Protein AF-A0AA44ZPE9-F1 (afdb_monomer_lite)

Foldseek 3Di:
DDDDDPPPPPPPDDDDDPDDDDPVVVVVVVVVVVVVVVVVVVVVVVVVVVVVVVVVVVVVVVVVVVVVVVVVCLQVPDPDDPVNVVVVVVVVVVVVVVVVVVVVVVVVVVVVVVVVVVVVVVVVVVVVVVVVVVVVVVVVVVVVVVVVVVVVVVVVVVVVVVVVVVVVVVVVVVVVVVVVVVVVVVVVVVVVVVVVVVVVVVVVVVVVVVVVVVVVVVVVVVVVVVVVVVVVVVVVVVVVVVVVVVVVVVVVVVVVVVVVVVVVVVVVVVVVVVVVVVVVVVVVVVVVVVVVVVVVVVVVVVVVVVVVVVVVVVVVVVVVVVVVVVVVVVVVPVDDDDDDDDDDDDDDDDDDDDDDDDDDDDDDDDDDDDDDDDDDDDDDDDDDDDDDDDDDDDDDDDDDDDDDDDDDDDDDDDDDDDDDDDDDDDDDDDDDDDDDDDDDDDDDDDDDD

Sequence (449 aa):
MAGDHDVPVPRTGFSIARRGYDQAQVDSHLRRLDAEVRMLAADRDAAVAQNTRLSRELDDARTRAEAMQQQVNRLAGPPQSVQGMSERLRSMLRLAEDEVAEMHAAADREIAEKRRRAEEHARTVVEDARVRAEQTLAQAEATAAEAAHRSAERERAVEEKQSRVERELAALRERTEAELAERRRVTEAELAEQRTTTERDLAEQRSSTERELTEAERTVTARITRADTEARENREQVEHDFRIAMDQRRTEALTSLFAERDALEADISRREREAAERIRRDLDQARTDGEKIRSDARRDAEETTSAAQRRVEQLIGLRARVAEQLRGARSLIESGVDDLDAGPALADLPADEPPAGQAPVEQPPAGISEPRTTVAPAAPGAADTPASTPRTVEEAVAAKERRPAAAAETQPEPPAGPAGSGSSGSGRPRPSPRARSSYGGSKRTARTR

Structure (mmCIF, N/CA/C/O backbone):
data_AF-A0AA44ZPE9-F1
#
_entry.id   AF-A0AA44ZPE9-F1
#
loop_
_atom_site.group_PDB
_atom_site.id
_atom_site.type_symbol
_atom_site.label_atom_id
_atom_site.label_alt_id
_atom_site.label_comp_id
_atom_site.label_asym_id
_atom_site.label_entity_id
_atom_site.label_seq_id
_atom_site.pdbx_PDB_ins_code
_atom_site.Cartn_x
_atom_site.Cartn_y
_atom_site.Cartn_z
_atom_site.occupancy
_atom_site.B_iso_or_equiv
_atom_site.auth_seq_id
_atom_site.auth_comp_id
_atom_site.auth_asym_id
_atom_site.auth_atom_id
_atom_site.pdbx_PDB_model_num
ATOM 1 N N . MET A 1 1 ? -122.659 6.587 109.645 1.00 34.44 1 MET A N 1
ATOM 2 C CA . MET A 1 1 ? -123.233 7.251 110.832 1.00 34.44 1 MET A CA 1
ATOM 3 C C . MET A 1 1 ? -122.409 8.492 111.108 1.00 34.44 1 MET A C 1
ATOM 5 O O . MET A 1 1 ? -121.233 8.303 111.370 1.00 34.44 1 MET A O 1
ATOM 9 N N . ALA A 1 2 ? -123.048 9.671 111.028 1.00 40.50 2 ALA A N 1
ATOM 10 C CA . ALA A 1 2 ? -122.589 11.007 111.454 1.00 40.50 2 ALA A CA 1
ATOM 11 C C . ALA A 1 2 ? -121.262 11.526 110.843 1.00 40.50 2 ALA A C 1
ATOM 13 O O . ALA A 1 2 ? -120.304 10.791 110.695 1.00 40.50 2 ALA A O 1
ATOM 14 N N . GLY A 1 3 ? -121.100 12.787 110.469 1.00 39.88 3 GLY A N 1
ATOM 15 C CA . GLY A 1 3 ? -121.970 13.943 110.549 1.00 39.88 3 GLY A CA 1
ATOM 16 C C . GLY A 1 3 ? -121.477 14.972 109.538 1.00 39.88 3 GLY A C 1
ATOM 17 O O . GLY A 1 3 ? -120.287 15.063 109.239 1.00 39.88 3 GLY A O 1
ATOM 18 N N . ASP A 1 4 ? -122.448 15.690 109.004 1.00 46.62 4 ASP A N 1
ATOM 19 C CA . ASP A 1 4 ? -122.289 16.895 108.218 1.00 46.62 4 ASP A CA 1
ATOM 20 C C . ASP A 1 4 ? -121.580 17.950 109.080 1.00 46.62 4 ASP A C 1
ATOM 22 O O . ASP A 1 4 ? -122.143 18.474 110.045 1.00 46.62 4 ASP A O 1
ATOM 26 N N . HIS A 1 5 ? -120.310 18.202 108.784 1.00 47.78 5 HIS A N 1
ATOM 27 C CA . HIS A 1 5 ? -119.607 19.400 109.218 1.00 47.78 5 HIS A CA 1
ATOM 28 C C . HIS A 1 5 ? -119.097 20.085 107.960 1.00 47.78 5 HIS A C 1
ATOM 30 O O . HIS A 1 5 ? -117.945 19.935 107.557 1.00 47.78 5 HIS A O 1
ATOM 36 N N . ASP A 1 6 ? -120.021 20.821 107.347 1.00 44.69 6 ASP A N 1
ATOM 37 C CA . ASP A 1 6 ? -119.766 21.987 106.516 1.00 44.69 6 ASP A CA 1
ATOM 38 C C . ASP A 1 6 ? -118.897 22.957 107.340 1.00 44.69 6 ASP A C 1
ATOM 40 O O . ASP A 1 6 ? -119.384 23.810 108.084 1.00 44.69 6 ASP A O 1
ATOM 44 N N . VAL A 1 7 ? -117.580 22.719 107.335 1.00 47.06 7 VAL A N 1
ATOM 45 C CA . VAL A 1 7 ? -116.605 23.631 107.928 1.00 47.06 7 VAL A CA 1
ATOM 46 C C . VAL A 1 7 ? -116.569 24.833 106.992 1.00 47.06 7 VAL A C 1
ATOM 48 O O . VAL A 1 7 ? -116.102 24.694 105.857 1.00 47.06 7 VAL A O 1
ATOM 51 N N . PRO A 1 8 ? -117.056 26.009 107.421 1.00 50.16 8 PRO A N 1
ATOM 52 C CA . PRO A 1 8 ? -117.051 27.178 106.570 1.00 50.16 8 PRO A CA 1
ATOM 53 C C . PRO A 1 8 ? -115.593 27.497 106.270 1.00 50.16 8 PRO A C 1
ATOM 55 O O . PRO A 1 8 ? -114.815 27.757 107.188 1.00 50.16 8 PRO A O 1
ATOM 58 N N . VAL A 1 9 ? -115.222 27.461 104.988 1.00 42.91 9 VAL A N 1
ATOM 59 C CA . VAL A 1 9 ? -113.948 28.008 104.518 1.00 42.91 9 VAL A CA 1
ATOM 60 C C . VAL A 1 9 ? -113.889 29.434 105.069 1.00 42.91 9 VAL A C 1
ATOM 62 O O . VAL A 1 9 ? -114.718 30.262 104.666 1.00 42.91 9 VAL A O 1
ATOM 65 N N . PRO A 1 10 ? -112.999 29.744 106.034 1.00 54.38 10 PRO A N 1
ATOM 66 C CA . PRO A 1 10 ? -112.894 31.097 106.543 1.00 54.38 10 PRO A CA 1
ATOM 67 C C . PRO A 1 10 ? -112.590 31.957 105.330 1.00 54.38 10 PRO A C 1
ATOM 69 O O . PRO A 1 10 ? -111.703 31.612 104.553 1.00 54.38 10 PRO A O 1
ATOM 72 N N . ARG A 1 11 ? -113.341 33.040 105.118 1.00 45.88 11 ARG A N 1
ATOM 73 C CA . ARG A 1 11 ? -112.966 34.045 104.122 1.00 45.88 11 ARG A CA 1
ATOM 74 C C . ARG A 1 11 ? -111.544 34.467 104.493 1.00 45.88 11 ARG A C 1
ATOM 76 O O . ARG A 1 11 ? -111.373 35.185 105.471 1.00 45.88 11 ARG A O 1
ATOM 83 N N . THR A 1 12 ? -110.534 33.956 103.789 1.00 56.31 12 THR A N 1
ATOM 84 C CA . THR A 1 12 ? -109.105 34.062 104.143 1.00 56.31 12 THR A CA 1
ATOM 85 C C . THR A 1 12 ? -108.551 35.458 103.857 1.00 56.31 12 THR A C 1
ATOM 87 O O . THR A 1 12 ? -107.400 35.618 103.466 1.00 56.31 12 THR A O 1
ATOM 90 N N . GLY A 1 13 ? -109.391 36.479 104.001 1.00 64.00 13 GLY A N 1
ATOM 91 C CA . GLY A 1 13 ? -109.027 37.874 103.871 1.00 64.00 13 GLY A CA 1
ATOM 92 C C . GLY A 1 13 ? -109.093 38.534 105.236 1.00 64.00 13 GLY A C 1
ATOM 93 O O . GLY A 1 13 ? -110.073 38.388 105.967 1.00 64.00 13 GLY A O 1
ATOM 94 N N . PHE A 1 14 ? -108.054 39.282 105.579 1.00 74.44 14 PHE A N 1
ATOM 95 C CA . PHE A 1 14 ? -108.085 40.153 106.747 1.00 74.44 14 PHE A CA 1
ATOM 96 C C . PHE A 1 14 ? -109.158 41.247 106.570 1.00 74.44 14 PHE A C 1
ATOM 98 O O . PHE A 1 14 ? -109.383 41.740 105.464 1.00 74.44 14 PHE A O 1
ATOM 105 N N . SER A 1 15 ? -109.826 41.659 107.651 1.00 75.25 15 SER A N 1
ATOM 106 C CA . SER A 1 15 ? -110.789 42.773 107.622 1.00 75.25 15 SER A CA 1
ATOM 107 C C . SER A 1 15 ? -110.087 44.119 107.375 1.00 75.25 15 SER A C 1
ATOM 109 O O . SER A 1 15 ? -109.122 44.437 108.071 1.00 75.25 15 SER A O 1
ATOM 111 N N . ILE A 1 16 ? -110.587 44.938 106.439 1.00 74.19 16 ILE A N 1
ATOM 112 C CA . ILE A 1 16 ? -109.981 46.230 106.062 1.00 74.19 16 ILE A CA 1
ATOM 113 C C . ILE A 1 16 ? -110.399 47.332 107.053 1.00 74.19 16 ILE A C 1
ATOM 115 O O . ILE A 1 16 ? -111.586 47.607 107.218 1.00 74.19 16 ILE A O 1
ATOM 119 N N . ALA A 1 17 ? -109.429 48.000 107.686 1.00 78.25 17 ALA A N 1
ATOM 120 C CA . ALA A 1 17 ? -109.646 49.139 108.587 1.00 78.25 17 ALA A CA 1
ATOM 121 C C . ALA A 1 17 ? -109.008 50.428 108.027 1.00 78.25 17 ALA A C 1
ATOM 123 O O . ALA A 1 17 ? -108.011 50.369 107.312 1.00 78.25 17 ALA A O 1
ATOM 124 N N . ARG A 1 18 ? -109.547 51.612 108.377 1.00 70.94 18 ARG A N 1
ATOM 125 C CA . ARG A 1 18 ? -109.194 52.933 107.782 1.00 70.94 18 ARG A CA 1
ATOM 126 C C . ARG A 1 18 ? -107.713 53.352 107.923 1.00 70.94 18 ARG A C 1
ATOM 128 O O . ARG A 1 18 ? -107.293 54.324 107.304 1.00 70.94 18 ARG A O 1
ATOM 135 N N . ARG A 1 19 ? -106.932 52.640 108.739 1.00 68.75 19 ARG A N 1
ATOM 136 C CA . ARG A 1 19 ? -105.463 52.697 108.847 1.00 68.75 19 ARG A CA 1
ATOM 137 C C . ARG A 1 19 ? -104.949 51.261 109.011 1.00 68.75 19 ARG A C 1
ATOM 139 O O . ARG A 1 19 ? -104.739 50.807 110.130 1.00 68.75 19 ARG A O 1
ATOM 146 N N . GLY A 1 20 ? -104.852 50.533 107.903 1.00 79.00 20 GLY A N 1
ATOM 147 C CA . GLY A 1 20 ? -104.387 49.143 107.858 1.00 79.00 20 GLY A CA 1
ATOM 148 C C . GLY A 1 20 ? -102.997 48.999 107.239 1.00 79.00 20 GLY A C 1
ATOM 149 O O . GLY A 1 20 ? -102.456 49.956 106.685 1.00 79.00 20 GLY A O 1
ATOM 150 N N . TYR A 1 21 ? -102.433 47.794 107.341 1.00 79.31 21 TYR A N 1
ATOM 151 C CA . TYR A 1 21 ? -101.233 47.409 106.596 1.00 79.31 21 TYR A CA 1
ATOM 152 C C . TYR A 1 21 ? -101.516 47.407 105.089 1.00 79.31 21 TYR A C 1
ATOM 154 O O . TYR A 1 21 ? -102.646 47.152 104.671 1.00 79.31 21 TYR A O 1
ATOM 162 N N . ASP A 1 22 ? -100.493 47.684 104.281 1.00 82.88 22 ASP A N 1
ATOM 163 C CA . ASP A 1 22 ? -100.605 47.617 102.825 1.00 82.88 22 ASP A CA 1
ATOM 164 C C . ASP A 1 22 ? -100.943 46.183 102.396 1.00 82.88 22 ASP A C 1
ATOM 166 O O . ASP A 1 22 ? -100.167 45.247 102.613 1.00 82.88 22 ASP A O 1
ATOM 170 N N . GLN A 1 23 ? -102.118 46.017 101.788 1.00 82.75 23 GLN A N 1
ATOM 171 C CA . GLN A 1 23 ? -102.633 44.724 101.357 1.00 82.75 23 GLN A CA 1
ATOM 172 C C . GLN A 1 23 ? -101.667 44.023 100.394 1.00 82.75 23 GLN A C 1
ATOM 174 O O . GLN A 1 23 ? -101.437 42.825 100.535 1.00 82.75 23 GLN A O 1
ATOM 179 N N . ALA A 1 24 ? -101.031 44.758 99.473 1.00 83.69 24 ALA A N 1
ATOM 180 C CA . ALA A 1 24 ? -100.103 44.162 98.515 1.00 83.69 24 ALA A CA 1
ATOM 181 C C . ALA A 1 24 ? -98.852 43.597 99.210 1.00 83.69 24 ALA A C 1
ATOM 183 O O . ALA A 1 24 ? -98.343 42.537 98.829 1.00 83.69 24 ALA A O 1
ATOM 184 N N . GLN A 1 25 ? -98.378 44.275 100.260 1.00 87.25 25 GLN A N 1
ATOM 185 C CA . GLN A 1 25 ? -97.243 43.823 101.061 1.00 87.25 25 GLN A CA 1
ATOM 186 C C . GLN A 1 25 ? -97.604 42.596 101.912 1.00 87.25 25 GLN A C 1
ATOM 188 O O . GLN A 1 25 ? -96.817 41.649 101.974 1.00 87.25 25 GLN A O 1
ATOM 193 N N . VAL A 1 26 ? -98.794 42.579 102.522 1.00 88.31 26 VAL A N 1
ATOM 194 C CA . VAL A 1 26 ? -99.290 41.441 103.315 1.00 88.31 26 VAL A CA 1
ATOM 195 C C . VAL A 1 26 ? -99.523 40.216 102.433 1.00 88.31 26 VAL A C 1
ATOM 197 O O . VAL A 1 26 ? -99.046 39.138 102.772 1.00 88.31 26 VAL A O 1
ATOM 200 N N . ASP A 1 27 ? -100.152 40.373 101.269 1.00 85.19 27 ASP A N 1
ATOM 201 C CA . ASP A 1 27 ? -100.389 39.272 100.327 1.00 85.19 27 ASP A CA 1
ATOM 202 C C . ASP A 1 27 ? -99.078 38.718 99.749 1.00 85.19 27 ASP A C 1
ATOM 204 O O . ASP A 1 27 ? -98.965 37.528 99.458 1.00 85.19 27 ASP A O 1
ATOM 208 N N . SER A 1 28 ? -98.062 39.567 99.562 1.00 85.56 28 SER A N 1
ATOM 209 C CA . SER A 1 28 ? -96.716 39.121 99.182 1.00 85.56 28 SER A CA 1
ATOM 210 C C . SER A 1 28 ? -96.051 38.325 100.311 1.00 85.56 28 SER A C 1
ATOM 212 O O . SER A 1 28 ? -95.492 37.252 100.076 1.00 85.56 28 SER A O 1
ATOM 214 N N . HIS A 1 29 ? -96.161 38.801 101.555 1.00 88.75 29 HIS A N 1
ATOM 215 C CA . HIS A 1 29 ? -95.593 38.122 102.716 1.00 88.75 29 HIS A CA 1
ATOM 216 C C . HIS A 1 29 ? -96.297 36.795 103.032 1.00 88.75 29 HIS A C 1
ATOM 218 O O . HIS A 1 29 ? -95.617 35.808 103.294 1.00 88.75 29 HIS A O 1
ATOM 224 N N . LEU A 1 30 ? -97.628 36.735 102.932 1.00 90.06 30 LEU A N 1
ATOM 225 C CA . LEU A 1 30 ? -98.393 35.496 103.072 1.00 90.06 30 LEU A CA 1
ATOM 226 C C . LEU A 1 30 ? -98.066 34.499 101.967 1.00 90.06 30 LEU A C 1
ATOM 228 O O . LEU A 1 30 ? -97.840 33.336 102.265 1.00 90.06 30 LEU A O 1
ATOM 232 N N . ARG A 1 31 ? -97.946 34.945 100.708 1.00 89.44 31 ARG A N 1
ATOM 233 C CA . ARG A 1 31 ? -97.479 34.067 99.623 1.00 89.44 31 ARG A CA 1
ATOM 234 C C . ARG A 1 31 ? -96.086 33.509 99.902 1.00 89.44 31 ARG A C 1
ATOM 236 O O . ARG A 1 31 ? -95.825 32.356 99.568 1.00 89.44 31 ARG A O 1
ATOM 243 N N . ARG A 1 32 ? -95.206 34.302 100.524 1.00 92.19 32 ARG A N 1
ATOM 244 C CA . ARG A 1 32 ? -93.889 33.834 100.967 1.00 92.19 32 ARG A CA 1
ATOM 245 C C . ARG A 1 32 ? -94.005 32.801 102.091 1.00 92.19 32 ARG A C 1
ATOM 247 O O . ARG A 1 32 ? -93.406 31.744 101.965 1.00 92.19 32 ARG A O 1
ATOM 254 N N . LEU A 1 33 ? -94.804 33.059 103.127 1.00 94.38 33 LEU A N 1
ATOM 255 C CA . LEU A 1 33 ? -95.036 32.116 104.230 1.00 94.38 33 LEU A CA 1
ATOM 256 C C . LEU A 1 33 ? -95.692 30.814 103.754 1.00 94.38 33 LEU A C 1
ATOM 258 O O . LEU A 1 33 ? -95.264 29.741 104.155 1.00 94.38 33 LEU A O 1
ATOM 262 N N . ASP A 1 34 ? -96.672 30.880 102.854 1.00 91.38 34 ASP A N 1
ATOM 263 C CA . ASP A 1 34 ? -97.290 29.695 102.252 1.00 91.38 34 ASP A CA 1
ATOM 264 C C . ASP A 1 34 ? -96.273 28.891 101.435 1.00 91.38 34 ASP A C 1
ATOM 266 O O . ASP A 1 34 ? -96.279 27.658 101.468 1.00 91.38 34 ASP A O 1
ATOM 270 N N . ALA A 1 35 ? -95.379 29.570 100.709 1.00 93.00 35 ALA A N 1
ATOM 271 C CA . ALA A 1 35 ? -94.279 28.914 100.011 1.00 93.00 35 ALA A CA 1
ATOM 272 C C . ALA A 1 35 ? -93.284 28.268 100.994 1.00 93.00 35 ALA A C 1
ATOM 274 O O . ALA A 1 35 ? -92.881 27.129 100.771 1.00 93.00 35 ALA A O 1
ATOM 275 N N . GLU A 1 36 ? -92.940 28.944 102.094 1.00 93.50 36 GLU A N 1
ATOM 276 C CA . GLU A 1 36 ? -92.077 28.421 103.164 1.00 93.50 36 GLU A CA 1
ATOM 277 C C . GLU A 1 36 ? -92.714 27.204 103.865 1.00 93.50 36 GLU A C 1
ATOM 279 O O . GLU A 1 36 ? -92.052 26.186 104.051 1.00 93.50 36 GLU A O 1
ATOM 284 N N . VAL A 1 37 ? -94.015 27.240 104.181 1.00 94.25 37 VAL A N 1
ATOM 285 C CA . VAL A 1 37 ? -94.748 26.110 104.782 1.00 94.25 37 VAL A CA 1
ATOM 286 C C . VAL A 1 37 ? -94.820 24.925 103.822 1.00 94.25 37 VAL A C 1
ATOM 288 O O . VAL A 1 37 ? -94.632 23.785 104.245 1.00 94.25 37 VAL A O 1
ATOM 291 N N . ARG A 1 38 ? -95.053 25.165 102.525 1.00 94.25 38 ARG A N 1
ATOM 292 C CA . ARG A 1 38 ? -95.022 24.096 101.512 1.00 94.25 38 ARG A CA 1
ATOM 293 C C . ARG A 1 38 ? -93.631 23.490 101.365 1.00 94.25 38 ARG A C 1
ATOM 295 O O . ARG A 1 38 ? -93.531 22.276 101.229 1.00 94.25 38 ARG A O 1
ATOM 302 N N . MET A 1 39 ? -92.583 24.310 101.417 1.00 94.38 39 MET A N 1
ATOM 303 C CA . MET A 1 39 ? -91.197 23.842 101.389 1.00 94.38 39 MET A CA 1
ATOM 304 C C . MET A 1 39 ? -90.888 22.980 102.617 1.00 94.38 39 MET A C 1
ATOM 306 O O . MET A 1 39 ? -90.454 21.849 102.456 1.00 94.38 39 MET A O 1
ATOM 310 N N . LEU A 1 40 ? -91.228 23.439 103.825 1.00 94.56 40 LEU A N 1
ATOM 311 C CA . LEU A 1 40 ? -91.038 22.663 105.056 1.00 94.56 40 LEU A CA 1
ATOM 312 C C . LEU A 1 40 ? -91.857 21.367 105.079 1.00 94.56 40 LEU A C 1
ATOM 314 O O . LEU A 1 40 ? -91.391 20.354 105.596 1.00 94.56 40 LEU A O 1
ATOM 318 N N . ALA A 1 41 ? -93.074 21.376 104.530 1.00 93.88 41 ALA A N 1
ATOM 319 C CA . ALA A 1 41 ? -93.876 20.165 104.389 1.00 93.88 41 ALA A CA 1
ATOM 320 C C . ALA A 1 41 ? -93.214 19.172 103.421 1.00 93.88 41 ALA A C 1
ATOM 322 O O . ALA A 1 41 ? -93.110 17.992 103.751 1.00 93.88 41 ALA A O 1
ATOM 323 N N . ALA A 1 42 ? -92.708 19.652 102.281 1.00 94.81 42 ALA A N 1
ATOM 324 C CA . ALA A 1 42 ? -91.958 18.833 101.334 1.00 94.81 42 ALA A CA 1
ATOM 325 C C . ALA A 1 42 ? -90.661 18.280 101.952 1.00 94.81 42 ALA A C 1
ATOM 327 O O . ALA A 1 42 ? -90.375 17.094 101.799 1.00 94.81 42 ALA A O 1
ATOM 328 N N . ASP A 1 43 ? -89.926 19.095 102.711 1.00 93.81 43 ASP A N 1
ATOM 329 C CA . ASP A 1 43 ? -88.704 18.686 103.410 1.00 93.81 43 ASP A CA 1
ATOM 330 C C . ASP A 1 43 ? -88.994 17.643 104.494 1.00 93.81 43 ASP A C 1
ATOM 332 O O . ASP A 1 43 ? -88.286 16.641 104.608 1.00 93.81 43 ASP A O 1
ATOM 336 N N . ARG A 1 44 ? -90.071 17.825 105.269 1.00 95.81 44 ARG A N 1
ATOM 337 C CA . ARG A 1 44 ? -90.534 16.831 106.247 1.00 95.81 44 ARG A CA 1
ATOM 338 C C . ARG A 1 44 ? -90.877 15.517 105.556 1.00 95.81 44 ARG A C 1
ATOM 340 O O . ARG A 1 44 ? -90.458 14.462 106.024 1.00 95.81 44 ARG A O 1
ATOM 347 N N . ASP A 1 45 ? -91.636 15.564 104.468 1.00 95.50 45 ASP A N 1
ATOM 348 C CA . ASP A 1 45 ? -92.065 14.360 103.758 1.00 95.50 45 ASP A CA 1
ATOM 349 C C . ASP A 1 45 ? -90.863 13.636 103.126 1.00 95.50 45 ASP A C 1
ATOM 351 O O . ASP A 1 45 ? -90.772 12.408 103.203 1.00 95.50 45 ASP A O 1
ATOM 355 N N . ALA A 1 46 ? -89.880 14.382 102.612 1.00 94.62 46 ALA A N 1
ATOM 356 C CA . ALA A 1 46 ? -88.602 13.841 102.156 1.00 94.62 46 ALA A CA 1
ATOM 357 C C . ALA A 1 46 ? -87.803 13.194 103.302 1.00 94.62 46 ALA A C 1
ATOM 359 O O . ALA A 1 46 ? -87.281 12.089 103.140 1.00 94.62 46 ALA A O 1
ATOM 360 N N . ALA A 1 47 ? -87.754 13.825 104.477 1.00 93.88 47 ALA A N 1
ATOM 361 C CA . ALA A 1 47 ? -87.085 13.277 105.654 1.00 93.88 47 ALA A CA 1
ATOM 362 C C . ALA A 1 47 ? -87.771 12.000 106.170 1.00 93.88 47 ALA A C 1
ATOM 364 O O . ALA A 1 47 ? -87.094 11.035 106.524 1.00 93.88 47 ALA A O 1
ATOM 365 N N . VAL A 1 48 ? -89.107 11.947 106.167 1.00 96.56 48 VAL A N 1
ATOM 366 C CA . VAL A 1 48 ? -89.872 10.739 106.520 1.00 96.56 48 VAL A CA 1
ATOM 367 C C . VAL A 1 48 ? -89.611 9.624 105.504 1.00 96.56 48 VAL A C 1
ATOM 369 O O . VAL A 1 48 ? -89.335 8.487 105.894 1.00 96.56 48 VAL A O 1
ATOM 372 N N . ALA A 1 49 ? -89.611 9.935 104.205 1.00 94.56 49 ALA A N 1
ATOM 373 C CA . ALA A 1 49 ? -89.260 8.973 103.163 1.00 94.56 49 ALA A CA 1
ATOM 374 C C . ALA A 1 49 ? -87.822 8.443 103.332 1.00 94.56 49 ALA A C 1
ATOM 376 O O . ALA A 1 49 ? -87.589 7.237 103.239 1.00 94.56 49 ALA A O 1
ATOM 377 N N . GLN A 1 50 ? -86.863 9.310 103.663 1.00 94.56 50 GLN A N 1
ATOM 378 C CA . GLN A 1 50 ? -85.488 8.904 103.950 1.00 94.56 50 GLN A CA 1
ATOM 379 C C . GLN A 1 50 ? -85.397 8.026 105.205 1.00 94.56 50 GLN A C 1
ATOM 381 O O . GLN A 1 50 ? -84.702 7.012 105.185 1.00 94.56 50 GLN A O 1
ATOM 386 N N . ASN A 1 51 ? -86.116 8.366 106.277 1.00 96.25 51 ASN A N 1
ATOM 387 C CA . ASN A 1 51 ? -86.118 7.584 107.512 1.00 96.25 51 ASN A CA 1
ATOM 388 C C . ASN A 1 51 ? -86.665 6.169 107.268 1.00 96.25 51 ASN A C 1
ATOM 390 O O . ASN A 1 51 ? -86.008 5.191 107.611 1.00 96.25 51 ASN A O 1
ATOM 394 N N . THR A 1 52 ? -87.797 6.053 106.562 1.00 96.00 52 THR A N 1
ATOM 395 C CA . THR A 1 52 ? -88.370 4.742 106.206 1.00 96.00 52 THR A CA 1
ATOM 396 C C . THR A 1 52 ? -87.436 3.907 105.329 1.00 96.00 52 THR A C 1
ATOM 398 O O . THR A 1 52 ? -87.365 2.689 105.499 1.00 96.00 52 THR A O 1
ATOM 401 N N . ARG A 1 53 ? -86.682 4.536 104.419 1.00 95.00 53 ARG A N 1
ATOM 402 C CA . ARG A 1 53 ? -85.653 3.855 103.625 1.00 95.00 53 ARG A CA 1
ATOM 403 C C . ARG A 1 53 ? -84.506 3.347 104.498 1.00 95.00 53 ARG A C 1
ATOM 405 O O . ARG A 1 53 ? -84.141 2.182 104.381 1.00 95.00 53 ARG A O 1
ATOM 412 N N . LEU A 1 54 ? -83.972 4.193 105.377 1.00 94.94 54 LEU A N 1
ATOM 413 C CA . LEU A 1 54 ? -82.880 3.820 106.277 1.00 94.94 54 LEU A CA 1
ATOM 414 C C . LEU A 1 54 ? -83.286 2.693 107.231 1.00 94.94 54 LEU A C 1
ATOM 416 O O . LEU A 1 54 ? -82.489 1.792 107.463 1.00 94.94 54 LEU A O 1
ATOM 420 N N . SER A 1 55 ? -84.523 2.691 107.739 1.00 95.62 55 SER A N 1
ATOM 421 C CA . SER A 1 55 ? -85.027 1.584 108.559 1.00 95.62 55 SER A CA 1
ATOM 422 C C . SER A 1 55 ? -85.013 0.255 107.800 1.00 95.62 55 SER A C 1
ATOM 424 O O . SER A 1 55 ? -84.528 -0.733 108.341 1.00 95.62 55 SER A O 1
ATOM 426 N N . ARG A 1 56 ? -85.449 0.239 106.530 1.00 96.19 56 ARG A N 1
ATOM 427 C CA . ARG A 1 56 ? -85.392 -0.971 105.688 1.00 96.19 56 ARG A CA 1
ATOM 428 C C . ARG A 1 56 ? -83.959 -1.441 105.453 1.00 96.19 56 ARG A C 1
ATOM 430 O O . ARG A 1 56 ? -83.669 -2.614 105.639 1.00 96.19 56 ARG A O 1
ATOM 437 N N . GLU A 1 57 ? -83.052 -0.529 105.102 1.00 95.69 57 GLU A N 1
ATOM 438 C CA . GLU A 1 57 ? -81.636 -0.865 104.894 1.00 95.69 57 GLU A CA 1
ATOM 439 C C . GLU A 1 57 ? -80.986 -1.426 106.174 1.00 95.69 57 GLU A C 1
ATOM 441 O O . GLU A 1 57 ? -80.150 -2.331 106.105 1.00 95.69 57 GLU A O 1
ATOM 446 N N . LEU A 1 58 ? -81.389 -0.922 107.345 1.00 96.31 58 LEU A N 1
ATOM 447 C CA . LEU A 1 58 ? -80.913 -1.389 108.645 1.00 96.31 58 LEU A CA 1
ATOM 448 C C . LEU A 1 58 ? -81.449 -2.792 108.964 1.00 96.31 58 LEU A C 1
ATOM 450 O O . LEU A 1 58 ? -80.674 -3.651 109.388 1.00 96.31 58 LEU A O 1
ATOM 454 N N . ASP A 1 59 ? -82.728 -3.058 108.708 1.00 95.19 59 ASP A N 1
ATOM 455 C CA . ASP A 1 59 ? -83.320 -4.388 108.896 1.00 95.19 59 ASP A CA 1
ATOM 456 C C . ASP A 1 59 ? -82.720 -5.425 107.925 1.00 95.19 59 ASP A C 1
ATOM 458 O O . ASP A 1 59 ? -82.379 -6.543 108.330 1.00 95.19 59 ASP A O 1
ATOM 462 N N . ASP A 1 60 ? -82.453 -5.035 106.676 1.00 95.06 60 ASP A N 1
ATOM 463 C CA . ASP A 1 60 ? -81.743 -5.867 105.697 1.00 95.06 60 ASP A CA 1
ATOM 464 C C . ASP A 1 60 ? -80.294 -6.147 106.126 1.00 95.06 60 ASP A C 1
ATOM 466 O O . ASP A 1 60 ? -79.768 -7.251 105.949 1.00 95.06 60 ASP A O 1
ATOM 470 N N . ALA A 1 61 ? -79.602 -5.146 106.676 1.00 93.62 61 ALA A N 1
ATOM 471 C CA . ALA A 1 61 ? -78.252 -5.312 107.204 1.00 93.62 61 ALA A CA 1
ATOM 472 C C . ALA A 1 61 ? -78.229 -6.220 108.444 1.00 93.62 61 ALA A C 1
ATOM 474 O O . ALA A 1 61 ? -77.355 -7.084 108.531 1.00 93.62 61 ALA A O 1
ATOM 475 N N . ARG A 1 62 ? -79.199 -6.086 109.361 1.00 94.12 62 ARG A N 1
ATOM 476 C CA . ARG A 1 62 ? -79.360 -6.971 110.530 1.00 94.12 62 ARG A CA 1
ATOM 477 C C . ARG A 1 62 ? -79.582 -8.416 110.105 1.00 94.12 62 ARG A C 1
ATOM 479 O O . ARG A 1 62 ? -78.849 -9.291 110.553 1.00 94.12 62 ARG A O 1
ATOM 486 N N . THR A 1 63 ? -80.493 -8.647 109.163 1.00 95.19 63 THR A N 1
ATOM 487 C CA . THR A 1 63 ? -80.774 -9.989 108.631 1.00 95.19 63 THR A CA 1
ATOM 488 C C . THR A 1 63 ? -79.526 -10.612 107.992 1.00 95.19 63 THR A C 1
ATOM 490 O O . THR A 1 63 ? -79.206 -11.778 108.231 1.00 95.19 63 THR A O 1
ATOM 493 N N . ARG A 1 64 ? -78.752 -9.833 107.219 1.00 90.50 64 ARG A N 1
ATOM 494 C CA . ARG A 1 64 ? -77.476 -10.295 106.638 1.00 90.50 64 ARG A CA 1
ATOM 495 C C . ARG A 1 64 ? -76.413 -10.588 107.698 1.00 90.50 64 ARG A C 1
ATOM 497 O O . ARG A 1 64 ? -75.688 -11.573 107.562 1.00 90.50 64 ARG A O 1
ATOM 504 N N . ALA A 1 65 ? -76.313 -9.758 108.733 1.00 90.06 65 ALA A N 1
ATOM 505 C CA . ALA A 1 65 ? -75.373 -9.965 109.830 1.00 90.06 65 ALA A CA 1
ATOM 506 C C . ALA A 1 65 ? -75.715 -11.231 110.629 1.00 90.06 65 ALA A C 1
ATOM 508 O O . ALA A 1 65 ? -74.826 -12.031 110.908 1.00 90.06 65 ALA A O 1
ATOM 509 N N . GLU A 1 66 ? -76.995 -11.467 110.923 1.00 90.94 66 GLU A N 1
ATOM 510 C CA . GLU A 1 66 ? -77.465 -12.692 111.577 1.00 90.94 66 GLU A CA 1
ATOM 511 C C . GLU A 1 66 ? -77.169 -13.936 110.730 1.00 90.94 66 GLU A C 1
ATOM 513 O O . GLU A 1 66 ? -76.657 -14.930 111.250 1.00 90.94 66 GLU A O 1
ATOM 518 N N . ALA A 1 67 ? -77.399 -13.875 109.414 1.00 88.44 67 ALA A N 1
ATOM 519 C CA . ALA A 1 67 ? -77.076 -14.968 108.498 1.00 88.44 67 ALA A CA 1
ATOM 520 C C . ALA A 1 67 ? -75.565 -15.273 108.446 1.00 88.44 67 ALA A C 1
ATOM 522 O O . ALA A 1 67 ? -75.168 -16.438 108.551 1.00 88.44 67 ALA A O 1
ATOM 523 N N . MET A 1 68 ? -74.712 -14.244 108.341 1.00 86.31 68 MET A N 1
ATOM 524 C CA . MET A 1 68 ? -73.252 -14.405 108.395 1.00 86.31 68 MET A CA 1
ATOM 525 C C . MET A 1 68 ? -72.792 -14.935 109.754 1.00 86.31 68 MET A C 1
ATOM 527 O O . MET A 1 68 ? -71.959 -15.836 109.797 1.00 86.31 68 MET A O 1
ATOM 531 N N . GLN A 1 69 ? -73.370 -14.467 110.863 1.00 85.75 69 GLN A N 1
ATOM 532 C CA . GLN A 1 69 ? -73.043 -14.967 112.198 1.00 85.75 69 GLN A CA 1
ATOM 533 C C . GLN A 1 69 ? -73.423 -16.445 112.354 1.00 85.75 69 GLN A C 1
ATOM 535 O O . GLN A 1 69 ? -72.653 -17.226 112.909 1.00 85.75 69 GLN A O 1
ATOM 540 N N . GLN A 1 70 ? -74.570 -16.871 111.816 1.00 84.25 70 GLN A N 1
ATOM 541 C CA . GLN A 1 70 ? -74.959 -18.284 111.780 1.00 84.25 70 GLN A CA 1
ATOM 542 C C . GLN A 1 70 ? -74.030 -19.123 110.892 1.00 84.25 70 GLN A C 1
ATOM 544 O O . GLN A 1 70 ? -73.785 -20.292 111.191 1.00 84.25 70 GLN A O 1
ATOM 549 N N . GLN A 1 71 ? -73.528 -18.567 109.790 1.00 79.69 71 GLN A N 1
ATOM 550 C CA . GLN A 1 71 ? -72.549 -19.230 108.927 1.00 79.69 71 GLN A CA 1
ATOM 551 C C . GLN A 1 71 ? -71.188 -19.357 109.626 1.00 79.69 71 GLN A C 1
ATOM 553 O O . GLN A 1 71 ? -70.607 -20.438 109.630 1.00 79.69 71 GLN A O 1
ATOM 558 N N . VAL A 1 72 ? -70.713 -18.300 110.286 1.00 83.00 72 VAL A N 1
ATOM 559 C CA . VAL A 1 72 ? -69.476 -18.318 111.077 1.00 83.00 72 VAL A CA 1
ATOM 560 C C . VAL A 1 72 ? -69.598 -19.288 112.247 1.00 83.00 72 VAL A C 1
ATOM 562 O O . VAL A 1 72 ? -68.715 -20.114 112.417 1.00 83.00 72 VAL A O 1
ATOM 565 N N . ASN A 1 73 ? -70.700 -19.283 113.000 1.00 76.88 73 ASN A N 1
ATOM 566 C CA . ASN A 1 73 ? -70.920 -20.236 114.095 1.00 76.88 73 ASN A CA 1
ATOM 567 C C . ASN A 1 73 ? -70.954 -21.696 113.604 1.00 76.88 73 ASN A C 1
ATOM 569 O O . ASN A 1 73 ? -70.499 -22.590 114.313 1.00 76.88 73 ASN A O 1
ATOM 573 N N . ARG A 1 74 ? -71.440 -21.946 112.379 1.00 72.88 74 ARG A N 1
ATOM 574 C CA . ARG A 1 74 ? -71.350 -23.265 111.729 1.00 72.88 74 ARG A CA 1
ATOM 575 C C . ARG A 1 74 ? -69.911 -23.642 111.359 1.00 72.88 74 ARG A C 1
ATOM 577 O O . ARG A 1 74 ? -69.537 -24.795 111.533 1.00 72.88 74 ARG A O 1
ATOM 584 N N . LEU A 1 75 ? -69.105 -22.688 110.891 1.00 70.12 75 LEU A N 1
ATOM 585 C CA . LEU A 1 75 ? -67.701 -22.900 110.502 1.00 70.12 75 LEU A CA 1
ATOM 586 C C . LEU A 1 75 ? -66.721 -22.937 111.695 1.00 70.12 75 LEU A C 1
ATOM 588 O O . LEU A 1 75 ? -65.669 -23.568 111.596 1.00 70.12 75 LEU A O 1
ATOM 592 N N . ALA A 1 76 ? -67.052 -22.257 112.796 1.00 67.56 76 ALA A N 1
ATOM 593 C CA . ALA A 1 76 ? -66.230 -22.085 113.997 1.00 67.56 76 ALA A CA 1
ATOM 594 C C . ALA A 1 76 ? -66.627 -23.016 115.161 1.00 67.56 76 ALA A C 1
ATOM 596 O O . ALA A 1 76 ? -65.972 -23.007 116.203 1.00 67.56 76 ALA A O 1
ATOM 597 N N . GLY A 1 77 ? -67.691 -23.813 115.007 1.00 66.12 77 GLY A N 1
ATOM 598 C CA . GLY A 1 77 ? -68.099 -24.815 115.991 1.00 66.12 77 GLY A CA 1
ATOM 599 C C . GLY A 1 77 ? -67.074 -25.959 116.155 1.00 66.12 77 GLY A C 1
ATOM 600 O O . GLY A 1 77 ? -66.283 -26.216 115.244 1.00 66.12 77 GLY A O 1
ATOM 601 N N . PRO A 1 78 ? -67.070 -26.677 117.298 1.00 56.03 78 PRO A N 1
ATOM 602 C CA . PRO A 1 78 ? -66.125 -27.766 117.568 1.00 56.03 78 PRO A CA 1
ATOM 603 C C . PRO A 1 78 ? -66.225 -28.918 116.541 1.00 56.03 78 PRO A C 1
ATOM 605 O O . PRO A 1 78 ? -67.331 -29.290 116.141 1.00 56.03 78 PRO A O 1
ATOM 608 N N . PRO A 1 79 ? -65.099 -29.536 116.129 1.00 54.47 79 PRO A N 1
ATOM 609 C CA . PRO A 1 79 ? -65.011 -30.419 114.962 1.00 54.47 79 PRO A CA 1
ATOM 610 C C . PRO A 1 79 ? -65.497 -31.850 115.252 1.00 54.47 79 PRO A C 1
ATOM 612 O O . PRO A 1 79 ? -64.712 -32.793 115.234 1.00 54.47 79 PRO A O 1
ATOM 615 N N . GLN A 1 80 ? -66.788 -32.036 115.536 1.00 53.50 80 GLN A N 1
ATOM 616 C CA . GLN A 1 80 ? -67.348 -33.365 115.843 1.00 53.50 80 GLN A CA 1
ATOM 617 C C . GLN A 1 80 ? -68.461 -33.825 114.889 1.00 53.50 80 GLN A C 1
ATOM 619 O O . GLN A 1 80 ? -69.116 -34.829 115.155 1.00 53.50 80 GLN A O 1
ATOM 624 N N . SER A 1 81 ? -68.658 -33.159 113.743 1.00 58.97 81 SER A N 1
ATOM 625 C CA . SER A 1 81 ? -69.552 -33.659 112.690 1.00 58.97 81 SER A CA 1
ATOM 626 C C . SER A 1 81 ? -68.784 -34.006 111.408 1.00 58.97 81 SER A C 1
ATOM 628 O O . SER A 1 81 ? -67.993 -33.220 110.884 1.00 58.97 81 SER A O 1
ATOM 630 N N . VAL A 1 82 ? -69.040 -35.203 110.873 1.00 63.19 82 VAL A N 1
ATOM 631 C CA . VAL A 1 82 ? -68.521 -35.694 109.577 1.00 63.19 82 VAL A CA 1
ATOM 632 C C . VAL A 1 82 ? -68.896 -34.744 108.424 1.00 63.19 82 VAL A C 1
ATOM 634 O O . VAL A 1 82 ? -68.163 -34.605 107.441 1.00 63.19 82 VAL A O 1
ATOM 637 N N . GLN A 1 83 ? -70.001 -34.015 108.586 1.00 69.69 83 GLN A N 1
ATOM 638 C CA . GLN A 1 83 ? -70.487 -33.012 107.645 1.00 69.69 83 GLN A CA 1
ATOM 639 C C . GLN A 1 83 ? -69.552 -31.790 107.554 1.00 69.69 83 GLN A C 1
ATOM 641 O O . GLN A 1 83 ? -69.208 -31.380 106.448 1.00 69.69 83 GLN A O 1
ATOM 646 N N . GLY A 1 84 ? -69.061 -31.265 108.688 1.00 68.56 84 GLY A N 1
ATOM 647 C CA . GLY A 1 84 ? -68.155 -30.105 108.721 1.00 68.56 84 GLY A CA 1
ATOM 648 C C . GLY A 1 84 ? -66.751 -30.398 108.174 1.00 68.56 84 GLY A C 1
ATOM 649 O O . GLY A 1 84 ? -66.151 -29.554 107.507 1.00 68.56 84 GLY A O 1
ATOM 650 N N . MET A 1 85 ? -66.245 -31.624 108.367 1.00 67.94 85 MET A N 1
ATOM 651 C CA . MET A 1 85 ? -65.008 -32.087 107.714 1.00 67.94 85 MET A CA 1
ATOM 652 C C . MET A 1 85 ? -65.172 -32.196 106.192 1.00 67.94 85 MET A C 1
ATOM 654 O O . MET A 1 85 ? -64.289 -31.774 105.447 1.00 67.94 85 MET A O 1
ATOM 658 N N . SER A 1 86 ? -66.319 -32.697 105.726 1.00 77.12 86 SER A N 1
ATOM 659 C CA . SER A 1 86 ? -66.626 -32.808 104.295 1.00 77.12 86 SER A CA 1
ATOM 660 C C . SER A 1 86 ? -66.794 -31.436 103.629 1.00 77.12 86 SER A C 1
ATOM 662 O O . SER A 1 86 ? -66.355 -31.245 102.499 1.00 77.12 86 SER A O 1
ATOM 664 N N . GLU A 1 87 ? -67.383 -30.455 104.317 1.00 79.00 87 GLU A N 1
ATOM 665 C CA . GLU A 1 87 ? -67.505 -29.075 103.825 1.00 79.00 87 GLU A CA 1
ATOM 666 C C . GLU A 1 87 ? -66.151 -28.353 103.754 1.00 79.00 87 GLU A C 1
ATOM 668 O O . GLU A 1 87 ? -65.864 -27.704 102.747 1.00 79.00 87 GLU A O 1
ATOM 673 N N . ARG A 1 88 ? -65.273 -28.526 104.753 1.00 79.25 88 ARG A N 1
ATOM 674 C CA . ARG A 1 88 ? -63.907 -27.976 104.714 1.00 79.25 88 ARG A CA 1
ATOM 675 C C . ARG A 1 88 ? -63.050 -28.628 103.624 1.00 79.25 88 ARG A C 1
ATOM 677 O O . ARG A 1 88 ? -62.346 -27.908 102.924 1.00 79.25 88 ARG A O 1
ATOM 684 N N . LEU A 1 89 ? -63.124 -29.951 103.441 1.00 84.56 89 LEU A N 1
ATOM 685 C CA . LEU A 1 89 ? -62.427 -30.645 102.347 1.00 84.56 89 LEU A CA 1
ATOM 686 C C . LEU A 1 89 ? -62.911 -30.168 100.975 1.00 84.56 89 LEU A C 1
ATOM 688 O O . LEU A 1 89 ? -62.085 -29.908 100.109 1.00 84.56 89 LEU A O 1
ATOM 692 N N . ARG A 1 90 ? -64.224 -29.969 100.789 1.00 87.06 90 ARG A N 1
ATOM 693 C CA . ARG A 1 90 ? -64.767 -29.361 99.562 1.00 87.06 90 ARG A CA 1
ATOM 694 C C . ARG A 1 90 ? -64.276 -27.926 99.364 1.00 87.06 90 ARG A C 1
ATOM 696 O O . ARG A 1 90 ? -63.957 -27.563 98.242 1.00 87.06 90 ARG A O 1
ATOM 703 N N . SER A 1 91 ? -64.177 -27.123 100.427 1.00 87.06 91 SER A N 1
ATOM 704 C CA . SER A 1 91 ? -63.629 -25.762 100.340 1.00 87.06 91 SER A CA 1
ATOM 705 C C . SER A 1 91 ? -62.136 -25.748 100.004 1.00 87.06 91 SER A C 1
ATOM 707 O O . SER A 1 91 ? -61.708 -24.889 99.245 1.00 87.06 91 SER A O 1
ATOM 709 N N . MET A 1 92 ? -61.344 -26.673 100.555 1.00 88.44 92 MET A N 1
ATOM 710 C CA . MET A 1 92 ? -59.910 -26.785 100.270 1.00 88.44 92 MET A CA 1
ATOM 711 C C . MET A 1 92 ? -59.651 -27.340 98.866 1.00 88.44 92 MET A C 1
ATOM 713 O O . MET A 1 92 ? -58.764 -26.844 98.186 1.00 88.44 92 MET A O 1
ATOM 717 N N . LEU A 1 93 ? -60.443 -28.321 98.414 1.00 91.38 93 LEU A N 1
ATOM 718 C CA . LEU A 1 93 ? -60.409 -28.810 97.033 1.00 91.38 93 LEU A CA 1
ATOM 719 C C . LEU A 1 93 ? -60.807 -27.713 96.053 1.00 91.38 93 LEU A C 1
ATOM 721 O O . LEU A 1 93 ? -60.102 -27.518 95.079 1.00 91.38 93 LEU A O 1
ATOM 725 N N . ARG A 1 94 ? -61.861 -26.946 96.347 1.00 92.25 94 ARG A N 1
ATOM 726 C CA . ARG A 1 94 ? -62.259 -25.807 95.517 1.00 92.25 94 ARG A CA 1
ATOM 727 C C . ARG A 1 94 ? -61.173 -24.732 95.459 1.00 92.25 94 ARG A C 1
ATOM 729 O O . ARG A 1 94 ? -60.878 -24.249 94.382 1.00 92.25 94 ARG A O 1
ATOM 736 N N . LEU A 1 95 ? -60.533 -24.414 96.587 1.00 95.19 95 LEU A N 1
ATOM 737 C CA . LEU A 1 95 ? -59.388 -23.498 96.609 1.00 95.19 95 LEU A CA 1
ATOM 738 C C . LEU A 1 95 ? -58.210 -24.045 95.787 1.00 95.19 95 LEU A C 1
ATOM 740 O O . LEU A 1 95 ? -57.562 -23.292 95.079 1.00 95.19 95 LEU A O 1
ATOM 744 N N . ALA A 1 96 ? -57.928 -25.347 95.872 1.00 94.56 96 ALA A N 1
ATOM 745 C CA . ALA A 1 96 ? -56.874 -25.979 95.083 1.00 94.56 96 ALA A CA 1
ATOM 746 C C . ALA A 1 96 ? -57.217 -26.026 93.584 1.00 94.56 96 ALA A C 1
ATOM 748 O O . ALA A 1 96 ? -56.333 -25.840 92.757 1.00 94.56 96 ALA A O 1
ATOM 749 N N . GLU A 1 97 ? -58.482 -26.257 93.226 1.00 94.25 97 GLU A N 1
ATOM 750 C CA . GLU A 1 97 ? -58.990 -26.167 91.853 1.00 94.25 97 GLU A CA 1
ATOM 751 C C . GLU A 1 97 ? -58.871 -24.734 91.318 1.00 94.25 97 GLU A C 1
ATOM 753 O O . GLU A 1 97 ? -58.385 -24.551 90.204 1.00 94.25 97 GLU A O 1
ATOM 758 N N . ASP A 1 98 ? -59.242 -23.733 92.123 1.00 94.50 98 ASP A N 1
ATOM 759 C CA . ASP A 1 98 ? -59.093 -22.313 91.795 1.00 94.50 98 ASP A CA 1
ATOM 760 C C . ASP A 1 98 ? -57.602 -21.949 91.621 1.00 94.50 98 ASP A C 1
ATOM 762 O O . ASP A 1 98 ? -57.232 -21.341 90.621 1.00 94.50 98 ASP A O 1
ATOM 766 N N . GLU A 1 99 ? -56.720 -22.409 92.514 1.00 95.56 99 GLU A N 1
ATOM 767 C CA . GLU A 1 99 ? -55.265 -22.209 92.422 1.00 95.56 99 GLU A CA 1
ATOM 768 C C . GLU A 1 99 ? -54.678 -22.866 91.159 1.00 95.56 99 GLU A C 1
ATOM 770 O O . GLU A 1 99 ? -53.889 -22.257 90.440 1.00 95.56 99 GLU A O 1
ATOM 775 N N . VAL A 1 100 ? -55.076 -24.101 90.836 1.00 96.56 100 VAL A N 1
ATOM 776 C CA . VAL A 1 100 ? -54.640 -24.787 89.608 1.00 96.56 100 VAL A CA 1
ATOM 777 C C . VAL A 1 100 ? -55.152 -24.051 88.368 1.00 96.56 100 VAL A C 1
ATOM 779 O O . VAL A 1 100 ? -54.402 -23.892 87.401 1.00 96.56 100 VAL A O 1
ATOM 782 N N . ALA A 1 101 ? -56.393 -23.558 88.387 1.00 95.88 101 ALA A N 1
ATOM 783 C CA . ALA A 1 101 ? -56.938 -22.737 87.312 1.00 95.88 101 ALA A CA 1
ATOM 784 C C . ALA A 1 101 ? -56.156 -21.421 87.152 1.00 95.88 101 ALA A C 1
ATOM 786 O O . ALA A 1 101 ? -55.854 -21.025 86.023 1.00 95.88 101 ALA A O 1
ATOM 787 N N . GLU A 1 102 ? -55.754 -20.780 88.251 1.00 95.88 102 GLU A N 1
ATOM 788 C CA . GLU A 1 102 ? -54.889 -19.598 88.231 1.00 95.88 102 GLU A CA 1
ATOM 789 C C . GLU A 1 102 ? -53.486 -19.908 87.694 1.00 95.88 102 GLU A C 1
ATOM 791 O O . GLU A 1 102 ? -52.981 -19.150 86.860 1.00 95.88 102 GLU A O 1
ATOM 796 N N . MET A 1 103 ? -52.873 -21.032 88.088 1.00 95.94 103 MET A N 1
ATOM 797 C CA . MET A 1 103 ? -51.577 -21.475 87.560 1.00 95.94 103 MET A CA 1
ATOM 798 C C . MET A 1 103 ? -51.642 -21.745 86.056 1.00 95.94 103 MET A C 1
ATOM 800 O O . MET A 1 103 ? -50.753 -21.309 85.323 1.00 95.94 103 MET A O 1
ATOM 804 N N . HIS A 1 104 ? -52.697 -22.407 85.570 1.00 97.00 104 HIS A N 1
ATOM 805 C CA . HIS A 1 104 ? -52.912 -22.604 84.135 1.00 97.00 104 HIS A CA 1
ATOM 806 C C . HIS A 1 104 ? -53.110 -21.271 83.412 1.00 97.00 104 HIS A C 1
ATOM 808 O O . HIS A 1 104 ? -52.434 -21.013 82.419 1.00 97.00 104 HIS A O 1
ATOM 814 N N . ALA A 1 105 ? -53.942 -20.375 83.946 1.00 96.56 105 ALA A N 1
ATOM 815 C CA . ALA A 1 105 ? -54.142 -19.049 83.368 1.00 96.56 105 ALA A CA 1
ATOM 816 C C . ALA A 1 105 ? -52.861 -18.192 83.386 1.00 96.56 105 ALA A C 1
ATOM 818 O O . ALA A 1 105 ? -52.657 -17.345 82.513 1.00 96.56 105 ALA A O 1
ATOM 819 N N . ALA A 1 106 ? -51.987 -18.361 84.381 1.00 96.25 106 ALA A N 1
ATOM 820 C CA . ALA A 1 106 ? -50.674 -17.725 84.427 1.00 96.25 106 ALA A CA 1
ATOM 821 C C . ALA A 1 106 ? -49.716 -18.331 83.389 1.00 96.25 106 ALA A C 1
ATOM 823 O O . ALA A 1 106 ? -49.090 -17.583 82.636 1.00 96.25 106 ALA A O 1
ATOM 824 N N . ALA A 1 107 ? -49.657 -19.661 83.292 1.00 97.62 107 ALA A N 1
ATOM 825 C CA . ALA A 1 107 ? -48.839 -20.370 82.313 1.00 97.62 107 ALA A CA 1
ATOM 826 C C . ALA A 1 107 ? -49.255 -20.030 80.874 1.00 97.62 107 ALA A C 1
ATOM 828 O O . ALA A 1 107 ? -48.400 -19.714 80.049 1.00 97.62 107 ALA A O 1
ATOM 829 N N . ASP A 1 108 ? -50.555 -20.002 80.577 1.00 96.81 108 ASP A N 1
ATOM 830 C CA . ASP A 1 108 ? -51.077 -19.632 79.259 1.00 96.81 108 ASP A CA 1
ATOM 831 C C . ASP A 1 108 ? -50.711 -18.189 78.892 1.00 96.81 108 ASP A C 1
ATOM 833 O O . ASP A 1 108 ? -50.299 -17.924 77.758 1.00 96.81 108 ASP A O 1
ATOM 837 N N . ARG A 1 109 ? -50.780 -17.257 79.855 1.00 97.62 109 ARG A N 1
ATOM 838 C CA . ARG A 1 109 ? -50.317 -15.871 79.667 1.00 97.62 109 ARG A CA 1
ATOM 839 C C . ARG A 1 109 ? -48.817 -15.805 79.381 1.00 97.62 109 ARG A C 1
ATOM 841 O O . ARG A 1 109 ? -48.415 -15.092 78.463 1.00 97.62 109 ARG A O 1
ATOM 848 N N . GLU A 1 110 ? -47.997 -16.558 80.110 1.00 97.38 110 GLU A N 1
ATOM 849 C CA . GLU A 1 110 ? -46.546 -16.595 79.896 1.00 97.38 110 GLU A CA 1
ATOM 850 C C . GLU A 1 110 ? -46.183 -17.213 78.534 1.00 97.38 110 GLU A C 1
ATOM 852 O O . GLU A 1 110 ? -45.326 -16.692 77.817 1.00 97.38 110 GLU A O 1
ATOM 857 N N . ILE A 1 111 ? -46.856 -18.298 78.134 1.00 98.00 111 ILE A N 1
ATOM 858 C CA . ILE A 1 111 ? -46.680 -18.929 76.819 1.00 98.00 111 ILE A CA 1
ATOM 859 C C . ILE A 1 111 ? -47.087 -17.956 75.710 1.00 98.00 111 ILE A C 1
ATOM 861 O O . ILE A 1 111 ? -46.345 -17.803 74.737 1.00 98.00 111 ILE A O 1
ATOM 865 N N . ALA A 1 112 ? -48.232 -17.282 75.850 1.00 97.06 112 ALA A N 1
ATOM 866 C CA . ALA A 1 112 ? -48.695 -16.284 74.891 1.00 97.06 112 ALA A CA 1
ATOM 867 C C . ALA A 1 112 ? -47.704 -15.118 74.769 1.00 97.06 112 ALA A C 1
ATOM 869 O O . ALA A 1 112 ? -47.387 -14.693 73.658 1.00 97.06 112 ALA A O 1
ATOM 870 N N . GLU A 1 113 ? -47.147 -14.642 75.884 1.00 97.62 113 GLU A N 1
ATOM 871 C CA . GLU A 1 113 ? -46.135 -13.590 75.870 1.00 97.62 113 GLU A CA 1
ATOM 872 C C . GLU A 1 113 ? -44.829 -14.047 75.205 1.00 97.62 113 GLU A C 1
ATOM 874 O O . GLU A 1 113 ? -44.291 -13.330 74.359 1.00 97.62 113 GLU A 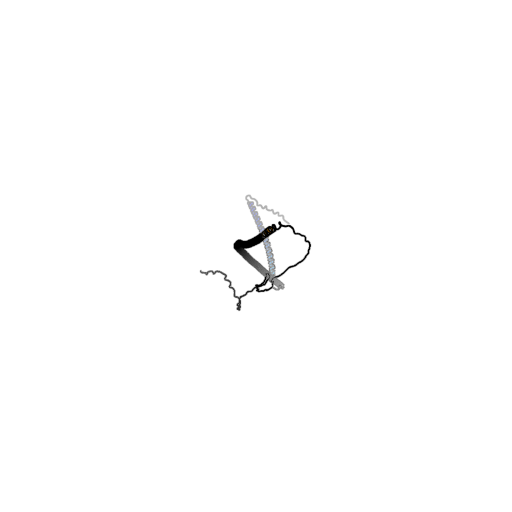O 1
ATOM 879 N N . LYS A 1 114 ? -44.328 -15.246 75.527 1.00 97.44 114 LYS A N 1
ATOM 880 C CA . LYS A 1 114 ? -43.133 -15.814 74.880 1.00 97.44 114 LYS A CA 1
ATOM 881 C C . LYS A 1 114 ? -43.337 -15.988 73.378 1.00 97.44 114 LYS A C 1
ATOM 883 O O . LYS A 1 114 ? -42.439 -15.646 72.612 1.00 97.44 114 LYS A O 1
ATOM 888 N N . ARG A 1 115 ? -44.512 -16.468 72.952 1.00 97.75 115 ARG A N 1
ATOM 889 C CA . ARG A 1 115 ? -44.876 -16.576 71.530 1.00 97.75 115 ARG A CA 1
ATOM 890 C C . ARG A 1 115 ? -44.900 -15.210 70.862 1.00 97.75 115 ARG A C 1
ATOM 892 O O . ARG A 1 115 ? -44.234 -15.047 69.849 1.00 97.75 115 ARG A O 1
ATOM 899 N N . ARG A 1 116 ? -45.559 -14.215 71.465 1.00 97.88 116 ARG A N 1
ATOM 900 C CA . ARG A 1 116 ? -45.590 -12.844 70.937 1.00 97.88 116 ARG A CA 1
ATOM 901 C C . ARG A 1 116 ? -44.180 -12.274 70.768 1.00 97.88 116 ARG A C 1
ATOM 903 O O . ARG A 1 116 ? -43.853 -11.788 69.693 1.00 97.88 116 ARG A O 1
ATOM 910 N N . ARG A 1 117 ? -43.319 -12.399 71.785 1.00 97.94 117 ARG A N 1
ATOM 911 C CA . ARG A 1 117 ? -41.917 -11.944 71.718 1.00 97.94 117 ARG A CA 1
ATOM 912 C C . ARG A 1 117 ? -41.120 -12.684 70.637 1.00 97.94 117 ARG A C 1
ATOM 914 O O . ARG A 1 117 ? -40.327 -12.066 69.934 1.00 97.94 117 ARG A O 1
ATOM 921 N N . ALA A 1 118 ? -41.322 -13.995 70.493 1.00 97.69 118 ALA A N 1
ATOM 922 C CA . ALA A 1 118 ? -40.669 -14.789 69.454 1.00 97.69 118 ALA A CA 1
ATOM 923 C C . ALA A 1 118 ? -41.146 -14.398 68.045 1.00 97.69 118 ALA A C 1
ATOM 925 O O . ALA A 1 118 ? -40.325 -14.284 67.141 1.00 97.69 118 ALA A O 1
ATOM 926 N N . GLU A 1 119 ? -42.444 -14.147 67.860 1.00 97.25 119 GLU A N 1
ATOM 927 C CA . GLU A 1 119 ? -43.021 -13.668 66.600 1.00 97.25 119 GLU A CA 1
ATOM 928 C C . GLU A 1 119 ? -42.533 -12.259 66.247 1.00 97.25 119 GLU A C 1
ATOM 930 O O . GLU A 1 119 ? -42.175 -12.007 65.099 1.00 97.25 119 GLU A O 1
ATOM 935 N N . GLU A 1 120 ? -42.471 -11.349 67.220 1.00 97.88 120 GLU A N 1
ATOM 936 C CA . GLU A 1 120 ? -41.894 -10.012 67.050 1.00 97.88 120 GLU A CA 1
ATOM 937 C C . GLU A 1 120 ? -40.422 -10.106 66.641 1.00 97.88 120 GLU A C 1
ATOM 939 O O . GLU A 1 120 ? -40.022 -9.509 65.642 1.00 97.88 120 GLU A O 1
ATOM 944 N N . HIS A 1 121 ? -39.627 -10.921 67.340 1.00 97.62 121 HIS A N 1
ATOM 945 C CA . HIS A 1 121 ? -38.227 -11.129 66.985 1.00 97.62 121 HIS A CA 1
ATOM 946 C C . HIS A 1 121 ? -38.077 -11.744 65.586 1.00 97.62 121 HIS A C 1
ATOM 948 O O . HIS A 1 121 ? -37.302 -11.238 64.776 1.00 97.62 121 HIS A O 1
ATOM 954 N N . ALA A 1 122 ? -38.864 -12.768 65.249 1.00 97.75 122 ALA A N 1
ATOM 955 C CA . ALA A 1 122 ? -38.860 -13.367 63.918 1.00 97.75 122 ALA A CA 1
ATOM 956 C C . ALA A 1 122 ? -39.203 -12.340 62.827 1.00 97.75 122 ALA A C 1
ATOM 958 O O . ALA A 1 122 ? -38.519 -12.291 61.806 1.00 97.75 122 ALA A O 1
ATOM 959 N N . ARG A 1 123 ? -40.201 -11.472 63.057 1.00 97.94 123 ARG A N 1
ATOM 960 C CA . ARG A 1 123 ? -40.527 -10.364 62.145 1.00 97.94 123 ARG A CA 1
ATOM 961 C C . ARG A 1 123 ? -39.340 -9.423 61.975 1.00 97.94 123 ARG A C 1
ATOM 963 O O . ARG A 1 123 ? -38.977 -9.144 60.840 1.00 97.94 123 ARG A O 1
ATOM 970 N N . THR A 1 124 ? -38.691 -8.999 63.063 1.00 98.12 124 THR A N 1
ATOM 971 C CA . THR A 1 124 ? -37.508 -8.123 62.962 1.00 98.12 124 THR A CA 1
ATOM 972 C C . THR A 1 124 ? -36.369 -8.762 62.171 1.00 98.12 124 THR A C 1
ATOM 974 O O . THR A 1 124 ? -35.793 -8.112 61.309 1.00 98.12 124 THR A O 1
ATOM 977 N N . VAL A 1 125 ? -36.088 -10.052 62.382 1.00 98.06 125 VAL A N 1
ATOM 978 C CA . VAL A 1 125 ? -35.029 -10.766 61.653 1.00 98.06 125 VAL A CA 1
ATOM 979 C C . VAL A 1 125 ? -35.358 -10.891 60.164 1.00 98.06 125 VAL A C 1
ATOM 981 O O . VAL A 1 125 ? -34.465 -10.735 59.333 1.00 98.06 125 VAL A O 1
ATOM 984 N N . VAL A 1 126 ? -36.621 -11.157 59.814 1.00 98.06 126 VAL A N 1
ATOM 985 C CA . VAL A 1 126 ? -37.062 -11.238 58.413 1.00 98.06 126 VAL A CA 1
ATOM 986 C C . VAL A 1 126 ? -36.984 -9.875 57.729 1.00 98.06 126 VAL A C 1
ATOM 988 O O . VAL A 1 126 ? -36.473 -9.806 56.614 1.00 98.06 126 VAL A O 1
ATOM 991 N N . GLU A 1 127 ? -37.435 -8.802 58.378 1.00 98.00 127 GLU A N 1
ATOM 992 C CA . GLU A 1 127 ? -37.340 -7.446 57.821 1.00 98.00 127 GLU A CA 1
ATOM 993 C C . GLU A 1 127 ? -35.880 -7.001 57.662 1.00 98.00 127 GLU A C 1
ATOM 995 O O . GLU A 1 127 ? -35.490 -6.550 56.588 1.00 98.00 127 GLU A O 1
ATOM 1000 N N . ASP A 1 128 ? -35.027 -7.239 58.660 1.00 97.81 128 ASP A N 1
ATOM 1001 C CA . ASP A 1 128 ? -33.588 -6.981 58.556 1.00 97.81 128 ASP A CA 1
ATOM 1002 C C . ASP A 1 128 ? -32.942 -7.769 57.408 1.00 97.81 128 ASP A C 1
ATOM 1004 O O . ASP A 1 128 ? -32.099 -7.245 56.676 1.00 97.81 128 ASP A O 1
ATOM 1008 N N . ALA A 1 129 ? -33.308 -9.044 57.246 1.00 97.69 129 ALA A N 1
ATOM 1009 C CA . ALA A 1 129 ? -32.799 -9.882 56.166 1.00 97.69 129 ALA A CA 1
ATOM 1010 C C . ALA A 1 129 ? -33.264 -9.382 54.791 1.00 97.69 129 ALA A C 1
ATOM 1012 O O . ALA A 1 129 ? -32.462 -9.374 53.857 1.00 97.69 129 ALA A O 1
ATOM 1013 N N . ARG A 1 130 ? -34.518 -8.923 54.673 1.00 98.06 130 ARG A N 1
ATOM 1014 C CA . ARG A 1 130 ? -35.059 -8.307 53.452 1.00 98.06 130 ARG A CA 1
ATOM 1015 C C . ARG A 1 130 ? -34.309 -7.031 53.098 1.00 98.06 130 ARG A C 1
ATOM 1017 O O . ARG A 1 130 ? -33.786 -6.940 51.994 1.00 98.06 130 ARG A O 1
ATOM 1024 N N . VAL A 1 131 ? -34.153 -6.114 54.053 1.00 98.38 131 VAL A N 1
ATOM 1025 C CA . VAL A 1 131 ? -33.419 -4.857 53.846 1.00 98.38 131 VAL A CA 1
ATOM 1026 C C . VAL A 1 131 ? -31.971 -5.129 53.433 1.00 98.38 131 VAL A C 1
ATOM 1028 O O . VAL A 1 131 ? -31.471 -4.511 52.496 1.00 98.38 131 VAL A O 1
ATOM 1031 N N . ARG A 1 132 ? -31.283 -6.086 54.073 1.00 98.06 132 ARG A N 1
ATOM 1032 C CA . ARG A 1 132 ? -29.918 -6.468 53.670 1.00 98.06 132 ARG A CA 1
ATOM 1033 C C . ARG A 1 132 ? -29.882 -7.068 52.264 1.00 98.06 132 ARG A C 1
ATOM 1035 O O . ARG A 1 132 ? -28.981 -6.735 51.502 1.00 98.06 132 ARG A O 1
ATOM 1042 N N . ALA A 1 133 ? -30.841 -7.923 51.908 1.00 97.62 133 ALA A N 1
ATOM 1043 C CA . ALA A 1 133 ? -30.916 -8.506 50.572 1.00 97.62 133 ALA A CA 1
ATOM 1044 C C . ALA A 1 133 ? -31.134 -7.423 49.502 1.00 97.62 133 ALA A C 1
ATOM 1046 O O . ALA A 1 133 ? -30.396 -7.379 48.518 1.00 97.62 133 ALA A O 1
ATOM 1047 N N . GLU A 1 134 ? -32.062 -6.495 49.733 1.00 97.88 134 GLU A N 1
ATOM 1048 C CA . GLU A 1 134 ? -32.298 -5.342 48.858 1.00 97.88 134 GLU A CA 1
ATOM 1049 C C . GLU A 1 134 ? -31.043 -4.473 48.714 1.00 97.88 134 GLU A C 1
ATOM 1051 O O . GLU A 1 134 ? -30.665 -4.117 47.601 1.00 97.88 134 GLU A O 1
ATOM 1056 N N . GLN A 1 135 ? -30.329 -4.205 49.812 1.00 97.81 135 GLN A N 1
ATOM 1057 C CA . GLN A 1 135 ? -29.064 -3.465 49.776 1.00 97.81 135 GLN A CA 1
ATOM 1058 C C . GLN A 1 135 ? -27.991 -4.186 48.954 1.00 97.81 135 GLN A C 1
ATOM 1060 O O . GLN A 1 135 ? -27.292 -3.549 48.166 1.00 97.81 135 GLN A O 1
ATOM 1065 N N . THR A 1 136 ? -27.861 -5.507 49.101 1.00 97.56 136 THR A N 1
ATOM 1066 C CA . THR A 1 136 ? -26.894 -6.287 48.314 1.00 97.56 136 THR A CA 1
ATOM 1067 C C . THR A 1 136 ? -27.239 -6.320 46.832 1.00 97.56 136 THR A C 1
ATOM 1069 O O . THR A 1 136 ? -26.331 -6.239 46.007 1.00 97.56 136 THR A O 1
ATOM 1072 N N . LEU A 1 137 ? -28.529 -6.388 46.487 1.00 97.88 137 LEU A N 1
ATOM 1073 C CA . LEU A 1 137 ? -28.987 -6.336 45.101 1.00 97.88 137 LEU A CA 1
ATOM 1074 C C . LEU A 1 137 ? -28.720 -4.954 44.505 1.00 97.88 137 LEU A C 1
ATOM 1076 O O . LEU A 1 137 ? -28.087 -4.869 43.459 1.00 97.88 137 LEU A O 1
ATOM 1080 N N . ALA A 1 138 ? -29.071 -3.881 45.215 1.00 97.94 138 ALA A N 1
ATOM 1081 C CA . ALA A 1 138 ? -28.794 -2.514 44.781 1.00 97.94 138 ALA A CA 1
ATOM 1082 C C . ALA A 1 138 ? -27.286 -2.255 44.602 1.00 97.94 138 ALA A C 1
ATOM 1084 O O . ALA A 1 138 ? -26.865 -1.623 43.633 1.00 97.94 138 ALA A O 1
ATOM 1085 N N . GLN A 1 139 ? -26.443 -2.778 45.499 1.00 97.75 139 GLN A N 1
ATOM 1086 C CA . GLN A 1 139 ? -24.990 -2.675 45.367 1.00 97.75 139 GLN A CA 1
ATOM 1087 C C . GLN A 1 139 ? -24.462 -3.493 44.176 1.00 97.75 139 GLN A C 1
ATOM 1089 O O . GLN A 1 139 ? -23.591 -3.024 43.439 1.00 97.75 139 GLN A O 1
ATOM 1094 N N . ALA A 1 140 ? -24.984 -4.702 43.956 1.00 97.62 140 ALA A N 1
ATOM 1095 C CA . ALA A 1 140 ? -24.627 -5.523 42.803 1.00 97.62 140 ALA A CA 1
ATOM 1096 C C . ALA A 1 140 ? -25.034 -4.845 41.484 1.00 97.62 140 ALA A C 1
ATOM 1098 O O . ALA A 1 140 ? -24.224 -4.772 40.563 1.00 97.62 140 ALA A O 1
ATOM 1099 N N . GLU A 1 141 ? -26.234 -4.271 41.413 1.00 97.44 141 GLU A N 1
ATOM 1100 C CA . GLU A 1 141 ? -26.717 -3.516 40.254 1.00 97.44 141 GLU A CA 1
ATOM 1101 C C . GLU A 1 141 ? -25.862 -2.273 39.986 1.00 97.44 141 GLU A C 1
ATOM 1103 O O . GLU A 1 141 ? -25.448 -2.053 38.848 1.00 97.44 141 GLU A O 1
ATOM 1108 N N . ALA A 1 142 ? -25.513 -1.503 41.022 1.00 97.62 142 ALA A N 1
ATOM 1109 C CA . ALA A 1 142 ? -24.640 -0.337 40.885 1.00 97.62 142 ALA A CA 1
ATOM 1110 C C . ALA A 1 142 ? -23.251 -0.722 40.350 1.00 97.62 142 ALA A C 1
ATOM 1112 O O . ALA A 1 142 ? -22.763 -0.134 39.385 1.00 97.62 142 ALA A O 1
ATOM 1113 N N . THR A 1 143 ? -22.629 -1.761 40.916 1.00 97.50 143 THR A N 1
ATOM 1114 C CA . THR A 1 143 ? -21.314 -2.235 40.449 1.00 97.50 143 THR A CA 1
ATOM 1115 C C . THR A 1 143 ? -21.361 -2.814 39.032 1.00 97.50 143 THR A C 1
ATOM 1117 O O . THR A 1 143 ? -20.419 -2.611 38.260 1.00 97.50 143 THR A O 1
ATOM 1120 N N . ALA A 1 144 ? -22.453 -3.487 38.654 1.00 97.44 144 ALA A N 1
ATOM 1121 C CA . ALA A 1 144 ? -22.676 -3.967 37.294 1.00 97.44 144 ALA A CA 1
ATOM 1122 C C . ALA A 1 144 ? -22.842 -2.803 36.305 1.00 97.44 144 ALA A C 1
ATOM 1124 O O . ALA A 1 144 ? -22.216 -2.812 35.244 1.00 97.44 144 ALA A O 1
ATOM 1125 N N . ALA A 1 145 ? -23.608 -1.770 36.668 1.00 97.62 145 ALA A N 1
ATOM 1126 C CA . ALA A 1 145 ? -23.781 -0.567 35.860 1.00 97.62 145 ALA A CA 1
ATOM 1127 C C . ALA A 1 145 ? -22.456 0.193 35.672 1.00 97.62 145 ALA A C 1
ATOM 1129 O O . ALA A 1 145 ? -22.105 0.565 34.552 1.00 97.62 145 ALA A O 1
ATOM 1130 N N . GLU A 1 146 ? -21.661 0.355 36.732 1.00 97.25 146 GLU A N 1
ATOM 1131 C CA . GLU A 1 146 ? -20.322 0.952 36.655 1.00 97.25 146 GLU A CA 1
ATOM 1132 C C . GLU A 1 146 ? -19.353 0.125 35.799 1.00 97.25 146 GLU A C 1
ATOM 1134 O O . GLU A 1 146 ? -18.491 0.673 35.108 1.00 97.25 146 GLU A O 1
ATOM 1139 N N . ALA A 1 147 ? -19.440 -1.207 35.855 1.00 97.12 147 ALA A N 1
ATOM 1140 C CA . ALA A 1 147 ? -18.637 -2.084 35.011 1.00 97.12 147 ALA A CA 1
ATOM 1141 C C . ALA A 1 147 ? -19.031 -1.957 33.532 1.00 97.12 147 ALA A C 1
ATOM 1143 O O . ALA A 1 147 ? -18.139 -1.821 32.694 1.00 97.12 147 ALA A O 1
ATOM 1144 N N . ALA A 1 148 ? -20.334 -1.927 33.232 1.00 97.50 148 ALA A N 1
ATOM 1145 C CA . ALA A 1 148 ? -20.865 -1.738 31.884 1.00 97.50 148 ALA A CA 1
ATOM 1146 C C . ALA A 1 148 ? -20.510 -0.357 31.308 1.00 97.50 148 ALA A C 1
ATOM 1148 O O . ALA A 1 148 ? -20.114 -0.243 30.149 1.00 97.50 148 ALA A O 1
ATOM 1149 N N . HIS A 1 149 ? -20.572 0.699 32.124 1.00 97.69 149 HIS A N 1
ATOM 1150 C CA . HIS A 1 149 ? -20.138 2.032 31.707 1.00 97.69 149 HIS A CA 1
ATOM 1151 C C . HIS A 1 149 ? -18.644 2.044 31.368 1.00 97.6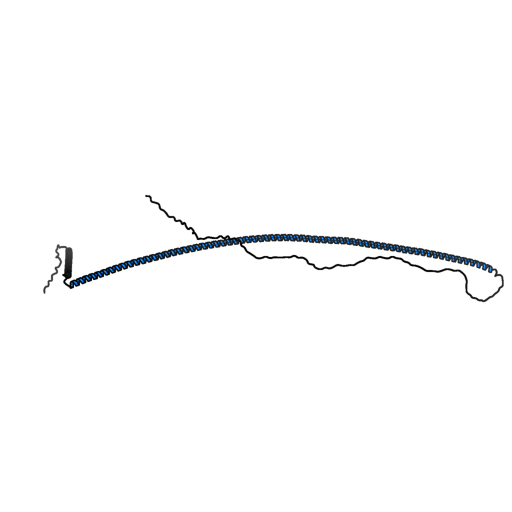9 149 HIS A C 1
ATOM 1153 O O . HIS A 1 149 ? -18.247 2.497 30.296 1.00 97.69 149 HIS A O 1
ATOM 1159 N N . ARG A 1 150 ? -17.804 1.475 32.243 1.00 97.62 150 ARG A N 1
ATOM 1160 C CA . ARG A 1 150 ? -16.356 1.389 32.004 1.00 97.62 150 ARG A CA 1
ATOM 1161 C C . ARG A 1 150 ? -16.004 0.525 30.794 1.00 97.62 150 ARG A C 1
ATOM 1163 O O . ARG A 1 150 ? -14.999 0.809 30.147 1.00 97.62 150 ARG A O 1
ATOM 1170 N N . SER A 1 151 ? -16.756 -0.536 30.493 1.00 96.69 151 SER A N 1
ATOM 1171 C CA . SER A 1 151 ? -16.528 -1.323 29.274 1.00 96.69 151 SER A CA 1
ATOM 1172 C C . SER A 1 151 ? -16.925 -0.538 28.029 1.00 96.69 151 SER A C 1
ATOM 1174 O O . SER A 1 151 ? -16.117 -0.463 27.111 1.00 96.69 151 SER A O 1
ATOM 1176 N N . ALA A 1 152 ? -18.077 0.138 28.040 1.00 97.81 152 ALA A N 1
ATOM 1177 C CA . ALA A 1 152 ? -18.517 0.981 26.929 1.00 97.81 152 ALA A CA 1
ATOM 1178 C C . ALA A 1 152 ? -17.539 2.137 26.649 1.00 97.81 152 ALA A C 1
ATOM 1180 O O . ALA A 1 152 ? -17.229 2.428 25.497 1.00 97.81 152 ALA A O 1
ATOM 1181 N N . GLU A 1 153 ? -16.990 2.778 27.685 1.00 97.69 153 GLU A N 1
ATOM 1182 C CA . GLU A 1 153 ? -15.942 3.796 27.520 1.00 97.69 153 GLU A CA 1
ATOM 1183 C C . GLU A 1 153 ? -14.655 3.220 26.924 1.00 97.69 153 GLU A C 1
ATOM 1185 O O . GLU A 1 153 ? -14.020 3.858 26.085 1.00 97.69 153 GLU A O 1
ATOM 1190 N N . ARG A 1 154 ? -14.258 2.008 27.335 1.00 97.62 154 ARG A N 1
ATOM 1191 C CA . ARG A 1 154 ? -13.085 1.328 26.767 1.00 97.62 154 ARG A CA 1
ATOM 1192 C C . ARG A 1 154 ? -13.304 0.956 25.308 1.00 97.62 154 ARG A C 1
ATOM 1194 O O . ARG A 1 154 ? -12.383 1.142 24.523 1.00 97.62 154 ARG A O 1
ATOM 1201 N N . GLU A 1 155 ? -14.484 0.455 24.958 1.00 97.25 155 GLU A N 1
ATOM 1202 C CA . GLU A 1 155 ? -14.865 0.135 23.580 1.00 97.25 155 GLU A CA 1
ATOM 1203 C C . GLU A 1 155 ? -14.823 1.390 22.708 1.00 97.25 155 GLU A C 1
ATOM 1205 O O . GLU A 1 155 ? -14.078 1.412 21.732 1.00 97.25 155 GLU A O 1
ATOM 1210 N N . ARG A 1 156 ? -15.463 2.486 23.139 1.00 97.94 156 ARG A N 1
ATOM 1211 C CA . ARG A 1 156 ? -15.389 3.784 22.445 1.00 97.94 156 ARG A CA 1
ATOM 1212 C C . ARG A 1 156 ? -13.952 4.278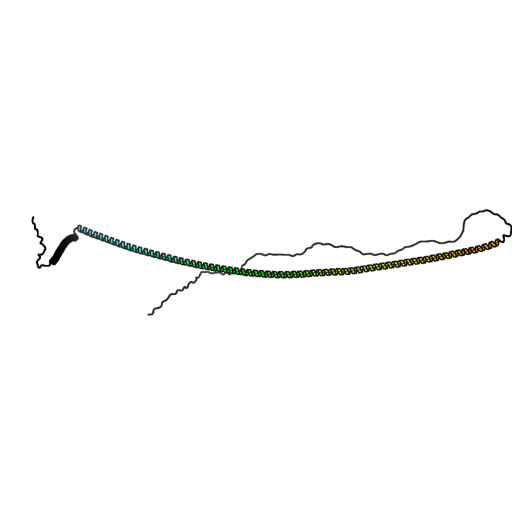 22.290 1.00 97.94 156 ARG A C 1
ATOM 1214 O O . ARG A 1 156 ? -13.554 4.686 21.207 1.00 97.94 156 ARG A O 1
ATOM 1221 N N . ALA A 1 157 ? -13.136 4.193 23.341 1.00 97.94 157 ALA A N 1
ATOM 1222 C CA . ALA A 1 157 ? -11.734 4.602 23.271 1.00 97.94 157 ALA A CA 1
ATOM 1223 C C . ALA A 1 157 ? -10.899 3.717 22.324 1.00 97.94 157 ALA A C 1
ATOM 1225 O O . ALA A 1 157 ? -9.906 4.182 21.758 1.00 97.94 157 ALA A O 1
ATOM 1226 N N . VAL A 1 158 ? -11.253 2.438 22.169 1.00 98.06 158 VAL A N 1
ATOM 1227 C CA . VAL A 1 158 ? -10.625 1.533 21.198 1.00 98.06 158 VAL A CA 1
ATOM 1228 C C . VAL A 1 158 ? -11.079 1.878 19.782 1.00 98.06 158 VAL A C 1
ATOM 1230 O O . VAL A 1 158 ? -10.214 2.033 18.925 1.00 98.06 158 VAL A O 1
ATOM 1233 N N . GLU A 1 159 ? -12.374 2.082 19.547 1.00 98.00 159 GLU A N 1
ATOM 1234 C CA . GLU A 1 159 ? -12.932 2.499 18.251 1.00 98.00 159 GLU A CA 1
ATOM 1235 C C . GLU A 1 159 ? -12.362 3.848 17.792 1.00 98.00 159 GLU A C 1
ATOM 1237 O O . GLU A 1 159 ? -11.943 4.006 16.645 1.00 98.00 159 GLU A O 1
ATOM 1242 N N . GLU A 1 160 ? -12.245 4.824 18.693 1.00 98.25 160 GLU A N 1
ATOM 1243 C CA . GLU A 1 160 ? -11.619 6.115 18.401 1.00 98.25 160 GLU A CA 1
ATOM 1244 C C . GLU A 1 160 ? -10.155 5.949 17.979 1.00 98.25 160 GLU A C 1
ATOM 1246 O O . GLU A 1 160 ? -9.725 6.533 16.980 1.00 98.25 160 GLU A O 1
ATOM 1251 N N . LYS A 1 161 ? -9.384 5.116 18.692 1.00 96.94 161 LYS A N 1
ATOM 1252 C CA . LYS A 1 161 ? -7.993 4.809 18.326 1.00 96.94 161 LYS A CA 1
ATOM 1253 C C . LYS A 1 161 ? -7.905 4.063 17.000 1.00 96.94 161 LYS A C 1
ATOM 1255 O O . LYS A 1 161 ? -7.041 4.400 16.198 1.00 96.94 161 LYS A O 1
ATOM 1260 N N . GLN A 1 162 ? -8.784 3.094 16.759 1.00 97.75 162 GLN A N 1
ATOM 1261 C CA . GLN A 1 162 ? -8.852 2.352 15.499 1.00 97.75 162 GLN A CA 1
ATOM 1262 C C . GLN A 1 162 ? -9.164 3.295 14.339 1.00 97.75 162 GLN A C 1
ATOM 1264 O O . GLN A 1 162 ? -8.379 3.365 13.400 1.00 97.75 162 GLN A O 1
ATOM 1269 N N . SER A 1 163 ? -10.203 4.123 14.455 1.00 98.06 163 SER A N 1
ATOM 1270 C CA . SER A 1 163 ? -10.558 5.106 13.425 1.00 98.06 163 SER A CA 1
ATOM 1271 C C . SER A 1 163 ? -9.441 6.124 13.176 1.00 98.06 163 SER A C 1
ATOM 1273 O O . SER A 1 163 ? -9.274 6.612 12.058 1.00 98.06 163 SER A O 1
ATOM 1275 N N . ARG A 1 164 ? -8.669 6.484 14.211 1.00 98.25 164 ARG A N 1
ATOM 1276 C CA . ARG A 1 164 ? -7.505 7.361 14.075 1.00 98.25 164 ARG A CA 1
ATOM 1277 C C . ARG A 1 164 ? -6.383 6.662 13.313 1.00 98.25 164 ARG A C 1
ATOM 1279 O O . ARG A 1 164 ? -5.850 7.253 12.382 1.00 98.25 164 ARG A O 1
ATOM 1286 N N . VAL A 1 165 ? -6.057 5.422 13.674 1.00 98.31 165 VAL A N 1
ATOM 1287 C CA . VAL A 1 165 ? -5.041 4.616 12.980 1.00 98.31 165 VAL A CA 1
ATOM 1288 C C . VAL A 1 165 ? -5.446 4.371 11.527 1.00 98.31 165 VAL A C 1
ATOM 1290 O O . VAL A 1 165 ? -4.618 4.519 10.637 1.00 98.31 165 VAL A O 1
ATOM 1293 N N . GLU A 1 166 ? -6.711 4.064 11.252 1.00 97.88 166 GLU A N 1
ATOM 1294 C CA . GLU A 1 166 ? -7.226 3.889 9.891 1.00 97.88 166 GLU A CA 1
ATOM 1295 C C . GLU A 1 166 ? -7.093 5.165 9.059 1.00 97.88 166 GLU A C 1
ATOM 1297 O O . GLU A 1 166 ? -6.615 5.105 7.926 1.00 97.88 166 GLU A O 1
ATOM 1302 N N . ARG A 1 167 ? -7.433 6.329 9.630 1.00 98.38 167 ARG A N 1
ATOM 1303 C CA . ARG A 1 167 ? -7.236 7.635 8.981 1.00 98.38 167 ARG A CA 1
ATOM 1304 C C . ARG A 1 167 ? -5.761 7.940 8.730 1.00 98.38 167 ARG A C 1
ATOM 1306 O O . ARG A 1 167 ? -5.418 8.401 7.646 1.00 98.38 167 ARG A O 1
ATOM 1313 N N . GLU A 1 168 ? -4.888 7.669 9.697 1.00 98.12 168 GLU A N 1
ATOM 1314 C CA . GLU A 1 168 ? -3.440 7.855 9.552 1.00 98.12 168 GLU A CA 1
ATOM 1315 C C . GLU A 1 168 ? -2.858 6.920 8.477 1.00 98.12 168 GLU A C 1
ATOM 1317 O O . GLU A 1 168 ? -2.058 7.359 7.652 1.00 98.12 168 GLU A O 1
ATOM 1322 N N . LEU A 1 169 ? -3.305 5.661 8.417 1.00 98.31 169 LEU A N 1
ATOM 1323 C CA . LEU A 1 169 ? -2.910 4.706 7.380 1.00 98.31 169 LEU A CA 1
ATOM 1324 C C . LEU A 1 169 ? -3.439 5.098 5.997 1.00 98.31 169 LEU A C 1
ATOM 1326 O O . LEU A 1 169 ? -2.709 4.962 5.019 1.00 98.31 169 LEU A O 1
ATOM 1330 N N . ALA A 1 170 ? -4.682 5.572 5.893 1.00 98.19 170 ALA A N 1
ATOM 1331 C CA . ALA A 1 170 ? -5.244 6.065 4.637 1.00 98.19 170 ALA A CA 1
ATOM 1332 C C . ALA A 1 170 ? -4.463 7.284 4.125 1.00 98.19 170 ALA A C 1
ATOM 1334 O O . ALA A 1 170 ? -4.023 7.285 2.979 1.00 98.19 170 ALA A O 1
ATOM 1335 N N . ALA A 1 171 ? -4.190 8.258 4.999 1.00 98.31 171 ALA A N 1
ATOM 1336 C CA . ALA A 1 171 ? -3.392 9.433 4.658 1.00 98.31 171 ALA A CA 1
ATOM 1337 C C . ALA A 1 171 ? -1.948 9.069 4.272 1.00 98.31 171 ALA A C 1
ATOM 1339 O O . ALA A 1 171 ? -1.376 9.673 3.367 1.00 98.31 171 ALA A O 1
ATOM 1340 N N . LEU A 1 172 ? -1.339 8.081 4.939 1.00 98.12 172 LEU A N 1
ATOM 1341 C CA . LEU A 1 172 ? -0.008 7.599 4.573 1.00 98.12 172 LEU A CA 1
ATOM 1342 C C . LEU A 1 172 ? -0.018 6.927 3.195 1.00 98.12 172 LEU A C 1
ATOM 1344 O O . LEU A 1 172 ? 0.861 7.217 2.389 1.00 98.12 172 LEU A O 1
ATOM 1348 N N . ARG A 1 173 ? -1.015 6.079 2.906 1.00 97.94 173 ARG A N 1
ATOM 1349 C CA . ARG A 1 173 ? -1.168 5.434 1.591 1.00 97.94 173 ARG A CA 1
ATOM 1350 C C . ARG A 1 173 ? -1.320 6.465 0.481 1.00 97.94 173 ARG A C 1
ATOM 1352 O O . ARG A 1 173 ? -0.547 6.422 -0.469 1.00 97.94 173 ARG A O 1
ATOM 1359 N N . GLU A 1 174 ? -2.217 7.433 0.652 1.00 98.38 174 GLU A N 1
ATOM 1360 C CA . GLU A 1 174 ? -2.429 8.514 -0.315 1.00 98.38 174 GLU A CA 1
ATOM 1361 C C . GLU A 1 174 ? -1.136 9.299 -0.582 1.00 98.38 174 GLU A C 1
ATOM 1363 O O . GLU A 1 174 ? -0.775 9.528 -1.735 1.00 98.38 174 GLU A O 1
ATOM 1368 N N . ARG A 1 175 ? -0.370 9.635 0.468 1.00 98.38 175 ARG A N 1
ATOM 1369 C CA . ARG A 1 175 ? 0.944 10.284 0.313 1.00 98.38 175 ARG A CA 1
ATOM 1370 C C . ARG A 1 175 ? 1.922 9.420 -0.473 1.00 98.38 175 ARG A C 1
ATOM 1372 O O . ARG A 1 175 ? 2.557 9.919 -1.393 1.00 98.38 175 ARG A O 1
ATOM 1379 N N . THR A 1 176 ? 2.035 8.132 -0.146 1.00 97.50 176 THR A N 1
ATOM 1380 C CA . THR A 1 176 ? 2.948 7.233 -0.866 1.00 97.50 176 THR A CA 1
ATOM 1381 C C . THR A 1 176 ? 2.536 7.020 -2.321 1.00 97.50 176 THR A C 1
ATOM 1383 O O . THR A 1 176 ? 3.397 6.950 -3.194 1.00 97.50 176 THR A O 1
ATOM 1386 N N . GLU A 1 177 ? 1.236 6.956 -2.610 1.00 98.31 177 GLU A N 1
ATOM 1387 C CA . GLU A 1 177 ? 0.716 6.855 -3.974 1.00 98.31 177 GLU A CA 1
ATOM 1388 C C . GLU A 1 177 ? 0.991 8.134 -4.766 1.00 98.31 177 GLU A C 1
ATOM 1390 O O . GLU A 1 177 ? 1.445 8.050 -5.908 1.00 98.31 177 GLU A O 1
ATOM 1395 N N . ALA A 1 178 ? 0.805 9.306 -4.152 1.00 98.25 178 ALA A N 1
ATOM 1396 C CA . ALA A 1 178 ? 1.146 10.591 -4.754 1.00 98.25 178 ALA A CA 1
ATOM 1397 C C . ALA A 1 178 ? 2.655 10.711 -5.034 1.00 98.25 178 ALA A C 1
ATOM 1399 O O . ALA A 1 178 ? 3.042 11.084 -6.139 1.00 98.25 178 ALA A O 1
ATOM 1400 N N . GLU A 1 179 ? 3.514 10.330 -4.084 1.00 98.31 179 GLU A N 1
ATOM 1401 C CA . GLU A 1 179 ? 4.972 10.314 -4.271 1.00 98.31 179 GLU A CA 1
ATOM 1402 C C . GLU A 1 179 ? 5.407 9.348 -5.382 1.00 98.31 179 GLU A C 1
ATOM 1404 O O . GLU A 1 179 ? 6.296 9.667 -6.174 1.00 98.31 179 GLU A O 1
ATOM 1409 N N . LEU A 1 180 ? 4.790 8.165 -5.470 1.00 98.38 180 LEU A N 1
ATOM 1410 C CA . LEU A 1 180 ? 5.062 7.205 -6.541 1.00 98.38 180 LEU A CA 1
ATOM 1411 C C . LEU A 1 180 ? 4.577 7.715 -7.900 1.00 98.38 180 LEU A C 1
ATOM 1413 O O . LEU A 1 180 ? 5.282 7.537 -8.892 1.00 98.38 180 LEU A O 1
ATOM 1417 N N . ALA A 1 181 ? 3.400 8.339 -7.960 1.00 98.12 181 ALA A N 1
ATOM 1418 C CA . ALA A 1 181 ? 2.879 8.940 -9.182 1.00 98.12 181 ALA A CA 1
ATOM 1419 C C . ALA A 1 181 ? 3.782 10.080 -9.668 1.00 98.12 181 ALA A C 1
ATOM 1421 O O . ALA A 1 181 ? 4.084 10.151 -10.857 1.00 98.12 181 ALA A O 1
ATOM 1422 N N . GLU A 1 182 ? 4.268 10.921 -8.756 1.00 98.12 182 GLU A N 1
ATOM 1423 C CA . GLU A 1 182 ? 5.176 12.014 -9.094 1.00 98.12 182 GLU A CA 1
ATOM 1424 C C . GLU A 1 182 ? 6.534 11.496 -9.570 1.00 98.12 182 GLU A C 1
ATOM 1426 O O . GLU A 1 182 ? 7.009 11.898 -10.630 1.00 98.12 182 GLU A O 1
ATOM 1431 N N . ARG A 1 183 ? 7.125 10.520 -8.865 1.00 98.06 183 ARG A N 1
ATOM 1432 C CA . ARG A 1 183 ? 8.362 9.865 -9.320 1.00 98.06 183 ARG A CA 1
ATOM 1433 C C . ARG A 1 183 ? 8.199 9.243 -10.703 1.00 98.06 183 ARG A C 1
ATOM 1435 O O . ARG A 1 183 ? 9.082 9.415 -11.532 1.00 98.06 183 ARG A O 1
ATOM 1442 N N . ARG A 1 184 ? 7.074 8.569 -10.972 1.00 97.75 184 ARG A N 1
ATOM 1443 C CA . ARG A 1 184 ? 6.776 8.007 -12.300 1.00 97.75 184 ARG A CA 1
ATOM 1444 C C . ARG A 1 184 ? 6.727 9.093 -13.367 1.00 97.75 184 ARG A C 1
ATOM 1446 O O . ARG A 1 184 ? 7.423 8.960 -14.365 1.00 97.75 184 ARG A O 1
ATOM 1453 N N . ARG A 1 185 ? 5.995 10.187 -13.128 1.00 98.38 185 ARG A N 1
ATOM 1454 C CA . ARG A 1 185 ? 5.929 11.325 -14.060 1.00 98.38 185 ARG A CA 1
ATOM 1455 C C . ARG A 1 185 ? 7.303 11.912 -14.356 1.00 98.38 185 ARG A C 1
ATOM 1457 O O . ARG A 1 185 ? 7.609 12.142 -15.519 1.00 98.38 185 ARG A O 1
ATOM 1464 N N . VAL A 1 186 ? 8.131 12.117 -13.329 1.00 98.50 186 VAL A N 1
ATOM 1465 C CA . VAL A 1 186 ? 9.503 12.619 -13.501 1.00 98.50 186 VAL A CA 1
ATOM 1466 C C . VAL A 1 186 ? 10.327 11.643 -14.340 1.00 98.50 186 VAL A C 1
ATOM 1468 O O . VAL A 1 186 ? 10.892 12.049 -15.348 1.00 98.50 186 VAL A O 1
ATOM 1471 N N . THR A 1 187 ? 10.322 10.349 -14.008 1.00 97.44 187 THR A N 1
ATOM 1472 C CA . THR A 1 187 ? 11.084 9.345 -14.773 1.00 97.44 187 THR A CA 1
ATOM 1473 C C . THR A 1 187 ? 10.594 9.188 -16.214 1.00 97.44 187 THR A C 1
ATOM 1475 O O . THR A 1 187 ? 11.392 8.973 -17.121 1.00 97.44 187 THR A O 1
ATOM 1478 N N . GLU A 1 188 ? 9.285 9.301 -16.452 1.00 98.06 188 GLU A N 1
ATOM 1479 C CA . GLU A 1 188 ? 8.702 9.257 -17.795 1.00 98.06 188 GLU A CA 1
ATOM 1480 C C . GLU A 1 188 ? 9.088 10.498 -18.605 1.00 98.06 188 GLU A C 1
ATOM 1482 O O . GLU A 1 188 ? 9.412 10.369 -19.786 1.00 98.06 188 GLU A O 1
ATOM 1487 N N . ALA A 1 189 ? 9.106 11.676 -17.976 1.00 98.00 189 ALA A N 1
ATOM 1488 C CA . ALA A 1 189 ? 9.555 12.915 -18.599 1.00 98.00 189 ALA A CA 1
ATOM 1489 C C . ALA A 1 189 ? 11.053 12.870 -18.943 1.00 98.00 189 ALA A C 1
ATOM 1491 O O . ALA A 1 189 ? 11.414 13.182 -20.074 1.00 98.00 189 ALA A O 1
ATOM 1492 N N . GLU A 1 190 ? 11.905 12.406 -18.025 1.00 98.12 190 GLU A N 1
ATOM 1493 C CA . GLU A 1 190 ? 13.343 12.214 -18.264 1.00 98.12 190 GLU A CA 1
ATOM 1494 C C . GLU A 1 190 ? 13.595 11.219 -19.405 1.00 98.12 190 GLU A C 1
ATOM 1496 O O . GLU A 1 190 ? 14.411 11.470 -20.292 1.00 98.12 190 GLU A O 1
ATOM 1501 N N . LEU A 1 191 ? 12.864 10.100 -19.434 1.00 98.12 191 LEU A N 1
ATOM 1502 C CA . LEU A 1 191 ? 12.984 9.110 -20.502 1.00 98.12 191 LEU A CA 1
ATOM 1503 C C . LEU A 1 191 ? 12.499 9.660 -21.849 1.00 98.12 191 LEU A C 1
ATOM 1505 O O . LEU A 1 191 ? 13.087 9.357 -22.886 1.00 98.12 191 LEU A O 1
ATOM 1509 N N . ALA A 1 192 ? 11.427 10.456 -21.855 1.00 97.88 192 ALA A N 1
ATOM 1510 C CA . ALA A 1 192 ? 10.956 11.136 -23.055 1.00 97.88 192 ALA A CA 1
ATOM 1511 C C . ALA A 1 192 ? 11.993 12.153 -23.552 1.00 97.88 192 ALA A C 1
ATOM 1513 O O . ALA A 1 192 ? 12.303 12.163 -24.740 1.00 97.88 192 ALA A O 1
ATOM 1514 N N . GLU A 1 193 ? 12.586 12.945 -22.659 1.00 98.12 193 GLU A N 1
ATOM 1515 C CA . GLU A 1 193 ? 13.654 13.881 -23.003 1.00 98.12 193 GLU A CA 1
ATOM 1516 C C . GLU A 1 193 ? 14.847 13.144 -23.621 1.00 98.12 193 GLU A C 1
ATOM 1518 O O . GLU A 1 193 ? 15.212 13.451 -24.756 1.00 98.12 193 GLU A O 1
ATOM 1523 N N . GLN A 1 194 ? 15.362 12.105 -22.954 1.00 97.38 194 GLN A N 1
ATOM 1524 C CA . GLN A 1 194 ? 16.461 11.268 -23.453 1.00 97.38 194 GLN A CA 1
ATOM 1525 C C . GLN A 1 194 ? 16.155 10.628 -24.813 1.00 97.38 194 GLN A C 1
ATOM 1527 O O . GLN A 1 194 ? 17.022 10.555 -25.684 1.00 97.38 194 GLN A O 1
ATOM 1532 N N . ARG A 1 195 ? 14.920 10.169 -25.038 1.00 97.81 195 ARG A N 1
ATOM 1533 C CA . ARG A 1 195 ? 14.501 9.662 -26.354 1.00 97.81 195 ARG A CA 1
ATOM 1534 C C . ARG A 1 195 ? 14.551 10.760 -27.403 1.00 97.81 195 ARG A C 1
ATOM 1536 O O . ARG A 1 195 ? 15.128 10.558 -28.461 1.00 97.81 195 ARG A O 1
ATOM 1543 N N . THR A 1 196 ? 14.019 11.941 -27.104 1.00 98.06 196 THR A N 1
ATOM 1544 C CA . THR A 1 196 ? 14.029 13.035 -28.079 1.00 98.06 196 THR A CA 1
ATOM 1545 C C . THR A 1 196 ? 15.433 13.574 -28.355 1.00 98.06 196 THR A C 1
ATOM 1547 O O . THR A 1 196 ? 15.685 14.036 -29.463 1.00 98.06 196 THR A O 1
ATOM 1550 N N . THR A 1 197 ? 16.353 13.562 -27.386 1.00 97.75 197 THR A N 1
ATOM 1551 C CA . THR A 1 197 ? 17.750 13.964 -27.618 1.00 97.75 197 THR A CA 1
ATOM 1552 C C . THR A 1 197 ? 18.471 12.919 -28.458 1.00 97.75 197 THR A C 1
ATOM 1554 O O . THR A 1 197 ? 18.998 13.260 -29.508 1.00 97.75 197 THR A O 1
ATOM 1557 N N . THR A 1 198 ? 18.381 11.638 -28.092 1.00 97.44 198 THR A N 1
ATOM 1558 C CA . THR A 1 198 ? 18.996 10.549 -28.871 1.00 97.44 198 THR A CA 1
ATOM 1559 C C . THR A 1 198 ? 18.437 10.444 -30.292 1.00 97.44 198 THR A C 1
ATOM 1561 O O . THR A 1 198 ? 19.196 10.218 -31.230 1.00 97.44 198 THR A O 1
ATOM 1564 N N . GLU A 1 199 ? 17.134 10.655 -30.496 1.00 98.00 199 GLU A N 1
ATOM 1565 C CA . GLU A 1 199 ? 16.531 10.721 -31.832 1.00 98.00 199 GLU A CA 1
ATOM 1566 C C . GLU A 1 199 ? 17.055 11.908 -32.647 1.00 98.00 199 GLU A C 1
ATOM 1568 O O . GLU A 1 199 ? 17.324 11.747 -33.840 1.00 98.00 199 GLU A O 1
ATOM 1573 N N . ARG A 1 200 ? 17.233 13.083 -32.024 1.00 97.94 200 ARG A N 1
ATOM 1574 C CA . ARG A 1 200 ? 17.832 14.255 -32.682 1.00 97.94 200 ARG A CA 1
ATOM 1575 C C . ARG A 1 200 ? 19.288 14.000 -33.057 1.00 97.94 200 ARG A C 1
ATOM 1577 O O . ARG A 1 200 ? 19.638 14.233 -34.209 1.00 97.94 200 ARG A O 1
ATOM 1584 N N . ASP A 1 201 ? 20.088 13.458 -32.144 1.00 97.62 201 ASP A N 1
ATOM 1585 C CA . ASP A 1 201 ? 21.500 13.146 -32.387 1.00 97.62 201 ASP A CA 1
ATOM 1586 C C . ASP A 1 201 ? 21.647 12.116 -33.518 1.00 97.62 201 ASP A C 1
ATOM 1588 O O . ASP A 1 201 ? 22.462 12.280 -34.425 1.00 97.62 201 ASP A O 1
ATOM 1592 N N . LEU A 1 202 ? 20.807 11.073 -33.524 1.00 97.75 202 LEU A N 1
ATOM 1593 C CA . LEU A 1 202 ? 20.781 10.084 -34.604 1.00 97.75 202 LEU A CA 1
ATOM 1594 C C . LEU A 1 202 ? 20.326 10.690 -35.934 1.00 97.75 202 LEU A C 1
ATOM 1596 O O . LEU A 1 202 ? 20.854 10.317 -36.981 1.00 97.75 202 LEU A O 1
ATOM 1600 N N . ALA A 1 203 ? 19.347 11.596 -35.927 1.00 97.50 203 ALA A N 1
ATOM 1601 C CA . ALA A 1 203 ? 18.912 12.291 -37.136 1.00 97.50 203 ALA A CA 1
ATOM 1602 C C . ALA A 1 203 ? 20.014 13.211 -37.685 1.00 97.50 203 ALA A C 1
ATOM 1604 O O . ALA A 1 203 ? 20.236 13.238 -38.896 1.00 97.50 203 ALA A O 1
ATOM 1605 N N . GLU A 1 204 ? 20.739 13.910 -36.811 1.00 97.69 204 GLU A N 1
ATOM 1606 C CA . GLU A 1 204 ? 21.877 14.747 -37.186 1.00 97.69 204 GLU A CA 1
ATOM 1607 C C . GLU A 1 204 ? 23.016 13.906 -37.773 1.00 97.69 204 GLU A C 1
ATOM 1609 O O . GLU A 1 204 ? 23.474 14.202 -38.875 1.00 97.69 204 GLU A O 1
ATOM 1614 N N . GLN A 1 205 ? 23.395 12.804 -37.117 1.00 97.06 205 GLN A N 1
ATOM 1615 C CA . GLN A 1 205 ? 24.407 11.868 -37.623 1.00 97.06 205 GLN A CA 1
ATOM 1616 C C . GLN A 1 205 ? 24.003 11.231 -38.958 1.00 97.06 205 GLN A C 1
ATOM 1618 O O . GLN A 1 205 ? 24.823 11.074 -39.863 1.00 97.06 205 GLN A O 1
ATOM 1623 N N . ARG A 1 206 ? 22.728 10.865 -39.127 1.00 97.12 206 ARG A N 1
ATOM 1624 C CA . ARG A 1 206 ? 22.220 10.357 -40.410 1.00 97.12 206 ARG A CA 1
ATOM 1625 C C . ARG A 1 206 ? 22.298 11.424 -41.492 1.00 97.12 206 ARG A C 1
ATOM 1627 O O . ARG A 1 206 ? 22.763 11.135 -42.585 1.00 97.12 206 ARG A O 1
ATOM 1634 N N . SER A 1 207 ? 21.909 12.660 -41.187 1.00 97.62 207 SER A N 1
ATOM 1635 C CA . SER A 1 207 ? 22.002 13.747 -42.160 1.00 97.62 207 SER A CA 1
ATOM 1636 C C . SER A 1 207 ? 23.453 14.092 -42.503 1.00 97.62 207 SER A C 1
ATOM 1638 O O . SER A 1 207 ? 23.724 14.416 -43.657 1.00 97.62 207 SER A O 1
ATOM 1640 N N . SER A 1 208 ? 24.385 14.041 -41.546 1.00 97.06 208 SER A N 1
ATOM 1641 C CA . SER A 1 208 ? 25.803 14.299 -41.815 1.00 97.06 208 SER A CA 1
ATOM 1642 C C . SER A 1 208 ? 26.410 13.199 -42.683 1.00 97.06 208 SER A C 1
ATOM 1644 O O . SER A 1 208 ? 27.018 13.506 -43.703 1.00 97.06 208 SER A O 1
ATOM 1646 N N . THR A 1 209 ? 26.165 11.931 -42.345 1.00 96.25 209 THR A N 1
ATOM 1647 C CA . THR A 1 209 ? 26.644 10.779 -43.128 1.00 96.25 209 THR A CA 1
ATOM 1648 C C . THR A 1 209 ? 26.027 10.734 -44.525 1.00 96.25 209 THR A C 1
ATOM 1650 O O . THR A 1 209 ? 26.726 10.440 -45.490 1.00 96.25 209 THR A O 1
ATOM 1653 N N . GLU A 1 210 ? 24.749 11.092 -44.676 1.00 97.31 210 GLU A N 1
ATOM 1654 C CA . GLU A 1 210 ? 24.106 11.231 -45.986 1.00 97.31 210 GLU A CA 1
ATOM 1655 C C . GLU A 1 210 ? 24.751 12.355 -46.810 1.00 97.31 210 GLU A C 1
ATOM 1657 O O . GLU A 1 210 ? 25.051 12.165 -47.987 1.00 97.31 210 GLU A O 1
ATOM 1662 N N . ARG A 1 211 ? 25.045 13.514 -46.203 1.00 97.00 211 ARG A N 1
ATOM 1663 C CA . ARG A 1 211 ? 25.765 14.600 -46.891 1.00 97.00 211 ARG A CA 1
ATOM 1664 C C . ARG A 1 211 ? 27.157 14.158 -47.333 1.00 97.00 211 ARG A C 1
ATOM 1666 O O . ARG A 1 211 ? 27.492 14.359 -48.496 1.00 97.00 211 ARG A O 1
ATOM 1673 N N . GLU A 1 212 ? 27.922 13.518 -46.455 1.00 96.31 212 GLU A N 1
ATOM 1674 C CA . GLU A 1 212 ? 29.252 12.985 -46.773 1.00 96.31 212 GLU A CA 1
ATOM 1675 C C . GLU A 1 212 ? 29.195 11.950 -47.901 1.00 96.31 212 GLU A C 1
ATOM 1677 O O . GLU A 1 212 ? 30.015 11.998 -48.818 1.00 96.31 212 GLU A O 1
ATOM 1682 N N . LEU A 1 213 ? 28.200 11.056 -47.887 1.00 96.56 213 LEU A N 1
ATOM 1683 C CA . LEU A 1 213 ? 28.001 10.073 -48.948 1.00 96.56 213 LEU A CA 1
ATOM 1684 C C . LEU A 1 213 ? 27.662 10.754 -50.275 1.00 96.56 213 LEU A C 1
ATOM 1686 O O . LEU A 1 213 ? 28.302 10.461 -51.279 1.00 96.56 213 LEU A O 1
ATOM 1690 N N . THR A 1 214 ? 26.719 11.701 -50.288 1.00 97.12 214 THR A N 1
ATOM 1691 C CA . THR A 1 214 ? 26.367 12.428 -51.520 1.00 97.12 214 THR A CA 1
ATOM 1692 C C . THR A 1 214 ? 27.538 13.249 -52.061 1.00 97.12 214 THR A C 1
ATOM 1694 O O . THR A 1 214 ? 27.707 13.365 -53.275 1.00 97.12 214 THR A O 1
ATOM 1697 N N . GLU A 1 215 ? 28.375 13.820 -51.193 1.00 96.50 215 GLU A N 1
ATOM 1698 C CA . GLU A 1 215 ? 29.596 14.508 -51.605 1.00 96.50 215 GLU A CA 1
ATOM 1699 C C . GLU A 1 215 ? 30.613 13.517 -52.180 1.00 96.50 215 GLU A C 1
ATOM 1701 O O . GLU A 1 215 ? 31.111 13.730 -53.286 1.00 96.50 215 GLU A O 1
ATOM 1706 N N . ALA A 1 216 ? 30.855 12.391 -51.506 1.00 95.94 216 ALA A N 1
ATOM 1707 C CA . ALA A 1 216 ? 31.727 11.332 -51.999 1.00 95.94 216 ALA A CA 1
ATOM 1708 C C . ALA A 1 216 ? 31.255 10.798 -53.364 1.00 95.94 216 ALA A C 1
ATOM 1710 O O . ALA A 1 216 ? 32.053 10.735 -54.300 1.00 95.94 216 ALA A O 1
ATOM 1711 N N . GLU A 1 217 ? 29.963 10.513 -53.527 1.00 96.50 217 GLU A N 1
ATOM 1712 C CA . GLU A 1 217 ? 29.349 10.105 -54.795 1.00 96.50 217 GLU A CA 1
ATOM 1713 C C . GLU A 1 217 ? 29.556 11.150 -55.893 1.00 96.50 217 GLU A C 1
ATOM 1715 O O . GLU A 1 217 ? 29.946 10.799 -57.011 1.00 96.50 217 GLU A O 1
ATOM 1720 N N . ARG A 1 218 ? 29.374 12.443 -55.589 1.00 96.56 218 ARG A N 1
ATOM 1721 C CA . ARG A 1 218 ? 29.666 13.533 -56.535 1.00 96.56 218 ARG A CA 1
ATOM 1722 C C . ARG A 1 218 ? 31.138 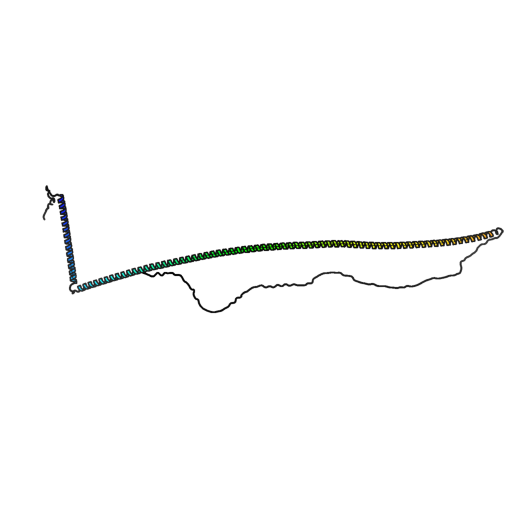13.559 -56.925 1.00 96.56 218 ARG A C 1
ATOM 1724 O O . ARG A 1 218 ? 31.432 13.703 -58.109 1.00 96.56 218 ARG A O 1
ATOM 1731 N N . THR A 1 219 ? 32.063 13.396 -55.976 1.00 96.75 219 THR A N 1
ATOM 1732 C CA . THR A 1 219 ? 33.502 13.380 -56.293 1.00 96.75 219 THR A CA 1
ATOM 1733 C C . THR A 1 219 ? 33.893 12.179 -57.150 1.00 96.75 219 THR A C 1
ATOM 1735 O O . THR A 1 219 ? 34.660 12.337 -58.100 1.00 96.75 219 THR A O 1
ATOM 1738 N N . VAL A 1 220 ? 33.354 10.989 -56.866 1.00 97.00 220 VAL A N 1
ATOM 1739 C CA . VAL A 1 220 ? 33.589 9.778 -57.663 1.00 97.00 220 VAL A CA 1
ATOM 1740 C C . VAL A 1 220 ? 33.005 9.949 -59.058 1.00 97.00 220 VAL A C 1
ATOM 1742 O O . VAL A 1 220 ? 33.706 9.707 -60.036 1.00 97.00 220 VAL A O 1
ATOM 1745 N N . THR A 1 221 ? 31.772 10.446 -59.161 1.00 95.88 221 THR A N 1
ATOM 1746 C CA . THR A 1 221 ? 31.125 10.721 -60.449 1.00 95.88 221 THR A CA 1
ATOM 1747 C C . THR A 1 221 ? 31.943 11.722 -61.260 1.00 95.88 221 THR A C 1
ATOM 1749 O O . THR A 1 221 ? 32.256 11.445 -62.410 1.00 95.88 221 THR A O 1
ATOM 1752 N N . ALA A 1 222 ? 32.386 12.828 -60.652 1.00 96.50 222 ALA A N 1
ATOM 1753 C CA . ALA A 1 222 ? 33.231 13.821 -61.313 1.00 96.50 222 ALA A CA 1
ATOM 1754 C C . ALA A 1 222 ? 34.579 13.239 -61.779 1.00 96.50 222 ALA A C 1
ATOM 1756 O O . ALA A 1 222 ? 35.068 13.589 -62.855 1.00 96.50 222 ALA A O 1
ATOM 1757 N N . ARG A 1 223 ? 35.184 12.334 -60.995 1.00 96.25 223 ARG A N 1
ATOM 1758 C CA . ARG A 1 223 ? 36.407 11.612 -61.386 1.00 96.25 223 ARG A CA 1
ATOM 1759 C C . ARG A 1 223 ? 36.163 10.671 -62.562 1.00 96.25 223 ARG A C 1
ATOM 1761 O O . ARG A 1 223 ? 36.975 10.676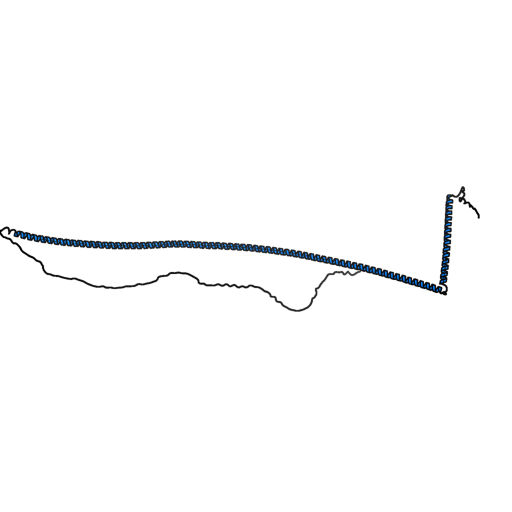 -63.478 1.00 96.25 223 ARG A O 1
ATOM 1768 N N . ILE A 1 224 ? 35.068 9.907 -62.555 1.00 96.00 224 ILE A N 1
ATOM 1769 C CA . ILE A 1 224 ? 34.697 9.013 -63.663 1.00 96.00 224 ILE A CA 1
ATOM 1770 C C . ILE A 1 224 ? 34.455 9.834 -64.926 1.00 96.00 224 ILE A C 1
ATOM 1772 O O . ILE A 1 224 ? 35.090 9.571 -65.939 1.00 96.00 224 ILE A O 1
ATOM 1776 N N . THR A 1 225 ? 33.632 10.886 -64.856 1.00 96.31 225 THR A N 1
ATOM 1777 C CA . THR A 1 225 ? 33.356 11.734 -66.022 1.00 96.31 225 THR A CA 1
ATOM 1778 C C . THR A 1 225 ? 34.625 12.371 -66.567 1.00 96.31 225 THR A C 1
ATOM 1780 O O . THR A 1 225 ? 34.796 12.437 -67.777 1.00 96.31 225 THR A O 1
ATOM 1783 N N . ARG A 1 226 ? 35.538 12.805 -65.687 1.00 96.25 226 ARG A N 1
ATOM 1784 C CA . ARG A 1 226 ? 36.829 13.363 -66.095 1.00 96.25 226 ARG A CA 1
ATOM 1785 C C . ARG A 1 226 ? 37.713 12.316 -66.774 1.00 96.25 226 ARG A C 1
ATOM 1787 O O . ARG A 1 226 ? 38.292 12.599 -67.817 1.00 96.25 226 ARG A O 1
ATOM 1794 N N . ALA A 1 227 ? 37.810 11.118 -66.204 1.00 95.75 227 ALA A N 1
ATOM 1795 C CA . ALA A 1 227 ? 38.569 10.026 -66.800 1.00 95.75 227 ALA A CA 1
ATOM 1796 C C . ALA A 1 227 ? 37.985 9.613 -68.161 1.00 95.75 227 ALA A C 1
ATOM 1798 O O . ALA A 1 227 ? 38.741 9.379 -69.098 1.00 95.75 227 ALA A O 1
ATOM 1799 N N . ASP A 1 228 ? 36.657 9.593 -68.302 1.00 95.44 228 ASP A N 1
ATOM 1800 C CA . ASP A 1 228 ? 35.978 9.311 -69.569 1.00 95.44 228 ASP A CA 1
ATOM 1801 C C . ASP A 1 228 ? 36.243 10.399 -70.616 1.00 95.44 228 ASP A C 1
ATOM 1803 O O . ASP A 1 228 ? 36.491 10.074 -71.781 1.00 95.44 228 ASP A O 1
ATOM 1807 N N . THR A 1 229 ? 36.227 11.681 -70.222 1.00 96.25 229 THR A N 1
ATOM 1808 C CA . THR A 1 229 ? 36.578 12.788 -71.124 1.00 96.25 229 THR A CA 1
ATOM 1809 C C . THR A 1 229 ? 38.041 12.722 -71.544 1.00 96.25 229 THR A C 1
ATOM 1811 O O . THR A 1 229 ? 38.314 12.762 -72.738 1.00 96.25 229 THR A O 1
ATOM 1814 N N . GLU A 1 230 ? 38.972 12.512 -70.607 1.00 95.69 230 GLU A N 1
ATOM 1815 C CA . GLU A 1 230 ? 40.406 12.376 -70.904 1.00 95.69 230 GLU A CA 1
ATOM 1816 C C . GLU A 1 230 ? 40.663 11.151 -71.803 1.00 95.69 230 GLU A C 1
ATOM 1818 O O . GLU A 1 230 ? 41.390 11.229 -72.791 1.00 95.69 230 GLU A O 1
ATOM 1823 N N . ALA A 1 231 ? 40.011 10.015 -71.537 1.00 94.75 231 ALA A N 1
ATOM 1824 C CA . ALA A 1 231 ? 40.108 8.822 -72.375 1.00 94.75 231 ALA A CA 1
ATOM 1825 C C . ALA A 1 231 ? 39.495 9.023 -73.770 1.00 94.75 231 ALA A C 1
ATOM 1827 O O . ALA A 1 231 ? 39.943 8.410 -74.742 1.00 94.75 231 ALA A O 1
ATOM 1828 N N . ARG A 1 232 ? 38.447 9.844 -73.901 1.00 95.31 232 ARG A N 1
ATOM 1829 C CA . ARG A 1 232 ? 37.879 10.221 -75.200 1.00 95.31 232 ARG A CA 1
ATOM 1830 C C . ARG A 1 232 ? 38.839 11.124 -75.975 1.00 95.31 232 ARG A C 1
ATOM 1832 O O . ARG A 1 232 ? 39.121 10.813 -77.126 1.00 95.31 232 ARG A O 1
ATOM 1839 N N . GLU A 1 233 ? 39.366 12.169 -75.347 1.00 95.81 233 GLU A N 1
ATOM 1840 C CA . GLU A 1 233 ? 40.338 13.084 -75.957 1.00 95.81 233 GLU A CA 1
ATOM 1841 C C . GLU A 1 233 ? 41.598 12.340 -76.407 1.00 95.81 233 GLU A C 1
ATOM 1843 O O . GLU A 1 233 ? 42.036 12.500 -77.543 1.00 95.81 233 GLU A O 1
ATOM 1848 N N . ASN A 1 234 ? 42.127 11.442 -75.571 1.00 95.19 234 ASN A N 1
ATOM 1849 C CA . ASN A 1 234 ? 43.271 10.603 -75.927 1.00 95.19 234 ASN A CA 1
ATOM 1850 C C . ASN A 1 234 ? 42.967 9.697 -77.129 1.00 95.19 234 ASN A C 1
ATOM 1852 O O . ASN A 1 234 ? 43.810 9.547 -78.009 1.00 95.19 234 ASN A O 1
ATOM 1856 N N . ARG A 1 235 ? 41.768 9.098 -77.201 1.00 94.81 235 ARG A N 1
ATOM 1857 C CA . ARG A 1 235 ? 41.353 8.306 -78.374 1.00 94.81 235 ARG A CA 1
ATOM 1858 C C . ARG A 1 235 ? 41.280 9.165 -79.635 1.00 94.81 235 ARG A C 1
ATOM 1860 O O . ARG A 1 235 ? 41.814 8.756 -80.658 1.00 94.81 235 ARG A O 1
ATOM 1867 N N . GLU A 1 236 ? 40.680 10.351 -79.555 1.00 95.69 236 GLU A N 1
ATOM 1868 C CA . GLU A 1 236 ? 40.586 11.287 -80.684 1.00 95.69 236 GLU A CA 1
ATOM 1869 C C . GLU A 1 236 ? 41.976 11.761 -81.154 1.00 95.69 236 GLU A C 1
ATOM 1871 O O . GLU A 1 236 ? 42.221 11.830 -82.361 1.00 95.69 236 GLU A O 1
ATOM 1876 N N . GLN A 1 237 ? 42.905 12.022 -80.225 1.00 95.38 237 GLN A N 1
ATOM 1877 C CA . GLN A 1 237 ? 44.305 12.344 -80.528 1.00 95.38 237 GLN A CA 1
ATOM 1878 C C . GLN A 1 237 ? 45.016 11.176 -81.214 1.00 95.38 237 GLN A C 1
ATOM 1880 O O . GLN A 1 237 ? 45.577 11.356 -82.290 1.00 95.38 237 GLN A O 1
ATOM 1885 N N . VAL A 1 238 ? 44.922 9.963 -80.661 1.00 95.69 238 VAL A N 1
ATOM 1886 C CA . VAL A 1 238 ? 45.516 8.762 -81.269 1.00 95.69 238 VAL A CA 1
ATOM 1887 C C . VAL A 1 238 ? 44.948 8.510 -82.671 1.00 95.69 238 VAL A C 1
ATOM 1889 O O . VAL A 1 238 ? 45.700 8.191 -83.587 1.00 95.69 238 VAL A O 1
ATOM 1892 N N . GLU A 1 239 ? 43.641 8.687 -82.882 1.00 94.38 239 GLU A N 1
ATOM 1893 C CA . GLU A 1 239 ? 43.014 8.578 -84.207 1.00 94.38 239 GLU A CA 1
ATOM 1894 C C . GLU A 1 239 ? 43.466 9.680 -85.176 1.00 94.38 239 GLU A C 1
ATOM 1896 O O . GLU A 1 239 ? 43.552 9.453 -86.386 1.00 94.38 239 GLU A O 1
ATOM 1901 N N . HIS A 1 240 ? 43.713 10.895 -84.686 1.00 95.12 240 HIS A N 1
ATOM 1902 C CA . HIS A 1 240 ? 44.256 11.990 -85.486 1.00 95.12 240 HIS A CA 1
ATOM 1903 C C . HIS A 1 240 ? 45.703 11.716 -85.904 1.00 95.12 240 HIS A C 1
ATOM 1905 O O . HIS A 1 240 ? 46.009 11.768 -87.096 1.00 95.12 240 HIS A O 1
ATOM 1911 N N . ASP A 1 241 ? 46.553 11.333 -84.954 1.00 94.56 241 ASP A N 1
ATOM 1912 C CA . ASP A 1 241 ? 47.954 10.996 -85.192 1.00 94.56 241 ASP A CA 1
ATOM 1913 C C . ASP A 1 241 ? 48.079 9.789 -86.122 1.00 94.56 241 ASP A C 1
ATOM 1915 O O . ASP A 1 241 ? 48.881 9.794 -87.056 1.00 94.56 241 ASP A O 1
ATOM 1919 N N . PHE A 1 242 ? 47.230 8.774 -85.937 1.00 94.44 242 PHE A N 1
ATOM 1920 C CA . PHE A 1 242 ? 47.168 7.624 -86.832 1.00 94.44 242 PHE A CA 1
ATOM 1921 C C . PHE A 1 242 ? 46.765 8.028 -88.252 1.00 94.44 242 PHE A C 1
ATOM 1923 O O . PHE A 1 242 ? 47.364 7.539 -89.208 1.00 94.44 242 PHE A O 1
ATOM 1930 N N . ARG A 1 243 ? 45.788 8.932 -88.420 1.00 95.38 243 ARG A N 1
ATOM 1931 C CA . ARG A 1 243 ? 45.420 9.462 -89.744 1.00 95.38 243 ARG A CA 1
ATOM 1932 C C . ARG A 1 243 ? 46.583 10.198 -90.394 1.00 95.38 243 ARG A C 1
ATOM 1934 O O . ARG A 1 243 ? 46.893 9.895 -91.539 1.00 95.38 243 ARG A O 1
ATOM 1941 N N . ILE A 1 244 ? 47.262 11.084 -89.664 1.00 94.19 244 ILE A N 1
ATOM 1942 C CA . ILE A 1 244 ? 48.443 11.793 -90.174 1.00 94.19 244 ILE A CA 1
ATOM 1943 C C . ILE A 1 244 ? 49.528 10.796 -90.586 1.00 94.19 244 ILE A C 1
ATOM 1945 O O . ILE A 1 244 ? 50.037 10.878 -91.701 1.00 94.19 244 ILE A O 1
ATOM 1949 N N . ALA A 1 245 ? 49.855 9.830 -89.726 1.00 94.00 245 ALA A N 1
ATOM 1950 C CA . ALA A 1 245 ? 50.867 8.818 -90.012 1.00 94.00 245 ALA A CA 1
ATOM 1951 C C . ALA A 1 245 ? 50.484 7.943 -91.219 1.00 94.00 245 ALA A C 1
ATOM 1953 O O . ALA A 1 245 ? 51.336 7.610 -92.042 1.00 94.00 245 ALA A O 1
ATOM 1954 N N . MET A 1 246 ? 49.203 7.586 -91.363 1.00 92.31 246 MET A N 1
ATOM 1955 C CA . MET A 1 246 ? 48.716 6.816 -92.509 1.00 92.31 246 MET A CA 1
ATOM 1956 C C . MET A 1 246 ? 48.693 7.636 -93.796 1.00 92.31 246 MET A C 1
ATOM 1958 O O . MET A 1 246 ? 49.057 7.103 -94.840 1.00 92.31 246 MET A O 1
ATOM 1962 N N . ASP A 1 247 ? 48.334 8.918 -93.743 1.00 93.50 247 ASP A N 1
ATOM 1963 C CA . ASP A 1 247 ? 48.392 9.819 -94.895 1.00 93.50 247 ASP A CA 1
ATOM 1964 C C . ASP A 1 247 ? 49.840 10.085 -95.323 1.00 93.50 247 ASP A C 1
ATOM 1966 O O . ASP A 1 247 ? 50.136 10.071 -96.520 1.00 93.50 247 ASP A O 1
ATOM 1970 N N . GLN A 1 248 ? 50.766 10.241 -94.372 1.00 94.81 248 GLN A N 1
ATOM 1971 C CA . GLN A 1 248 ? 52.205 10.320 -94.636 1.00 94.81 248 GLN A CA 1
ATOM 1972 C C . GLN A 1 248 ? 52.705 9.041 -95.302 1.00 94.81 248 GLN A C 1
ATOM 1974 O O . GLN A 1 248 ? 53.223 9.104 -96.413 1.00 94.81 248 GLN A O 1
ATOM 1979 N N . ARG A 1 249 ? 52.456 7.870 -94.704 1.00 91.62 249 ARG A N 1
ATOM 1980 C CA . ARG A 1 249 ? 52.863 6.576 -95.271 1.00 91.62 249 ARG A CA 1
ATOM 1981 C C . ARG A 1 249 ? 52.222 6.311 -96.634 1.00 91.62 249 ARG A C 1
ATOM 1983 O O . ARG A 1 249 ? 52.859 5.737 -97.512 1.00 91.62 249 ARG A O 1
ATOM 1990 N N . ARG A 1 250 ? 50.968 6.727 -96.839 1.00 92.62 250 ARG A N 1
ATOM 1991 C CA . ARG A 1 250 ? 50.286 6.665 -98.139 1.00 92.62 250 ARG A CA 1
ATOM 1992 C C . ARG A 1 250 ? 50.959 7.577 -99.154 1.00 92.62 250 ARG A C 1
ATOM 1994 O O . ARG A 1 250 ? 51.133 7.165 -100.294 1.00 92.62 250 ARG A O 1
ATOM 2001 N N . THR A 1 251 ? 51.321 8.794 -98.761 1.00 93.69 251 THR A N 1
ATOM 2002 C CA . THR A 1 251 ? 52.025 9.746 -99.626 1.00 93.69 251 THR A CA 1
ATOM 2003 C C . THR A 1 251 ? 53.399 9.205 -99.993 1.00 93.69 251 THR A C 1
ATOM 2005 O O . THR A 1 251 ? 53.719 9.156 -101.173 1.00 93.69 251 THR A O 1
ATOM 2008 N N . GLU A 1 252 ? 54.158 8.701 -99.022 1.00 91.50 252 GLU A N 1
ATOM 2009 C CA . GLU A 1 252 ? 55.441 8.032 -99.239 1.00 91.50 252 GLU A CA 1
ATOM 2010 C C . GLU A 1 252 ? 55.294 6.844 -100.198 1.00 91.50 252 GLU A C 1
ATOM 2012 O O . GLU A 1 252 ? 56.011 6.773 -101.193 1.00 91.50 252 GLU A O 1
ATOM 2017 N N . ALA A 1 253 ? 54.308 5.968 -99.985 1.00 91.44 253 ALA A N 1
ATOM 2018 C CA . ALA A 1 253 ? 54.037 4.841 -100.878 1.00 91.44 253 ALA A CA 1
ATOM 2019 C C . ALA A 1 253 ? 53.607 5.280 -102.292 1.00 91.44 253 ALA A C 1
ATOM 2021 O O . ALA A 1 253 ? 54.000 4.670 -103.283 1.00 91.44 253 ALA A O 1
ATOM 2022 N N . LEU A 1 254 ? 52.814 6.348 -102.423 1.00 90.75 254 LEU A N 1
ATOM 2023 C CA . LEU A 1 254 ? 52.471 6.915 -103.730 1.00 90.75 254 LEU A CA 1
ATOM 2024 C C . LEU A 1 254 ? 53.703 7.518 -104.407 1.00 90.75 254 LEU A C 1
ATOM 2026 O O . LEU A 1 254 ? 53.894 7.311 -105.600 1.00 90.75 254 LEU A O 1
ATOM 2030 N N . THR A 1 255 ? 54.560 8.223 -103.666 1.00 91.25 255 THR A N 1
ATOM 2031 C CA . THR A 1 255 ? 55.812 8.765 -104.207 1.00 91.25 255 THR A CA 1
ATOM 2032 C C . THR A 1 255 ? 56.783 7.667 -104.618 1.00 91.25 255 THR A C 1
ATOM 2034 O O . THR A 1 255 ? 57.410 7.804 -105.663 1.00 91.25 255 THR A O 1
ATOM 2037 N N . SER A 1 256 ? 56.870 6.558 -103.875 1.00 91.88 256 SER A N 1
ATOM 2038 C CA . SER A 1 256 ? 57.695 5.417 -104.273 1.00 91.88 256 SER A CA 1
ATOM 2039 C C . SER A 1 256 ? 57.136 4.744 -105.527 1.00 91.88 256 SER A C 1
ATOM 2041 O O . SER A 1 256 ? 57.900 4.473 -106.443 1.00 91.88 256 SER A O 1
ATOM 2043 N N . LEU A 1 257 ? 55.813 4.567 -105.630 1.00 90.06 257 LEU A N 1
ATOM 2044 C CA . LEU A 1 257 ? 55.170 4.049 -106.845 1.00 90.06 257 LEU A CA 1
ATOM 2045 C C . LEU A 1 257 ? 55.360 4.976 -108.053 1.00 90.06 257 LEU A C 1
ATOM 2047 O O . LEU A 1 257 ? 55.591 4.492 -109.160 1.00 90.06 257 LEU A O 1
ATOM 2051 N N . PHE A 1 258 ? 55.279 6.298 -107.871 1.00 90.00 258 PHE A N 1
ATOM 2052 C CA . PHE A 1 258 ? 55.576 7.249 -108.945 1.00 90.00 258 PHE A CA 1
ATOM 2053 C C . PHE A 1 258 ? 57.050 7.203 -109.346 1.00 90.00 258 PHE A C 1
ATOM 2055 O O . PHE A 1 258 ? 57.334 7.172 -110.536 1.00 90.00 258 PHE A O 1
ATOM 2062 N N . ALA A 1 259 ? 57.976 7.109 -108.390 1.00 89.62 259 ALA A N 1
ATOM 2063 C CA . ALA A 1 259 ? 59.398 6.953 -108.685 1.00 89.62 259 ALA A CA 1
ATOM 2064 C C . ALA A 1 259 ? 59.697 5.634 -109.423 1.00 89.62 259 ALA A C 1
ATOM 2066 O O . ALA A 1 259 ? 60.470 5.631 -110.378 1.00 89.62 259 ALA A O 1
ATOM 2067 N N . GLU A 1 260 ? 59.057 4.526 -109.032 1.00 88.50 260 GLU A N 1
ATOM 2068 C CA . GLU A 1 260 ? 59.141 3.243 -109.740 1.00 88.50 260 GLU A CA 1
ATOM 2069 C C . GLU A 1 260 ? 58.577 3.345 -111.161 1.00 88.50 260 GLU A C 1
ATOM 2071 O O . GLU A 1 260 ? 59.212 2.882 -112.108 1.00 88.50 260 GLU A O 1
ATOM 2076 N N . ARG A 1 261 ? 57.416 3.989 -111.337 1.00 89.38 261 ARG A N 1
ATOM 2077 C CA . ARG A 1 261 ? 56.828 4.236 -112.660 1.00 89.38 261 ARG A CA 1
ATOM 2078 C C . ARG A 1 261 ? 57.755 5.080 -113.531 1.00 89.38 261 ARG A C 1
ATOM 2080 O O . ARG A 1 261 ? 57.995 4.708 -114.673 1.00 89.38 261 ARG A O 1
ATOM 2087 N N . ASP A 1 262 ? 58.275 6.183 -113.007 1.00 88.75 262 ASP A N 1
ATOM 2088 C CA . ASP A 1 262 ? 59.148 7.093 -113.750 1.00 88.75 262 ASP A CA 1
ATOM 2089 C C . ASP A 1 262 ? 60.470 6.400 -114.123 1.00 88.75 262 ASP A C 1
ATOM 2091 O O . ASP A 1 262 ? 60.978 6.578 -115.231 1.00 88.75 262 ASP A O 1
ATOM 2095 N N . ALA A 1 263 ? 61.000 5.537 -113.247 1.00 88.00 263 ALA A N 1
ATOM 2096 C CA . ALA A 1 263 ? 62.149 4.685 -113.553 1.00 88.00 263 ALA A CA 1
ATOM 2097 C C . ALA A 1 263 ? 61.834 3.667 -114.664 1.00 88.00 263 ALA A C 1
ATOM 2099 O O . ALA A 1 263 ? 62.627 3.509 -115.594 1.00 88.00 263 ALA A O 1
ATOM 2100 N N . LEU A 1 264 ? 60.667 3.013 -114.615 1.00 88.44 264 LEU A N 1
ATOM 2101 C CA . LEU A 1 264 ? 60.207 2.109 -115.673 1.00 88.44 264 LEU A CA 1
ATOM 2102 C C . LEU A 1 264 ? 60.012 2.843 -117.007 1.00 88.44 264 LEU A C 1
ATOM 2104 O O . LEU A 1 264 ? 60.400 2.326 -118.054 1.00 88.44 264 LEU A O 1
ATOM 2108 N N . GLU A 1 265 ? 59.457 4.053 -116.991 1.00 88.50 265 GLU A N 1
ATOM 2109 C CA . GLU A 1 265 ? 59.271 4.883 -118.183 1.00 88.50 265 GLU A CA 1
ATOM 2110 C C . GLU A 1 265 ? 60.614 5.339 -118.772 1.00 88.50 265 GLU A C 1
ATOM 2112 O O . GLU A 1 265 ? 60.815 5.278 -119.990 1.00 88.50 265 GLU A O 1
ATOM 2117 N N . ALA A 1 266 ? 61.579 5.712 -117.927 1.00 88.62 266 ALA A N 1
ATOM 2118 C CA . ALA A 1 266 ? 62.942 6.019 -118.350 1.00 88.62 266 ALA A CA 1
ATOM 2119 C C . ALA A 1 266 ? 63.649 4.793 -118.959 1.00 88.62 266 ALA A C 1
ATOM 2121 O O . ALA A 1 266 ? 64.359 4.922 -119.963 1.00 88.62 266 ALA A O 1
ATOM 2122 N N . ASP A 1 267 ? 63.428 3.605 -118.394 1.00 87.56 267 ASP A N 1
ATOM 2123 C CA . ASP A 1 267 ? 63.929 2.328 -118.903 1.00 87.56 267 ASP A CA 1
ATOM 2124 C C . ASP A 1 267 ? 63.328 1.964 -120.265 1.00 87.56 267 ASP A C 1
ATOM 2126 O O . ASP A 1 267 ? 64.068 1.583 -121.178 1.00 87.56 267 ASP A O 1
ATOM 2130 N N . ILE A 1 268 ? 62.012 2.125 -120.435 1.00 88.69 268 ILE A N 1
ATOM 2131 C CA . ILE A 1 268 ? 61.327 1.943 -121.723 1.00 88.69 268 ILE A CA 1
ATOM 2132 C C . ILE A 1 268 ? 61.874 2.943 -122.744 1.00 88.69 268 ILE A C 1
ATOM 2134 O O . ILE A 1 268 ? 62.349 2.534 -123.802 1.00 88.69 268 ILE A O 1
ATOM 2138 N N . SER A 1 269 ? 61.930 4.229 -122.394 1.00 87.50 269 SER A N 1
ATOM 2139 C CA . SER A 1 269 ? 62.457 5.294 -123.258 1.00 87.50 269 SER A CA 1
ATOM 2140 C C . SER A 1 269 ? 63.918 5.061 -123.661 1.00 87.50 269 SER A C 1
ATOM 2142 O O . SER A 1 269 ? 64.361 5.487 -124.730 1.00 87.50 269 SER A O 1
ATOM 2144 N N . ARG A 1 270 ? 64.719 4.421 -122.800 1.00 87.25 270 ARG A N 1
ATOM 2145 C CA . ARG A 1 270 ? 66.091 4.009 -123.121 1.00 87.25 270 ARG A CA 1
ATOM 2146 C C . ARG A 1 270 ? 66.095 2.842 -124.108 1.00 87.25 270 ARG A C 1
ATOM 2148 O O . ARG A 1 270 ? 66.788 2.926 -125.118 1.00 87.25 270 ARG A O 1
ATOM 2155 N N . ARG A 1 271 ? 65.292 1.800 -123.870 1.00 86.75 271 ARG A N 1
ATOM 2156 C CA . ARG A 1 271 ? 65.163 0.650 -124.785 1.00 86.75 271 ARG A CA 1
ATOM 2157 C C . ARG A 1 271 ? 64.661 1.067 -126.167 1.00 86.75 271 ARG A C 1
ATOM 2159 O O . ARG A 1 271 ? 65.172 0.562 -127.162 1.00 86.75 271 ARG A O 1
ATOM 2166 N N . GLU A 1 272 ? 63.719 2.004 -126.240 1.00 86.69 272 GLU A N 1
ATOM 2167 C CA . GLU A 1 272 ? 63.230 2.571 -127.500 1.00 86.69 272 GLU A CA 1
ATOM 2168 C C . GLU A 1 272 ? 64.315 3.356 -128.236 1.00 86.69 272 GLU A C 1
ATOM 2170 O O . GLU A 1 272 ? 64.487 3.165 -129.438 1.00 86.69 272 GLU A O 1
ATOM 2175 N N . ARG A 1 273 ? 65.100 4.185 -127.531 1.00 85.38 273 ARG A N 1
ATOM 2176 C CA . ARG A 1 273 ? 66.257 4.877 -128.123 1.00 85.38 273 ARG A CA 1
ATOM 2177 C C . ARG A 1 273 ? 67.289 3.892 -128.662 1.00 85.38 273 ARG A C 1
ATOM 2179 O O . ARG A 1 273 ? 67.694 4.013 -129.813 1.00 85.38 273 ARG A O 1
ATOM 2186 N N . GLU A 1 274 ? 67.653 2.877 -127.884 1.00 86.38 274 GLU A N 1
ATOM 2187 C CA . GLU A 1 274 ? 68.574 1.829 -128.330 1.00 86.38 274 GLU A CA 1
ATOM 2188 C C . GLU A 1 274 ? 68.016 1.024 -129.516 1.00 86.38 274 GLU A C 1
ATOM 2190 O O . GLU A 1 274 ? 68.769 0.613 -130.399 1.00 86.38 274 GLU A O 1
ATOM 2195 N N . ALA A 1 275 ? 66.708 0.752 -129.549 1.00 84.50 275 ALA A N 1
ATOM 2196 C CA . ALA A 1 275 ? 66.051 0.089 -130.674 1.00 84.50 275 ALA A CA 1
ATOM 2197 C C . ALA A 1 275 ? 66.032 0.985 -131.921 1.00 84.50 275 ALA A C 1
ATOM 2199 O O . ALA A 1 275 ? 66.372 0.521 -133.005 1.00 84.50 275 ALA A O 1
ATOM 2200 N N . ALA A 1 276 ? 65.722 2.275 -131.778 1.00 84.94 276 ALA A N 1
ATOM 2201 C CA . ALA A 1 276 ? 65.756 3.245 -132.867 1.00 84.94 276 ALA A CA 1
ATOM 2202 C C . ALA A 1 276 ? 67.175 3.433 -133.423 1.00 84.94 276 ALA A C 1
ATOM 2204 O O . ALA A 1 276 ? 67.354 3.528 -134.635 1.00 84.94 276 ALA A O 1
ATOM 2205 N N . GLU A 1 277 ? 68.194 3.444 -132.564 1.00 84.69 277 GLU A N 1
ATOM 2206 C CA . GLU A 1 277 ? 69.596 3.464 -132.985 1.00 84.69 277 GLU A CA 1
ATOM 2207 C C . GLU A 1 277 ? 70.013 2.179 -133.697 1.00 84.69 277 GLU A C 1
ATOM 2209 O O . GLU A 1 277 ? 70.740 2.258 -134.684 1.00 84.69 277 GLU A O 1
ATOM 2214 N N . ARG A 1 278 ? 69.556 1.008 -133.228 1.00 86.00 278 ARG A N 1
ATOM 2215 C CA . ARG A 1 278 ? 69.754 -0.269 -133.932 1.00 86.00 278 ARG A CA 1
ATOM 2216 C C . ARG A 1 278 ? 69.122 -0.227 -135.325 1.00 86.00 278 ARG A C 1
ATOM 2218 O O . ARG A 1 278 ? 69.827 -0.444 -136.299 1.00 86.00 278 ARG A O 1
ATOM 2225 N N . ILE A 1 279 ? 67.857 0.184 -135.428 1.00 83.69 279 ILE A N 1
ATOM 2226 C CA . ILE A 1 279 ? 67.149 0.331 -136.711 1.00 83.69 279 ILE A CA 1
ATOM 2227 C C . ILE A 1 279 ? 67.867 1.324 -137.636 1.00 83.69 279 ILE A C 1
ATOM 2229 O O . ILE A 1 279 ? 68.011 1.059 -138.826 1.00 83.69 279 ILE A O 1
ATOM 2233 N N . ARG A 1 280 ? 68.340 2.467 -137.117 1.00 85.06 280 ARG A N 1
ATOM 2234 C CA . ARG A 1 280 ? 69.118 3.436 -137.910 1.00 85.06 280 ARG A CA 1
ATOM 2235 C C . ARG A 1 280 ? 70.417 2.829 -138.430 1.00 85.06 280 ARG A C 1
ATOM 2237 O O . ARG A 1 280 ? 70.695 2.969 -139.614 1.00 85.06 280 ARG A O 1
ATOM 2244 N N . ARG A 1 281 ? 71.170 2.130 -137.574 1.00 84.88 281 ARG A N 1
ATOM 2245 C CA . ARG A 1 281 ? 72.400 1.430 -137.969 1.00 84.88 281 ARG A CA 1
ATOM 2246 C C . ARG A 1 281 ? 72.131 0.396 -139.058 1.00 84.88 281 ARG A C 1
ATOM 2248 O O . ARG A 1 281 ? 72.849 0.382 -140.049 1.00 84.88 281 ARG A O 1
ATOM 2255 N N . ASP A 1 282 ? 71.073 -0.397 -138.916 1.00 82.94 282 ASP A N 1
ATOM 2256 C CA . ASP A 1 282 ? 70.690 -1.400 -139.913 1.00 82.94 282 ASP A CA 1
ATOM 2257 C C . ASP A 1 282 ? 70.276 -0.751 -141.248 1.00 82.94 282 ASP A C 1
ATOM 2259 O O . ASP A 1 282 ? 70.634 -1.244 -142.317 1.00 82.94 282 ASP A O 1
ATOM 2263 N N . LEU A 1 283 ? 69.575 0.390 -141.214 1.00 83.12 283 LEU A N 1
ATOM 2264 C CA . LEU A 1 283 ? 69.212 1.150 -142.416 1.00 83.12 283 LEU A CA 1
ATOM 2265 C C . LEU A 1 283 ? 70.421 1.795 -143.106 1.00 83.12 283 LEU A C 1
ATOM 2267 O O . LEU A 1 283 ? 70.491 1.785 -144.335 1.00 83.12 283 LEU A O 1
ATOM 2271 N N . ASP A 1 284 ? 71.367 2.350 -142.349 1.00 83.50 284 ASP A N 1
ATOM 2272 C CA . ASP A 1 284 ? 72.603 2.916 -142.901 1.00 83.50 284 ASP A CA 1
ATOM 2273 C C . ASP A 1 284 ? 73.510 1.813 -143.474 1.00 83.50 284 ASP A C 1
ATOM 2275 O O . ASP A 1 284 ? 74.101 1.980 -144.545 1.00 83.50 284 ASP A O 1
ATOM 2279 N N . GLN A 1 285 ? 73.544 0.643 -142.831 1.00 83.69 285 GLN A N 1
ATOM 2280 C CA . GLN A 1 285 ? 74.200 -0.551 -143.360 1.00 83.69 285 GLN A CA 1
ATOM 2281 C C . GLN A 1 285 ? 73.542 -1.012 -144.672 1.00 83.69 285 GLN A C 1
ATOM 2283 O O . GLN A 1 285 ? 74.219 -1.180 -145.682 1.00 83.69 285 GLN A O 1
ATOM 2288 N N . ALA A 1 286 ? 72.211 -1.109 -144.719 1.00 79.75 286 ALA A N 1
ATOM 2289 C CA . ALA A 1 286 ? 71.488 -1.460 -145.942 1.00 79.75 286 ALA A CA 1
ATOM 2290 C C . ALA A 1 286 ? 71.688 -0.429 -147.070 1.00 79.75 286 ALA A C 1
ATOM 2292 O O . ALA A 1 286 ? 71.755 -0.793 -148.245 1.00 79.75 286 ALA A O 1
ATOM 2293 N N . ARG A 1 287 ? 71.812 0.864 -146.737 1.00 81.56 287 ARG A N 1
ATOM 2294 C CA . ARG A 1 287 ? 72.135 1.920 -147.710 1.00 81.56 287 ARG A CA 1
ATOM 2295 C C . ARG A 1 287 ? 73.539 1.776 -148.271 1.00 81.56 287 ARG A C 1
ATOM 2297 O O . ARG A 1 287 ? 73.691 1.836 -149.488 1.00 81.56 287 ARG A O 1
ATOM 2304 N N . THR A 1 288 ? 74.538 1.578 -147.415 1.00 82.38 288 THR A N 1
ATOM 2305 C CA . THR A 1 288 ? 75.931 1.397 -147.851 1.00 82.38 288 THR A CA 1
ATOM 2306 C C . THR A 1 288 ? 76.099 0.125 -148.677 1.00 82.38 288 THR A C 1
ATOM 2308 O O . THR A 1 288 ? 76.762 0.153 -149.712 1.00 82.38 288 THR A O 1
ATOM 2311 N N . ASP A 1 289 ? 75.432 -0.967 -148.305 1.00 79.25 289 ASP A N 1
ATOM 2312 C CA . ASP A 1 289 ? 75.421 -2.190 -149.108 1.00 79.25 289 ASP A CA 1
ATOM 2313 C C . ASP A 1 289 ? 74.675 -1.984 -150.443 1.00 79.25 289 ASP A C 1
ATOM 2315 O O . ASP A 1 289 ? 75.154 -2.413 -151.493 1.00 79.25 289 ASP A O 1
ATOM 2319 N N . GLY A 1 290 ? 73.580 -1.214 -150.458 1.00 75.38 290 GLY A N 1
ATOM 2320 C CA . GLY A 1 290 ? 72.902 -0.796 -151.691 1.00 75.38 290 GLY A CA 1
ATOM 2321 C C . GLY A 1 290 ? 73.733 0.138 -152.586 1.00 75.38 290 GLY A C 1
ATOM 2322 O O . GLY A 1 290 ? 73.605 0.116 -153.812 1.00 75.38 290 GLY A O 1
ATOM 2323 N N . GLU A 1 291 ? 74.602 0.969 -152.015 1.00 80.69 291 GLU A N 1
ATOM 2324 C CA . GLU A 1 291 ? 75.569 1.783 -152.760 1.00 80.69 291 GLU A CA 1
ATOM 2325 C C . GLU A 1 291 ? 76.680 0.936 -153.378 1.00 80.69 291 GLU A C 1
ATOM 2327 O O . GLU A 1 291 ? 76.996 1.145 -154.550 1.00 80.69 291 GLU A O 1
ATOM 2332 N N . LYS A 1 292 ? 77.201 -0.064 -152.656 1.00 78.50 292 LYS A N 1
ATOM 2333 C CA . LYS A 1 292 ? 78.171 -1.028 -153.202 1.00 78.50 292 LYS A CA 1
ATOM 2334 C C . LYS A 1 292 ? 77.593 -1.795 -154.386 1.00 78.50 292 LYS A C 1
ATOM 2336 O O . LYS A 1 292 ? 78.188 -1.770 -155.455 1.00 78.50 292 LYS A O 1
ATOM 2341 N N . ILE A 1 293 ? 76.386 -2.351 -154.248 1.00 76.50 293 ILE A N 1
ATOM 2342 C CA . ILE A 1 293 ? 75.708 -3.073 -155.340 1.00 76.50 293 ILE A CA 1
ATOM 2343 C C . ILE A 1 293 ? 75.547 -2.179 -156.578 1.00 76.50 293 ILE A C 1
ATOM 2345 O O . ILE A 1 293 ? 75.780 -2.619 -157.702 1.00 76.50 293 ILE A O 1
ATOM 2349 N N . ARG A 1 294 ? 75.173 -0.904 -156.395 1.00 80.25 294 ARG A N 1
ATOM 2350 C CA . ARG A 1 294 ? 75.053 0.049 -157.513 1.00 80.25 294 ARG A CA 1
ATOM 2351 C C . ARG A 1 294 ? 76.402 0.388 -158.149 1.00 80.25 294 ARG A C 1
ATOM 2353 O O . ARG A 1 294 ? 76.458 0.554 -159.364 1.00 80.25 294 ARG A O 1
ATOM 2360 N N . SER A 1 295 ? 77.462 0.506 -157.353 1.00 80.62 295 SER A N 1
ATOM 2361 C CA . SER A 1 295 ? 78.826 0.730 -157.841 1.00 80.62 295 SER A CA 1
ATOM 2362 C C . SER A 1 295 ? 79.336 -0.464 -158.649 1.00 80.62 295 SER A C 1
ATOM 2364 O O . SER A 1 295 ? 79.860 -0.274 -159.744 1.00 80.62 295 SER A O 1
ATOM 2366 N N . ASP A 1 296 ? 79.132 -1.682 -158.148 1.00 79.19 296 ASP A N 1
ATOM 2367 C CA . ASP A 1 296 ? 79.544 -2.918 -158.818 1.00 79.19 296 ASP A CA 1
ATOM 2368 C C . ASP A 1 296 ? 78.770 -3.109 -160.131 1.00 79.19 296 ASP A C 1
ATOM 2370 O O . ASP A 1 296 ? 79.374 -3.292 -161.184 1.00 79.19 296 ASP A O 1
ATOM 2374 N N . ALA A 1 297 ? 77.448 -2.902 -160.121 1.00 74.12 297 ALA A N 1
ATOM 2375 C CA . ALA A 1 297 ? 76.632 -2.944 -161.338 1.00 74.12 297 ALA A CA 1
ATOM 2376 C C . ALA A 1 297 ? 77.043 -1.881 -162.377 1.00 74.12 297 ALA A C 1
ATOM 2378 O O . ALA A 1 297 ? 76.957 -2.114 -163.584 1.00 74.12 297 ALA A O 1
ATOM 2379 N N . ARG A 1 298 ? 77.495 -0.702 -161.927 1.00 80.88 298 ARG A N 1
ATOM 2380 C CA . ARG A 1 298 ? 78.010 0.348 -162.815 1.00 80.88 298 ARG A CA 1
ATOM 2381 C C . ARG A 1 298 ? 79.351 -0.046 -163.433 1.00 80.88 298 ARG A C 1
ATOM 2383 O O . ARG A 1 298 ? 79.547 0.179 -164.624 1.00 80.88 298 ARG A O 1
ATOM 2390 N N . ARG A 1 299 ? 80.236 -0.662 -162.650 1.00 78.94 299 ARG A N 1
ATOM 2391 C CA . ARG A 1 299 ? 81.519 -1.188 -163.124 1.00 78.94 299 ARG A CA 1
ATOM 2392 C C . ARG A 1 299 ? 81.320 -2.275 -164.182 1.00 78.94 299 ARG A C 1
ATOM 2394 O O . ARG A 1 299 ? 81.905 -2.181 -165.258 1.00 78.94 299 ARG A O 1
ATOM 2401 N N . ASP A 1 300 ? 80.420 -3.224 -163.935 1.00 76.50 300 ASP A N 1
ATOM 2402 C CA . ASP A 1 300 ? 80.081 -4.287 -164.891 1.00 76.50 300 ASP A CA 1
ATOM 2403 C C . ASP A 1 300 ? 79.486 -3.723 -166.198 1.00 76.50 300 ASP A C 1
ATOM 2405 O O . ASP A 1 300 ? 79.794 -4.185 -167.305 1.00 76.50 300 ASP A O 1
ATOM 2409 N N . ALA A 1 301 ? 78.663 -2.672 -166.107 1.00 70.50 301 ALA A N 1
ATOM 2410 C CA . ALA A 1 301 ? 78.122 -1.974 -167.276 1.00 70.50 301 ALA A CA 1
ATOM 2411 C C . ALA A 1 301 ? 79.215 -1.253 -168.098 1.00 70.50 301 ALA A C 1
ATOM 2413 O O . ALA A 1 301 ? 79.165 -1.236 -169.331 1.00 70.50 301 ALA A O 1
ATOM 2414 N N . GLU A 1 302 ? 80.224 -0.678 -167.441 1.00 77.31 302 GLU A N 1
ATOM 2415 C CA . GLU A 1 302 ? 81.371 -0.021 -168.088 1.00 77.31 302 GLU A CA 1
ATOM 2416 C C . GLU A 1 302 ? 82.331 -1.043 -168.739 1.00 77.31 302 GLU A C 1
ATOM 2418 O O . GLU A 1 302 ? 82.853 -0.817 -169.838 1.00 77.31 302 GLU A O 1
ATOM 2423 N N . GLU A 1 303 ? 82.509 -2.218 -168.131 1.00 76.81 303 GLU A N 1
ATOM 2424 C CA . GLU A 1 303 ? 83.314 -3.309 -168.693 1.00 76.81 303 GLU A CA 1
ATOM 2425 C C . GLU A 1 303 ? 82.657 -3.945 -169.931 1.00 76.81 303 GLU A C 1
ATOM 2427 O O . GLU A 1 303 ? 83.321 -4.163 -170.954 1.00 76.81 303 GLU A O 1
ATOM 2432 N N . THR A 1 304 ? 81.341 -4.173 -169.893 1.00 71.19 304 THR A N 1
ATOM 2433 C CA . THR A 1 304 ? 80.571 -4.726 -171.023 1.00 71.19 304 THR A CA 1
ATOM 2434 C C . THR A 1 304 ? 80.479 -3.761 -172.208 1.00 71.19 304 THR A C 1
ATOM 2436 O O . THR A 1 304 ? 80.641 -4.182 -173.358 1.00 71.19 304 THR A O 1
ATOM 2439 N N . THR A 1 305 ? 80.308 -2.460 -171.960 1.00 75.56 305 THR A N 1
ATOM 2440 C CA . THR A 1 305 ? 80.333 -1.432 -173.019 1.00 75.56 305 THR A CA 1
ATOM 2441 C C . THR A 1 305 ? 81.718 -1.287 -173.653 1.00 75.56 305 THR A C 1
ATOM 2443 O O . THR A 1 305 ? 81.823 -1.230 -174.881 1.00 75.56 305 THR A O 1
ATOM 2446 N N . SER A 1 306 ? 82.790 -1.348 -172.859 1.00 77.06 306 SER A N 1
ATOM 2447 C CA . SER A 1 306 ? 84.171 -1.347 -173.364 1.00 77.06 306 SER A CA 1
ATOM 2448 C C . SER A 1 306 ? 84.491 -2.597 -174.199 1.00 77.06 306 SER A C 1
ATOM 2450 O O . SER A 1 306 ? 85.190 -2.526 -175.214 1.00 77.06 306 SER A O 1
ATOM 2452 N N . ALA A 1 307 ? 83.968 -3.765 -173.809 1.00 72.44 307 ALA A N 1
ATOM 2453 C CA . ALA A 1 307 ? 84.095 -5.000 -174.582 1.00 72.44 307 ALA A CA 1
ATOM 2454 C C . ALA A 1 307 ? 83.321 -4.939 -175.913 1.00 72.44 307 ALA A C 1
ATOM 2456 O O . ALA A 1 307 ? 83.845 -5.371 -176.944 1.00 72.44 307 ALA A O 1
ATOM 2457 N N . ALA A 1 308 ? 82.120 -4.352 -175.913 1.00 68.75 308 ALA A N 1
ATOM 2458 C CA . ALA A 1 308 ? 81.320 -4.142 -177.118 1.00 68.75 308 ALA A CA 1
ATOM 2459 C C . ALA A 1 308 ? 81.994 -3.166 -178.102 1.00 68.75 308 ALA A C 1
ATOM 2461 O O . ALA A 1 308 ? 82.045 -3.448 -179.299 1.00 68.75 308 ALA A O 1
ATOM 2462 N N . GLN A 1 309 ? 82.590 -2.072 -177.613 1.00 74.19 309 GLN A N 1
ATOM 2463 C CA . GLN A 1 309 ? 83.327 -1.104 -178.440 1.00 74.19 309 GLN A CA 1
ATOM 2464 C C . GLN A 1 309 ? 84.545 -1.732 -179.133 1.00 74.19 309 GLN A C 1
ATOM 2466 O O . GLN A 1 309 ? 84.701 -1.588 -180.346 1.00 74.19 309 GLN A O 1
ATOM 2471 N N . ARG A 1 310 ? 85.340 -2.537 -178.413 1.00 76.12 310 ARG A N 1
ATOM 2472 C CA . ARG A 1 310 ? 86.464 -3.290 -179.006 1.00 76.12 310 ARG A CA 1
ATOM 2473 C C . ARG A 1 310 ? 86.008 -4.273 -180.093 1.00 76.12 310 ARG A C 1
ATOM 2475 O O . ARG A 1 310 ? 86.696 -4.453 -181.097 1.00 76.12 310 ARG A O 1
ATOM 2482 N N . ARG A 1 311 ? 84.835 -4.898 -179.924 1.00 71.06 311 ARG A N 1
ATOM 2483 C CA . ARG A 1 311 ? 84.240 -5.813 -180.918 1.00 71.06 311 ARG A CA 1
ATOM 2484 C C . ARG A 1 311 ? 83.817 -5.069 -182.195 1.00 71.06 311 ARG A C 1
ATOM 2486 O O . ARG A 1 311 ? 83.983 -5.601 -183.290 1.00 71.06 311 ARG A O 1
ATOM 2493 N N . VAL A 1 312 ? 83.316 -3.838 -182.065 1.00 76.19 312 VAL A N 1
ATOM 2494 C CA . VAL A 1 312 ? 82.932 -2.974 -183.198 1.00 76.19 312 VAL A CA 1
ATOM 2495 C C . VAL A 1 312 ? 84.160 -2.489 -183.982 1.00 76.19 312 VAL A C 1
ATOM 2497 O O . VAL A 1 312 ? 84.150 -2.536 -185.212 1.00 76.19 312 VAL A O 1
ATOM 2500 N N . GLU A 1 313 ? 85.250 -2.112 -183.310 1.00 72.62 313 GLU A N 1
ATOM 2501 C CA . GLU A 1 313 ? 86.506 -1.714 -183.972 1.00 72.62 313 GLU A CA 1
ATOM 2502 C C . GLU A 1 313 ? 87.142 -2.857 -184.781 1.00 72.62 313 GLU A C 1
ATOM 2504 O O . GLU A 1 313 ? 87.603 -2.649 -185.907 1.00 72.62 313 GLU A O 1
ATOM 2509 N N . GLN A 1 314 ? 87.097 -4.090 -184.265 1.00 70.19 314 GLN A N 1
ATOM 2510 C CA . GLN A 1 314 ? 87.577 -5.274 -184.988 1.00 70.19 314 GLN A CA 1
ATOM 2511 C C . GLN A 1 314 ? 86.772 -5.548 -186.274 1.00 70.19 314 GLN A C 1
ATOM 2513 O O . GLN A 1 314 ? 87.349 -5.927 -187.296 1.00 70.19 314 GLN A O 1
ATOM 2518 N N . LEU A 1 315 ? 85.457 -5.298 -186.263 1.00 70.44 315 LEU A N 1
ATOM 2519 C CA . LEU A 1 315 ? 84.589 -5.456 -187.438 1.00 70.44 315 LEU A CA 1
ATOM 2520 C C . LEU A 1 315 ? 84.834 -4.371 -188.503 1.00 70.44 315 LEU A C 1
ATOM 2522 O O . LEU A 1 315 ? 84.793 -4.661 -189.701 1.00 70.44 315 LEU A O 1
ATOM 2526 N N . ILE A 1 316 ? 85.163 -3.142 -188.089 1.00 71.56 316 ILE A N 1
ATOM 2527 C CA . ILE A 1 316 ? 85.546 -2.046 -188.998 1.00 71.56 316 ILE A CA 1
ATOM 2528 C C . ILE A 1 316 ? 86.889 -2.350 -189.688 1.00 71.56 316 ILE A C 1
ATOM 2530 O O . ILE A 1 316 ? 87.025 -2.134 -190.896 1.00 71.56 316 ILE A O 1
ATOM 2534 N N . GLY A 1 317 ? 87.850 -2.939 -188.967 1.00 70.44 317 GLY A N 1
ATOM 2535 C CA . GLY A 1 317 ? 89.144 -3.352 -189.524 1.00 70.44 317 GLY A CA 1
ATOM 2536 C C . GLY A 1 317 ? 89.064 -4.501 -190.542 1.00 70.44 317 GLY A C 1
ATOM 2537 O O . GLY A 1 317 ? 89.821 -4.518 -191.517 1.00 70.44 317 GLY A O 1
ATOM 2538 N N . LEU A 1 318 ? 88.130 -5.442 -190.359 1.00 66.81 318 LEU A N 1
ATOM 2539 C CA . LEU A 1 318 ? 87.860 -6.533 -191.309 1.00 66.81 318 LEU A CA 1
ATOM 2540 C C . LEU A 1 318 ? 87.165 -6.028 -192.584 1.00 66.81 318 LEU A C 1
ATOM 2542 O O . LEU A 1 318 ? 87.532 -6.429 -193.689 1.00 66.81 318 LEU A O 1
ATOM 2546 N N . ARG A 1 319 ? 86.228 -5.078 -192.454 1.00 68.44 319 ARG A N 1
ATOM 2547 C CA . ARG A 1 319 ? 85.510 -4.473 -193.590 1.00 68.44 319 ARG A CA 1
ATOM 2548 C C . ARG A 1 319 ? 86.432 -3.688 -194.531 1.00 68.44 319 ARG A C 1
ATOM 2550 O O . ARG A 1 319 ? 86.261 -3.764 -195.746 1.00 68.44 319 ARG A O 1
ATOM 2557 N N . ALA A 1 320 ? 87.425 -2.976 -193.997 1.00 66.75 320 ALA A N 1
ATOM 2558 C CA . ALA A 1 320 ? 88.400 -2.240 -194.808 1.00 66.75 320 ALA A CA 1
ATOM 2559 C C . ALA A 1 320 ? 89.284 -3.172 -195.661 1.00 66.75 320 ALA A C 1
ATOM 2561 O O . ALA A 1 320 ? 89.608 -2.850 -196.801 1.00 66.75 320 ALA A O 1
ATOM 2562 N N . ARG A 1 321 ? 89.614 -4.366 -195.147 1.00 64.19 321 ARG A N 1
ATOM 2563 C CA . ARG A 1 321 ? 90.444 -5.359 -195.850 1.00 64.19 321 ARG A CA 1
ATOM 2564 C C . ARG A 1 321 ? 89.714 -6.036 -197.017 1.00 64.19 321 ARG A C 1
ATOM 2566 O O . ARG A 1 321 ? 90.317 -6.254 -198.063 1.00 64.19 321 ARG A O 1
ATOM 2573 N N . VAL A 1 322 ? 88.410 -6.285 -196.879 1.00 64.12 322 VAL A N 1
ATOM 2574 C CA . VAL A 1 322 ? 87.567 -6.847 -197.954 1.00 64.12 322 VAL A CA 1
ATOM 2575 C C . VAL A 1 322 ? 87.303 -5.818 -199.069 1.00 64.12 322 VAL A C 1
ATOM 2577 O O . VAL A 1 322 ? 87.264 -6.172 -200.247 1.00 64.12 322 VAL A O 1
ATOM 2580 N N . ALA A 1 323 ? 87.196 -4.526 -198.733 1.00 61.12 323 ALA A N 1
ATOM 2581 C CA . ALA A 1 323 ? 86.977 -3.450 -199.708 1.00 61.12 323 ALA A CA 1
ATOM 2582 C C . ALA A 1 323 ? 88.194 -3.154 -200.616 1.00 61.12 323 ALA A C 1
ATOM 2584 O O . ALA A 1 323 ? 88.028 -2.615 -201.714 1.00 61.12 323 ALA A O 1
ATOM 2585 N N . GLU A 1 324 ? 89.407 -3.506 -200.184 1.00 60.25 324 GLU A N 1
ATOM 2586 C CA . GLU A 1 324 ? 90.631 -3.367 -200.986 1.00 60.25 324 GLU A CA 1
ATOM 2587 C C . GLU A 1 324 ? 90.801 -4.552 -201.958 1.00 60.25 324 GLU A C 1
ATOM 2589 O O . GLU A 1 324 ? 91.143 -4.360 -203.125 1.00 60.25 324 GLU A O 1
ATOM 2594 N N . GLN A 1 325 ? 90.448 -5.772 -201.529 1.00 57.00 325 GLN A N 1
ATOM 2595 C CA . GLN A 1 325 ? 90.514 -6.979 -202.368 1.00 57.00 325 GLN A CA 1
ATOM 2596 C C . GLN A 1 325 ? 89.478 -6.980 -203.510 1.00 57.00 325 GLN A C 1
ATOM 2598 O O . GLN A 1 325 ? 89.767 -7.464 -204.603 1.00 57.00 325 GLN A O 1
ATOM 2603 N N . LEU A 1 326 ? 88.310 -6.356 -203.314 1.00 58.78 326 LEU A N 1
ATOM 2604 C CA . LEU A 1 326 ? 87.281 -6.224 -204.357 1.00 58.78 326 LEU A CA 1
ATOM 2605 C C . LEU A 1 326 ? 87.614 -5.174 -205.436 1.00 58.78 326 LEU A C 1
ATOM 2607 O O . LEU A 1 326 ? 87.078 -5.250 -206.541 1.00 58.78 326 LEU A O 1
ATOM 2611 N N . ARG A 1 327 ? 88.516 -4.216 -205.165 1.00 59.50 327 ARG A N 1
ATOM 2612 C CA . ARG A 1 327 ? 88.985 -3.250 -206.180 1.00 59.50 327 ARG A CA 1
ATOM 2613 C C . ARG A 1 327 ? 90.049 -3.837 -207.112 1.00 59.50 327 ARG A C 1
ATOM 2615 O O . ARG A 1 327 ? 90.061 -3.477 -208.283 1.00 59.50 327 ARG A O 1
ATOM 2622 N N . GLY A 1 328 ? 90.864 -4.781 -206.636 1.00 54.69 328 GLY A N 1
ATOM 2623 C CA . GLY A 1 328 ? 91.842 -5.496 -207.469 1.00 54.69 328 GLY A CA 1
ATOM 2624 C C . GLY A 1 328 ? 91.213 -6.496 -208.449 1.00 54.69 328 GLY A C 1
ATOM 2625 O O . GLY A 1 328 ? 91.697 -6.646 -209.565 1.00 54.69 328 GLY A O 1
ATOM 2626 N N . ALA A 1 329 ? 90.099 -7.132 -208.074 1.00 53.09 329 ALA A N 1
ATOM 2627 C CA . ALA A 1 329 ? 89.437 -8.134 -208.915 1.00 53.09 329 ALA A CA 1
ATOM 2628 C C . ALA A 1 329 ? 88.581 -7.535 -210.053 1.00 53.09 329 ALA A C 1
ATOM 2630 O O . ALA A 1 329 ? 88.305 -8.215 -211.036 1.00 53.09 329 ALA A O 1
ATOM 2631 N N . ARG A 1 330 ? 88.174 -6.259 -209.957 1.00 52.69 330 ARG A N 1
ATOM 2632 C CA . ARG A 1 330 ? 87.241 -5.641 -210.917 1.00 52.69 330 ARG A CA 1
ATOM 2633 C C . ARG A 1 330 ? 87.894 -5.108 -212.197 1.00 52.69 330 ARG A C 1
ATOM 2635 O O . ARG A 1 330 ? 87.192 -4.990 -213.189 1.00 52.69 330 ARG A O 1
ATOM 2642 N N . SER A 1 331 ? 89.199 -4.820 -212.228 1.00 49.91 331 SER A N 1
ATOM 2643 C CA . SER A 1 331 ? 89.843 -4.339 -213.470 1.00 49.91 331 SER A CA 1
ATOM 2644 C C . SER A 1 331 ? 90.482 -5.441 -214.323 1.00 49.91 331 SER A C 1
ATOM 2646 O O . SER A 1 331 ? 90.927 -5.147 -215.426 1.00 49.91 331 SER A O 1
ATOM 2648 N N . LEU A 1 332 ? 90.533 -6.689 -213.841 1.00 47.94 332 LEU A N 1
ATOM 2649 C CA . LEU A 1 332 ? 91.017 -7.838 -214.621 1.00 47.94 332 LEU A CA 1
ATOM 2650 C C . LEU A 1 332 ? 89.891 -8.595 -215.349 1.00 47.94 332 LEU A C 1
ATOM 2652 O O . LEU A 1 332 ? 90.185 -9.484 -216.135 1.00 47.94 332 LEU A O 1
ATOM 2656 N N . ILE A 1 333 ? 88.621 -8.229 -215.130 1.00 50.81 333 ILE A N 1
ATOM 2657 C CA . ILE A 1 333 ? 87.440 -8.933 -215.676 1.00 50.81 333 ILE A CA 1
ATOM 2658 C C . ILE A 1 333 ? 86.615 -8.010 -216.605 1.00 50.81 333 ILE A C 1
ATOM 2660 O O . ILE A 1 333 ? 85.432 -8.220 -216.837 1.00 50.81 333 ILE A O 1
ATOM 2664 N N . GLU A 1 334 ? 87.239 -6.972 -217.176 1.00 45.97 334 GLU A N 1
ATOM 2665 C CA . GLU A 1 334 ? 86.669 -6.217 -218.314 1.00 45.97 334 GLU A CA 1
ATOM 2666 C C . GLU A 1 334 ? 87.481 -6.417 -219.615 1.00 45.97 334 GLU A C 1
ATOM 2668 O O . GLU A 1 334 ? 87.150 -5.865 -220.661 1.00 45.97 334 GLU A O 1
ATOM 2673 N N . SER A 1 335 ? 88.510 -7.278 -219.583 1.00 41.19 335 SER A N 1
ATOM 2674 C CA . SER A 1 335 ? 89.228 -7.771 -220.764 1.00 41.19 335 SER A CA 1
ATOM 2675 C C . SER A 1 335 ? 89.058 -9.284 -220.913 1.00 41.19 335 SER A C 1
ATOM 2677 O O . SER A 1 335 ? 89.650 -10.048 -220.155 1.00 41.19 335 SER A O 1
ATOM 2679 N N . GLY A 1 336 ? 88.310 -9.696 -221.933 1.00 34.25 336 GLY A N 1
ATOM 2680 C CA . GLY A 1 336 ? 88.156 -11.092 -222.349 1.00 34.25 336 GLY A CA 1
ATOM 2681 C C . GLY A 1 336 ? 86.801 -11.653 -221.917 1.00 34.25 336 GLY A C 1
ATOM 2682 O O . GLY A 1 336 ? 86.466 -11.615 -220.744 1.00 34.25 336 GLY A O 1
ATOM 2683 N N . VAL A 1 337 ? 85.900 -12.017 -222.828 1.00 40.41 337 VAL A N 1
ATOM 2684 C CA . VAL A 1 337 ? 86.064 -13.148 -223.756 1.00 40.41 337 VAL A CA 1
ATOM 2685 C C . VAL A 1 337 ? 86.317 -14.426 -222.962 1.00 40.41 337 VAL A C 1
ATOM 2687 O O . VAL A 1 337 ? 87.396 -14.608 -222.412 1.00 40.41 337 VAL A O 1
ATOM 2690 N N . ASP A 1 338 ? 85.262 -15.240 -222.963 1.00 34.22 338 ASP A N 1
ATOM 2691 C CA . ASP A 1 338 ? 85.205 -16.692 -222.828 1.00 34.22 338 ASP A CA 1
ATOM 2692 C C . ASP A 1 338 ? 85.817 -17.326 -221.576 1.00 34.22 338 ASP A C 1
ATOM 2694 O O . ASP A 1 338 ? 87.020 -17.516 -221.479 1.00 34.22 338 ASP A O 1
ATOM 2698 N N . ASP A 1 339 ? 84.943 -17.750 -220.657 1.00 29.80 339 ASP A N 1
ATOM 2699 C CA . ASP A 1 339 ? 84.880 -19.166 -220.277 1.00 29.80 339 ASP A CA 1
ATOM 2700 C C . ASP A 1 339 ? 83.604 -19.458 -219.460 1.00 29.80 339 ASP A C 1
ATOM 2702 O O . ASP A 1 339 ? 83.406 -18.980 -218.342 1.00 29.80 339 ASP A O 1
ATOM 2706 N N . LEU A 1 340 ? 82.677 -20.165 -220.120 1.00 31.00 340 LEU A N 1
ATOM 2707 C CA . LEU A 1 340 ? 82.158 -21.495 -219.749 1.00 31.00 340 LEU A CA 1
ATOM 2708 C C . LEU A 1 340 ? 82.470 -21.955 -218.299 1.00 31.00 340 LEU A C 1
ATOM 2710 O O . LEU A 1 340 ? 83.571 -21.803 -217.797 1.00 31.00 340 LEU A O 1
ATOM 2714 N N . ASP A 1 341 ? 81.628 -22.666 -217.564 1.00 29.67 341 ASP A N 1
ATOM 2715 C CA . ASP A 1 341 ? 80.375 -23.334 -217.863 1.00 29.67 341 ASP A CA 1
ATOM 2716 C C . ASP A 1 341 ? 79.796 -23.874 -216.542 1.00 29.67 341 ASP A C 1
ATOM 2718 O O . ASP A 1 341 ? 80.480 -23.958 -215.523 1.00 29.67 341 ASP A O 1
ATOM 2722 N N . ALA A 1 342 ? 78.538 -24.295 -216.638 1.00 32.44 342 ALA A N 1
ATOM 2723 C CA . ALA A 1 342 ? 77.861 -25.425 -215.991 1.00 32.44 342 ALA A CA 1
ATOM 2724 C C . ALA A 1 342 ? 78.497 -26.241 -214.831 1.00 32.44 342 ALA A C 1
ATOM 2726 O O . ALA A 1 342 ? 79.647 -26.671 -214.867 1.00 32.44 342 ALA A O 1
ATOM 2727 N N . GLY A 1 343 ? 77.629 -26.686 -213.903 1.00 28.38 343 GLY A N 1
ATOM 2728 C CA . GLY A 1 343 ? 77.901 -27.852 -213.039 1.00 28.38 343 GLY A CA 1
ATOM 2729 C C . GLY A 1 343 ? 76.871 -28.139 -211.914 1.00 28.38 343 GLY A C 1
ATOM 2730 O O . GLY A 1 343 ? 76.637 -27.239 -211.112 1.00 28.38 343 GLY A O 1
ATOM 2731 N N . PRO A 1 344 ? 76.277 -29.357 -211.802 1.00 61.00 344 PRO A N 1
ATOM 2732 C CA . PRO A 1 344 ? 75.252 -29.745 -210.799 1.00 61.00 344 PRO A CA 1
ATOM 2733 C C . PRO A 1 344 ? 75.625 -30.915 -209.820 1.00 61.00 344 PRO A C 1
ATOM 2735 O O . PRO A 1 344 ? 76.554 -31.660 -210.096 1.00 61.00 344 PRO A O 1
ATOM 2738 N N . ALA A 1 345 ? 74.813 -31.110 -208.748 1.00 43.47 345 ALA A N 1
ATOM 2739 C CA . ALA A 1 345 ? 74.637 -32.265 -207.800 1.00 43.47 345 ALA A CA 1
ATOM 2740 C C . ALA A 1 345 ? 75.797 -32.770 -206.872 1.00 43.47 345 ALA A C 1
ATOM 2742 O O . ALA A 1 345 ? 76.905 -32.930 -207.353 1.00 43.47 345 ALA A O 1
ATOM 2743 N N . LEU A 1 346 ? 75.506 -33.086 -205.576 1.00 29.92 346 LEU A N 1
ATOM 2744 C CA . LEU A 1 346 ? 76.068 -34.123 -204.627 1.00 29.92 346 LEU A CA 1
ATOM 2745 C C . LEU A 1 346 ? 75.671 -33.808 -203.137 1.00 29.92 346 LEU A C 1
ATOM 2747 O O . LEU A 1 346 ? 75.457 -32.639 -202.837 1.00 29.92 346 LEU A O 1
ATOM 2751 N N . ALA A 1 347 ? 75.282 -34.784 -202.279 1.00 31.22 347 ALA A N 1
ATOM 2752 C CA . ALA A 1 347 ? 76.005 -35.411 -201.119 1.00 31.22 347 ALA A CA 1
ATOM 2753 C C . ALA A 1 347 ? 76.539 -34.410 -200.038 1.00 31.22 347 ALA A C 1
ATOM 2755 O O . ALA A 1 347 ? 77.020 -33.357 -200.420 1.00 31.22 347 ALA A O 1
ATOM 2756 N N . ASP A 1 348 ? 76.478 -34.546 -198.696 1.00 30.16 348 ASP A N 1
ATOM 2757 C CA . ASP A 1 348 ? 76.750 -35.649 -197.747 1.00 30.16 348 ASP A CA 1
ATOM 2758 C C . ASP A 1 348 ? 76.366 -35.263 -196.272 1.00 30.16 348 ASP A C 1
ATOM 2760 O O . ASP A 1 348 ? 76.071 -34.105 -195.976 1.00 30.16 348 ASP A O 1
ATOM 2764 N N . LEU A 1 349 ? 76.406 -36.250 -195.353 1.00 36.09 349 LEU A N 1
ATOM 2765 C CA . LEU A 1 349 ? 76.499 -36.192 -193.858 1.00 36.09 349 LEU A CA 1
ATOM 2766 C C . LEU A 1 349 ? 77.894 -35.627 -193.392 1.00 36.09 349 LEU A C 1
ATOM 2768 O O . LEU A 1 349 ? 78.605 -35.181 -194.289 1.00 36.09 349 LEU A O 1
ATOM 2772 N N . PRO A 1 350 ? 78.415 -35.656 -192.117 1.00 48.19 350 PRO A N 1
ATOM 2773 C CA . PRO A 1 350 ? 77.990 -36.236 -190.819 1.00 48.19 350 PRO A CA 1
ATOM 2774 C C . PRO A 1 350 ? 78.336 -35.374 -189.544 1.00 48.19 350 PRO A C 1
ATOM 2776 O O . PRO A 1 350 ? 78.475 -34.156 -189.606 1.00 48.19 350 PRO A O 1
ATOM 2779 N N . ALA A 1 351 ? 78.423 -36.050 -188.387 1.00 31.55 351 ALA A N 1
ATOM 2780 C CA . ALA A 1 351 ? 78.699 -35.620 -187.008 1.00 31.55 351 ALA A CA 1
ATOM 2781 C C . ALA A 1 351 ? 80.192 -35.396 -186.619 1.00 31.55 351 ALA A C 1
ATOM 2783 O O . ALA A 1 351 ? 81.086 -35.726 -187.392 1.00 31.55 351 ALA A O 1
ATOM 2784 N N . ASP A 1 352 ? 80.367 -34.942 -185.360 1.00 29.91 352 ASP A N 1
ATOM 2785 C CA . ASP A 1 352 ? 81.500 -35.049 -184.402 1.00 29.91 352 ASP A CA 1
ATOM 2786 C C . ASP A 1 352 ? 82.822 -34.258 -184.580 1.00 29.91 352 ASP A C 1
ATOM 2788 O O . ASP A 1 352 ? 83.497 -34.384 -185.592 1.00 29.91 352 ASP A O 1
ATOM 2792 N N . GLU A 1 353 ? 83.152 -33.455 -183.534 1.00 32.78 353 GLU A N 1
ATOM 2793 C CA . GLU A 1 353 ? 84.309 -33.543 -182.580 1.00 32.78 353 GLU A CA 1
ATOM 2794 C C . GLU A 1 353 ? 85.746 -33.878 -183.105 1.00 32.78 353 GLU A C 1
ATOM 2796 O O . GLU A 1 353 ? 85.889 -34.182 -184.283 1.00 32.78 353 GLU A O 1
ATOM 2801 N N . PRO A 1 354 ? 86.868 -33.927 -182.319 1.00 53.91 354 PRO A N 1
ATOM 2802 C CA . PRO A 1 354 ? 87.249 -33.516 -180.936 1.00 53.91 354 PRO A CA 1
ATOM 2803 C C . PRO A 1 354 ? 88.732 -32.959 -180.894 1.00 53.91 354 PRO A C 1
ATOM 2805 O O . PRO A 1 354 ? 89.093 -32.256 -181.838 1.00 53.91 354 PRO A O 1
ATOM 2808 N N . PRO A 1 355 ? 89.693 -33.327 -179.986 1.00 56.56 355 PRO A N 1
ATOM 2809 C CA . PRO A 1 355 ? 89.743 -33.512 -178.511 1.00 56.56 355 PRO A CA 1
ATOM 2810 C C . PRO A 1 355 ? 90.879 -32.723 -177.771 1.00 56.56 355 PRO A C 1
ATOM 2812 O O . PRO A 1 355 ? 91.772 -32.145 -178.384 1.00 56.56 355 PRO A O 1
ATOM 2815 N N . ALA A 1 356 ? 90.893 -32.907 -176.432 1.00 30.34 356 ALA A N 1
ATOM 2816 C CA . ALA A 1 356 ? 92.010 -32.834 -175.454 1.00 30.34 356 ALA A CA 1
ATOM 2817 C C . ALA A 1 356 ? 92.522 -31.436 -175.052 1.00 30.34 356 ALA A C 1
ATOM 2819 O O . ALA A 1 356 ? 92.782 -30.597 -175.898 1.00 30.34 356 ALA A O 1
ATOM 2820 N N . GLY A 1 357 ? 92.779 -31.074 -173.790 1.00 32.97 357 GLY A N 1
ATOM 2821 C CA . GLY A 1 357 ? 92.744 -31.634 -172.422 1.00 32.97 357 GLY A CA 1
ATOM 2822 C C . GLY A 1 357 ? 93.043 -30.418 -171.494 1.00 32.97 357 GLY A C 1
ATOM 2823 O O . GLY A 1 357 ? 93.488 -29.393 -171.996 1.00 32.97 357 GLY A O 1
ATOM 2824 N N . GLN A 1 358 ? 92.796 -30.338 -170.185 1.00 33.06 358 GLN A N 1
ATOM 2825 C CA . GLN A 1 358 ? 93.108 -31.198 -169.041 1.00 33.06 358 GLN A CA 1
ATOM 2826 C C . GLN A 1 358 ? 92.320 -30.670 -167.807 1.00 33.06 358 GLN A C 1
ATOM 2828 O O . GLN A 1 358 ? 91.958 -29.497 -167.755 1.00 33.06 358 GLN A O 1
ATOM 2833 N N . ALA A 1 359 ? 92.059 -31.560 -166.843 1.00 32.81 359 ALA A N 1
ATOM 2834 C CA . ALA A 1 359 ? 91.331 -31.397 -165.566 1.00 32.81 359 ALA A CA 1
ATOM 2835 C C . ALA A 1 359 ? 92.188 -30.690 -164.466 1.00 32.81 359 ALA A C 1
ATOM 2837 O O . ALA A 1 359 ? 93.164 -30.048 -164.859 1.00 32.81 359 ALA A O 1
ATOM 2838 N N . PRO A 1 360 ? 92.019 -30.873 -163.121 1.00 48.53 360 PRO A N 1
ATOM 2839 C CA . PRO A 1 360 ? 90.932 -31.387 -162.230 1.00 48.53 360 PRO A CA 1
ATOM 2840 C C . PRO A 1 360 ? 90.689 -30.438 -160.987 1.00 48.53 360 PRO A C 1
ATOM 2842 O O . PRO A 1 360 ? 91.259 -29.356 -160.965 1.00 48.53 360 PRO A O 1
ATOM 2845 N N . VAL A 1 361 ? 89.831 -30.642 -159.959 1.00 35.28 361 VAL A N 1
ATOM 2846 C CA . VAL A 1 361 ? 89.931 -31.547 -158.773 1.00 35.28 361 VAL A CA 1
ATOM 2847 C C . VAL A 1 361 ? 88.827 -31.198 -157.717 1.00 35.28 361 VAL A C 1
ATOM 2849 O O . VAL A 1 361 ? 88.575 -30.020 -157.492 1.00 35.28 361 VAL A O 1
ATOM 2852 N N . GLU A 1 362 ? 88.239 -32.250 -157.105 1.00 32.12 362 GLU A N 1
ATOM 2853 C CA . GLU A 1 362 ? 87.643 -32.515 -155.746 1.00 32.12 362 GLU A CA 1
ATOM 2854 C C . GLU A 1 362 ? 86.822 -31.446 -154.958 1.00 32.12 362 GLU A C 1
ATOM 2856 O O . GLU A 1 362 ? 87.198 -30.287 -154.912 1.00 32.12 362 GLU A O 1
ATOM 2861 N N . GLN A 1 363 ? 85.654 -31.681 -154.315 1.00 31.38 363 GLN A N 1
ATOM 2862 C CA . GLN A 1 363 ? 85.174 -32.722 -153.355 1.00 31.38 363 GLN A CA 1
ATOM 2863 C C . GLN A 1 363 ? 85.962 -32.757 -151.995 1.00 31.38 363 GLN A C 1
ATOM 2865 O O . GLN A 1 363 ? 87.056 -32.220 -151.934 1.00 31.38 363 GLN A O 1
ATOM 2870 N N . PRO A 1 364 ? 85.511 -33.423 -150.900 1.00 57.84 364 PRO A N 1
ATOM 2871 C CA . PRO A 1 364 ? 84.391 -33.115 -149.988 1.00 57.84 364 PRO A CA 1
ATOM 2872 C C . PRO A 1 364 ? 84.800 -33.055 -148.461 1.00 57.84 364 PRO A C 1
ATOM 2874 O O . PRO A 1 364 ? 85.478 -32.100 -148.116 1.00 57.84 364 PRO A O 1
ATOM 2877 N N . PRO A 1 365 ? 84.386 -33.934 -147.501 1.00 60.59 365 PRO A N 1
ATOM 2878 C CA . PRO A 1 365 ? 83.413 -33.666 -146.418 1.00 60.59 365 PRO A CA 1
ATOM 2879 C C . PRO A 1 365 ? 83.896 -33.952 -144.956 1.00 60.59 365 PRO A C 1
ATOM 2881 O O . PRO A 1 365 ? 85.033 -34.336 -144.722 1.00 60.59 365 PRO A O 1
ATOM 2884 N N . ALA A 1 366 ? 82.936 -33.907 -144.011 1.00 29.56 366 ALA A N 1
ATOM 2885 C CA . ALA A 1 366 ? 82.821 -34.697 -142.763 1.00 29.56 366 ALA A CA 1
ATOM 2886 C C . ALA A 1 366 ? 83.514 -34.249 -141.449 1.00 29.56 366 ALA A C 1
ATOM 2888 O O . ALA A 1 366 ? 84.715 -34.025 -141.389 1.00 29.56 366 ALA A O 1
ATOM 2889 N N . GLY A 1 367 ? 82.722 -34.332 -140.361 1.00 28.78 367 GLY A N 1
ATOM 2890 C CA . GLY A 1 367 ? 83.163 -34.588 -138.977 1.00 28.78 367 GLY A CA 1
ATOM 2891 C C . GLY A 1 367 ? 83.656 -33.364 -138.186 1.00 28.78 367 GLY A C 1
ATOM 2892 O O . GLY A 1 367 ? 84.153 -32.420 -138.770 1.00 28.78 367 GLY A O 1
ATOM 2893 N N . ILE A 1 368 ? 83.600 -33.271 -136.852 1.00 30.97 368 ILE A N 1
ATOM 2894 C CA . ILE A 1 368 ? 83.265 -34.185 -135.748 1.00 30.97 368 ILE A CA 1
ATOM 2895 C C . ILE A 1 368 ? 83.016 -33.285 -134.496 1.00 30.97 368 ILE A C 1
ATOM 2897 O O . ILE A 1 368 ? 83.575 -32.193 -134.414 1.00 30.97 368 ILE A O 1
ATOM 2901 N N . SER A 1 369 ? 82.289 -33.811 -133.501 1.00 30.39 369 SER A N 1
ATOM 2902 C CA . SER A 1 369 ? 82.561 -33.662 -132.048 1.00 30.39 369 SER A CA 1
ATOM 2903 C C . SER A 1 369 ? 81.833 -32.579 -131.226 1.00 30.39 369 SER A C 1
ATOM 2905 O O . SER A 1 369 ? 82.102 -31.387 -131.311 1.00 30.39 369 SER A O 1
ATOM 2907 N N . GLU A 1 370 ? 80.997 -33.081 -130.305 1.00 31.73 370 GLU A N 1
ATOM 2908 C CA . GLU A 1 370 ? 80.948 -32.788 -128.850 1.00 31.73 370 GLU A CA 1
ATOM 2909 C C . GLU A 1 370 ? 82.323 -32.429 -128.193 1.00 31.73 370 GLU A C 1
ATOM 2911 O O . GLU A 1 370 ? 83.334 -32.586 -128.872 1.00 31.73 370 GLU A O 1
ATOM 2916 N N . PRO A 1 371 ? 82.473 -32.078 -126.880 1.00 50.66 371 PRO A N 1
ATOM 2917 C CA . PRO A 1 371 ? 81.546 -32.276 -125.746 1.00 50.66 371 PRO A CA 1
ATOM 2918 C C . PRO A 1 371 ? 81.473 -31.147 -124.677 1.00 50.66 371 PRO A C 1
ATOM 2920 O O . PRO A 1 371 ? 82.250 -30.205 -124.684 1.00 50.66 371 PRO A O 1
ATOM 2923 N N . ARG A 1 372 ? 80.512 -31.330 -123.742 1.00 30.61 372 ARG A N 1
ATOM 2924 C CA . ARG A 1 372 ? 80.541 -31.217 -122.248 1.00 30.61 372 ARG A CA 1
ATOM 2925 C C . ARG A 1 372 ? 81.337 -30.052 -121.600 1.00 30.61 372 ARG A C 1
ATOM 2927 O O . ARG A 1 372 ? 82.442 -29.725 -121.994 1.00 30.61 372 ARG A O 1
ATOM 2934 N N . THR A 1 373 ? 80.952 -29.487 -120.446 1.00 31.80 373 THR A N 1
ATOM 2935 C CA . THR A 1 373 ? 80.859 -30.169 -119.131 1.00 31.80 373 THR A CA 1
ATOM 2936 C C . THR A 1 373 ? 80.342 -29.174 -118.061 1.00 31.80 373 THR A C 1
ATOM 2938 O O . THR A 1 373 ? 80.896 -28.089 -117.965 1.00 31.80 373 THR A O 1
ATOM 2941 N N . THR A 1 374 ? 79.336 -29.591 -117.261 1.00 29.84 374 THR A N 1
ATOM 2942 C CA . THR A 1 374 ? 79.136 -29.403 -115.784 1.00 29.84 374 THR A CA 1
ATOM 2943 C C . THR A 1 374 ? 79.119 -27.985 -115.163 1.00 29.84 374 THR A C 1
ATOM 2945 O O . THR A 1 374 ? 79.878 -27.125 -115.566 1.00 29.84 374 THR A O 1
ATOM 2948 N N . VAL A 1 375 ? 78.340 -27.647 -114.123 1.00 33.88 375 VAL A N 1
ATOM 2949 C CA . VAL A 1 375 ? 78.168 -28.271 -112.788 1.00 33.88 375 VAL A CA 1
ATOM 2950 C C . VAL A 1 375 ? 76.843 -27.756 -112.159 1.00 33.88 375 VAL A C 1
ATOM 2952 O O . VAL A 1 375 ? 76.481 -26.598 -112.340 1.00 33.88 375 VAL A O 1
ATOM 2955 N N . ALA A 1 376 ? 76.123 -28.624 -111.436 1.00 31.30 376 ALA A N 1
ATOM 2956 C CA . ALA A 1 376 ? 75.026 -28.315 -110.495 1.00 31.30 376 ALA A CA 1
ATOM 2957 C C . ALA A 1 376 ? 75.607 -27.883 -109.114 1.00 31.30 376 ALA A C 1
ATOM 2959 O O . ALA A 1 376 ? 76.773 -27.526 -109.063 1.00 31.30 376 ALA A O 1
ATOM 2960 N N . PRO A 1 377 ? 74.978 -28.086 -107.941 1.00 59.56 377 PRO A N 1
ATOM 2961 C CA . PRO A 1 377 ? 73.600 -27.877 -107.484 1.00 59.56 377 PRO A CA 1
ATOM 2962 C C . PRO A 1 377 ? 73.562 -26.929 -106.248 1.00 59.56 377 PRO A C 1
ATOM 2964 O O . PRO A 1 377 ? 74.606 -26.508 -105.763 1.00 59.56 377 PRO A O 1
ATOM 2967 N N . ALA A 1 378 ? 72.373 -26.645 -105.694 1.00 32.22 378 ALA A N 1
ATOM 2968 C CA . ALA A 1 378 ? 72.031 -26.907 -104.277 1.00 32.22 378 ALA A CA 1
ATOM 2969 C C . ALA A 1 378 ? 70.825 -26.075 -103.778 1.00 32.22 378 ALA A C 1
ATOM 2971 O O . ALA A 1 378 ? 70.842 -24.849 -103.753 1.00 32.22 378 ALA A O 1
ATOM 2972 N N . ALA A 1 379 ? 69.799 -26.802 -103.329 1.00 32.62 379 ALA A N 1
ATOM 2973 C CA . ALA A 1 379 ? 68.829 -26.429 -102.289 1.00 32.62 379 ALA A CA 1
ATOM 2974 C C . ALA A 1 379 ? 69.551 -26.372 -100.898 1.00 32.62 379 ALA A C 1
ATOM 2976 O O . ALA A 1 379 ? 70.779 -26.472 -100.911 1.00 32.62 379 ALA A O 1
ATOM 2977 N N . PRO A 1 380 ? 68.918 -26.334 -99.695 1.00 49.91 380 PRO A N 1
ATOM 2978 C CA . PRO A 1 380 ? 67.488 -26.432 -99.353 1.00 49.91 380 PRO A CA 1
ATOM 2979 C C . PRO A 1 380 ? 67.034 -25.568 -98.142 1.00 49.91 380 PRO A C 1
ATOM 2981 O O . PRO A 1 380 ? 67.799 -24.802 -97.567 1.00 49.91 380 PRO A O 1
ATOM 2984 N N . GLY A 1 381 ? 65.785 -25.774 -97.710 1.00 33.22 381 GLY A N 1
ATOM 2985 C CA . GLY A 1 381 ? 65.309 -25.487 -96.347 1.00 33.22 381 GLY A CA 1
ATOM 2986 C C . GLY A 1 381 ? 63.872 -24.964 -96.362 1.00 33.22 381 GLY A C 1
ATOM 2987 O O . GLY A 1 381 ? 63.674 -23.805 -96.691 1.00 33.22 381 GLY A O 1
ATOM 2988 N N . ALA A 1 382 ? 62.826 -25.797 -96.248 1.00 30.97 382 ALA A N 1
ATOM 2989 C CA . ALA A 1 382 ? 62.332 -26.424 -95.004 1.00 30.97 382 ALA A CA 1
ATOM 2990 C C . ALA A 1 382 ? 61.937 -25.352 -93.959 1.00 30.97 382 ALA A C 1
ATOM 2992 O O . ALA A 1 382 ? 62.736 -24.474 -93.678 1.00 30.97 382 ALA A O 1
ATOM 2993 N N . ALA A 1 383 ? 60.773 -25.334 -93.314 1.00 30.56 383 ALA A N 1
ATOM 2994 C CA . ALA A 1 383 ? 59.647 -26.251 -93.217 1.00 30.56 383 ALA A CA 1
ATOM 2995 C C . ALA A 1 383 ? 58.459 -25.505 -92.555 1.00 30.56 383 ALA A C 1
ATOM 2997 O O . ALA A 1 383 ? 58.644 -24.438 -91.974 1.00 30.56 383 ALA A O 1
ATOM 2998 N N . ASP A 1 384 ? 57.282 -26.131 -92.626 1.00 33.34 384 ASP A N 1
ATOM 2999 C CA . ASP A 1 384 ? 56.231 -26.176 -91.595 1.00 33.34 384 ASP A CA 1
ATOM 3000 C C . ASP A 1 384 ? 55.463 -24.904 -91.162 1.00 33.34 384 ASP A C 1
ATOM 3002 O O . ASP A 1 384 ? 55.763 -24.216 -90.192 1.00 33.34 384 ASP A O 1
ATOM 3006 N N . THR A 1 385 ? 54.341 -24.681 -91.859 1.00 31.88 385 THR A N 1
ATOM 3007 C CA . THR A 1 385 ? 52.943 -24.816 -91.360 1.00 31.88 385 THR A CA 1
ATOM 3008 C C . THR A 1 385 ? 52.748 -25.487 -89.972 1.00 31.88 385 THR A C 1
ATOM 3010 O O . THR A 1 385 ? 53.492 -26.400 -89.640 1.00 31.88 385 THR A O 1
ATOM 3013 N N . PRO A 1 386 ? 51.577 -25.358 -89.309 1.00 55.44 386 PRO A N 1
ATOM 3014 C CA . PRO A 1 386 ? 50.861 -24.181 -88.804 1.00 55.44 386 PRO A CA 1
ATOM 3015 C C . PRO A 1 386 ? 50.348 -24.449 -87.354 1.00 55.44 386 PRO A C 1
ATOM 3017 O O . PRO A 1 386 ? 50.823 -25.351 -86.676 1.00 55.44 386 PRO A O 1
ATOM 3020 N N . ALA A 1 387 ? 49.296 -23.725 -86.950 1.00 29.86 387 ALA A N 1
ATOM 3021 C CA . ALA A 1 387 ? 48.265 -24.048 -85.941 1.00 29.86 387 ALA A CA 1
ATOM 3022 C C . ALA A 1 387 ? 48.256 -23.060 -84.762 1.00 29.86 387 ALA A C 1
ATOM 3024 O O . ALA A 1 387 ? 49.222 -22.918 -84.027 1.00 29.86 387 ALA A O 1
ATOM 3025 N N . SER A 1 388 ? 47.244 -22.195 -84.665 1.00 33.03 388 SER A N 1
ATOM 3026 C CA . SER A 1 388 ? 45.853 -22.479 -84.264 1.00 33.03 388 SER A CA 1
ATOM 3027 C C . SER A 1 388 ? 45.735 -22.765 -82.763 1.00 33.03 388 SER A C 1
ATOM 3029 O O . SER A 1 388 ? 45.963 -23.869 -82.287 1.00 33.03 388 SER A O 1
ATOM 3031 N N . THR A 1 389 ? 45.296 -21.743 -82.034 1.00 41.41 389 THR A N 1
ATOM 3032 C CA . THR A 1 389 ? 44.397 -21.851 -80.872 1.00 41.41 389 THR A CA 1
ATOM 3033 C C . THR A 1 389 ? 42.994 -22.314 -81.343 1.00 41.41 389 THR A C 1
ATOM 3035 O O . THR A 1 389 ? 42.824 -22.507 -82.554 1.00 41.41 389 THR A O 1
ATOM 3038 N N . PRO A 1 390 ? 41.933 -22.424 -80.505 1.00 54.28 390 PRO A N 1
ATOM 3039 C CA . PRO A 1 390 ? 41.810 -22.354 -79.031 1.00 54.28 390 PRO A CA 1
ATOM 3040 C C . PRO A 1 390 ? 40.925 -23.487 -78.429 1.00 54.28 390 PRO A C 1
ATOM 3042 O O . PRO A 1 390 ? 40.262 -24.212 -79.166 1.00 54.28 390 PRO A O 1
ATOM 3045 N N . ARG A 1 391 ? 40.797 -23.560 -77.088 1.00 33.53 391 ARG A N 1
ATOM 3046 C CA . ARG A 1 391 ? 39.501 -23.490 -76.353 1.00 33.53 391 ARG A CA 1
ATOM 3047 C C . ARG A 1 391 ? 39.622 -23.744 -74.839 1.00 33.53 391 ARG A C 1
ATOM 3049 O O . ARG A 1 391 ? 40.427 -24.541 -74.380 1.00 33.53 391 ARG A O 1
ATOM 3056 N N . THR A 1 392 ? 38.743 -23.026 -74.141 1.00 37.38 392 THR A N 1
ATOM 3057 C CA . THR A 1 392 ? 38.120 -23.183 -72.805 1.00 37.38 392 THR A CA 1
ATOM 3058 C C . THR A 1 392 ? 37.670 -24.634 -72.507 1.00 37.38 392 THR A C 1
ATOM 3060 O O . THR A 1 392 ? 37.494 -25.385 -73.460 1.00 37.38 392 THR A O 1
ATOM 3063 N N . VAL A 1 393 ? 37.418 -25.134 -71.285 1.00 33.88 393 VAL A N 1
ATOM 3064 C CA . VAL A 1 393 ? 36.604 -24.668 -70.133 1.00 33.88 393 VAL A CA 1
ATOM 3065 C C . VAL A 1 393 ? 36.990 -25.517 -68.882 1.00 33.88 393 VAL A C 1
ATOM 3067 O O . VAL A 1 393 ? 37.473 -26.632 -69.046 1.00 33.88 393 VAL A O 1
ATOM 3070 N N . GLU A 1 394 ? 36.651 -25.020 -67.682 1.00 33.78 394 GLU A N 1
ATOM 3071 C CA . GLU A 1 394 ? 36.138 -25.772 -66.503 1.00 33.78 394 GLU A CA 1
ATOM 3072 C C . GLU A 1 394 ? 37.068 -26.234 -65.346 1.00 33.78 394 GLU A C 1
ATOM 3074 O O . GLU A 1 394 ? 37.886 -27.138 -65.462 1.00 33.78 394 GLU A O 1
ATOM 3079 N N . GLU A 1 395 ? 36.832 -25.567 -64.202 1.00 33.56 395 GLU A N 1
ATOM 3080 C CA . GLU A 1 395 ? 36.810 -25.994 -62.787 1.00 33.56 395 GLU A CA 1
ATOM 3081 C C . GLU A 1 395 ? 37.912 -26.870 -62.153 1.00 33.56 395 GLU A C 1
ATOM 3083 O O . GLU A 1 395 ? 38.024 -28.069 -62.389 1.00 33.56 395 GLU A O 1
ATOM 3088 N N . ALA A 1 396 ? 38.571 -26.295 -61.130 1.00 34.16 396 ALA A N 1
ATOM 3089 C CA . ALA A 1 396 ? 39.120 -27.034 -59.988 1.00 34.16 396 ALA A CA 1
ATOM 3090 C C . ALA A 1 396 ? 39.142 -26.186 -58.688 1.00 34.16 396 ALA A C 1
ATOM 3092 O O . ALA A 1 396 ? 39.962 -25.293 -58.500 1.00 34.16 396 ALA A O 1
ATOM 3093 N N . VAL A 1 397 ? 38.182 -26.503 -57.815 1.00 34.16 397 VAL A N 1
ATOM 3094 C CA . VAL A 1 397 ? 38.118 -26.488 -56.335 1.00 34.16 397 VAL A CA 1
ATOM 3095 C C . VAL A 1 397 ? 39.394 -26.123 -55.541 1.00 34.16 397 VAL A C 1
ATOM 3097 O O . VAL A 1 397 ? 40.412 -26.784 -55.720 1.00 34.16 397 VAL A O 1
ATOM 3100 N N . ALA A 1 398 ? 39.282 -25.236 -54.526 1.00 32.19 398 ALA A N 1
ATOM 3101 C CA . ALA A 1 398 ? 39.787 -25.469 -53.149 1.00 32.19 398 ALA A CA 1
ATOM 3102 C C . ALA A 1 398 ? 39.536 -24.320 -52.134 1.00 32.19 398 ALA A C 1
ATOM 3104 O O . ALA A 1 398 ? 39.646 -23.146 -52.459 1.00 32.19 398 ALA A O 1
ATOM 3105 N N . ALA A 1 399 ? 39.368 -24.749 -50.869 1.00 33.78 399 ALA A N 1
ATOM 3106 C CA . ALA A 1 399 ? 39.515 -24.056 -49.571 1.00 33.78 399 ALA A CA 1
ATOM 3107 C C . ALA A 1 399 ? 38.301 -23.243 -49.045 1.00 33.78 399 ALA A C 1
ATOM 3109 O O . ALA A 1 399 ? 37.926 -22.233 -49.614 1.00 33.78 399 ALA A O 1
ATOM 3110 N N . LYS A 1 400 ? 37.532 -23.710 -48.042 1.00 33.59 400 LYS A N 1
ATOM 3111 C CA . LYS A 1 400 ? 37.818 -23.991 -46.608 1.00 33.59 400 LYS A CA 1
ATOM 3112 C C . LYS A 1 400 ? 37.696 -22.727 -45.747 1.00 33.59 400 LYS A C 1
ATOM 3114 O O . LYS A 1 400 ? 38.642 -21.965 -45.697 1.00 33.59 400 LYS A O 1
ATOM 3119 N N . GLU A 1 401 ? 36.616 -22.617 -44.962 1.00 35.91 401 GLU A N 1
ATOM 3120 C CA . GLU A 1 401 ? 36.704 -22.146 -43.572 1.00 35.91 401 GLU A CA 1
ATOM 3121 C C . GLU A 1 401 ? 35.487 -22.530 -42.720 1.00 35.91 401 GLU A C 1
ATOM 3123 O O . GLU A 1 401 ? 34.351 -22.631 -43.180 1.00 35.91 401 GLU A O 1
ATOM 3128 N N . ARG A 1 402 ? 35.794 -22.873 -41.468 1.00 35.47 402 ARG A N 1
ATOM 3129 C CA . ARG A 1 402 ? 34.957 -23.572 -40.497 1.00 35.47 402 ARG A CA 1
ATOM 3130 C C . ARG A 1 402 ? 34.377 -22.588 -39.482 1.00 35.47 402 ARG A C 1
ATOM 3132 O O . ARG A 1 402 ? 35.104 -21.789 -38.907 1.00 35.47 402 ARG A O 1
ATOM 3139 N N . ARG A 1 403 ? 33.098 -22.782 -39.165 1.00 36.69 403 ARG A N 1
ATOM 3140 C CA . ARG A 1 403 ? 32.475 -22.483 -37.861 1.00 36.69 403 ARG A CA 1
ATOM 3141 C C . ARG A 1 403 ? 32.982 -23.501 -36.812 1.00 36.69 403 ARG A C 1
ATOM 3143 O O . ARG A 1 403 ? 33.362 -24.608 -37.206 1.00 36.69 403 ARG A O 1
ATOM 3150 N N . PRO A 1 404 ? 32.929 -23.209 -35.499 1.00 52.81 404 PRO A N 1
ATOM 3151 C CA . PRO A 1 404 ? 31.779 -23.742 -34.763 1.00 52.81 404 PRO A CA 1
ATOM 3152 C C . PRO A 1 404 ? 31.258 -22.862 -33.613 1.00 52.81 404 PRO A C 1
ATOM 3154 O O . PRO A 1 404 ? 31.890 -21.915 -33.160 1.00 52.81 404 PRO A O 1
ATOM 3157 N N . ALA A 1 405 ? 30.063 -23.244 -33.164 1.00 34.78 405 ALA A N 1
ATOM 3158 C CA . ALA A 1 405 ? 29.348 -22.779 -31.986 1.00 34.78 405 ALA A CA 1
ATOM 3159 C C . ALA A 1 405 ? 29.475 -23.791 -30.826 1.00 34.78 405 ALA A C 1
ATOM 3161 O O . ALA A 1 405 ? 29.631 -24.983 -31.086 1.00 34.78 405 ALA A O 1
ATOM 3162 N N . ALA A 1 406 ? 29.323 -23.322 -29.582 1.00 35.19 406 ALA A N 1
ATOM 3163 C CA . ALA A 1 406 ? 28.842 -24.055 -28.393 1.00 35.19 406 ALA A CA 1
ATOM 3164 C C . ALA A 1 406 ? 28.492 -22.985 -27.325 1.00 35.19 406 ALA A C 1
ATOM 3166 O O . ALA A 1 406 ? 29.326 -22.127 -27.063 1.00 35.19 406 ALA A O 1
ATOM 3167 N N . ALA A 1 407 ? 27.246 -22.768 -26.886 1.00 36.22 407 ALA A N 1
ATOM 3168 C CA . ALA A 1 407 ? 26.331 -23.594 -26.079 1.00 36.22 407 ALA A CA 1
ATOM 3169 C C . ALA A 1 407 ? 26.745 -23.719 -24.595 1.00 36.22 407 ALA A C 1
ATOM 3171 O O . ALA A 1 407 ? 27.667 -24.467 -24.290 1.00 36.22 407 ALA A O 1
ATOM 3172 N N . ALA A 1 408 ? 26.017 -23.032 -23.697 1.00 35.34 408 ALA A N 1
ATOM 3173 C CA . ALA A 1 408 ? 25.783 -23.429 -22.299 1.00 35.34 408 ALA A CA 1
ATOM 3174 C C . ALA A 1 408 ? 24.672 -22.564 -21.657 1.00 35.34 408 ALA A C 1
ATOM 3176 O O . ALA A 1 408 ? 24.854 -21.367 -21.446 1.00 35.34 408 ALA A O 1
ATOM 3177 N N . GLU A 1 409 ? 23.541 -23.188 -21.318 1.00 36.69 409 GLU A N 1
ATOM 3178 C CA . GLU A 1 409 ? 22.533 -22.689 -20.372 1.00 36.69 409 GLU A CA 1
ATOM 3179 C C . GLU A 1 409 ? 22.515 -23.586 -19.117 1.00 36.69 409 GLU A C 1
ATOM 3181 O O . GLU A 1 409 ? 22.690 -24.802 -19.229 1.00 36.69 409 GLU A O 1
ATOM 3186 N N . THR A 1 410 ? 22.147 -22.978 -17.974 1.00 33.69 410 THR A N 1
ATOM 3187 C CA . THR A 1 410 ? 21.299 -23.488 -16.854 1.00 33.69 410 THR A CA 1
ATOM 3188 C C . THR A 1 410 ? 21.912 -23.578 -15.430 1.00 33.69 410 THR A C 1
ATOM 3190 O O . THR A 1 410 ? 22.452 -24.607 -15.054 1.00 33.69 410 THR A O 1
ATOM 3193 N N . GLN A 1 411 ? 21.709 -22.490 -14.654 1.00 37.97 411 GLN A N 1
ATOM 3194 C CA . GLN A 1 411 ? 21.269 -22.314 -13.231 1.00 37.97 411 GLN A CA 1
ATOM 3195 C C . GLN A 1 411 ? 21.886 -23.134 -12.032 1.00 37.97 411 GLN A C 1
ATOM 3197 O O . GLN A 1 411 ? 22.870 -23.832 -12.225 1.00 37.97 411 GLN A O 1
ATOM 3202 N N . PRO A 1 412 ? 21.409 -22.996 -10.757 1.00 55.75 412 PRO A N 1
ATOM 3203 C CA . PRO A 1 412 ? 21.909 -22.045 -9.731 1.00 55.75 412 PRO A CA 1
ATOM 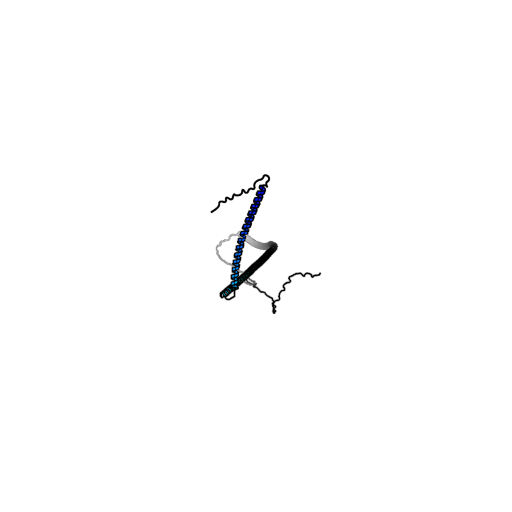3204 C C . PRO A 1 412 ? 22.244 -22.697 -8.351 1.00 55.75 412 PRO A C 1
ATOM 3206 O O . PRO A 1 412 ? 21.761 -23.783 -8.078 1.00 55.75 412 PRO A O 1
ATOM 3209 N N . GLU A 1 413 ? 22.980 -22.032 -7.436 1.00 36.44 413 GLU A N 1
ATOM 3210 C CA . GLU A 1 413 ? 22.854 -22.197 -5.954 1.00 36.44 413 GLU A CA 1
ATOM 3211 C C . GLU A 1 413 ? 23.842 -21.318 -5.131 1.00 36.44 413 GLU A C 1
ATOM 3213 O O . GLU A 1 413 ? 24.994 -21.150 -5.536 1.00 36.44 413 GLU A O 1
ATOM 3218 N N . PRO A 1 414 ? 23.438 -20.799 -3.947 1.00 59.09 414 PRO A N 1
ATOM 3219 C CA . PRO A 1 414 ? 24.311 -20.436 -2.814 1.00 59.09 414 PRO A CA 1
ATOM 3220 C C . PRO A 1 414 ? 24.114 -21.427 -1.633 1.00 59.09 414 PRO A C 1
ATOM 3222 O O . PRO A 1 414 ? 23.009 -21.961 -1.511 1.00 59.09 414 PRO A O 1
ATOM 3225 N N . PRO A 1 415 ? 25.085 -21.678 -0.713 1.00 52.94 415 PRO A N 1
ATOM 3226 C CA . PRO A 1 415 ? 25.275 -20.791 0.459 1.00 52.94 415 PRO A CA 1
ATOM 3227 C C . PRO A 1 415 ? 26.669 -20.848 1.150 1.00 52.94 415 PRO A C 1
ATOM 3229 O O . PRO A 1 415 ? 27.415 -21.815 1.032 1.00 52.94 415 PRO A O 1
ATOM 3232 N N . ALA A 1 416 ? 26.997 -19.855 1.989 1.00 43.34 416 ALA A N 1
ATOM 3233 C CA . ALA A 1 416 ? 28.052 -20.002 3.000 1.00 43.34 416 ALA A CA 1
ATOM 3234 C C . ALA A 1 416 ? 27.750 -19.179 4.263 1.00 43.34 416 ALA A C 1
ATOM 3236 O O . ALA A 1 416 ? 27.788 -17.952 4.258 1.00 43.34 416 ALA A O 1
ATOM 3237 N N . GLY A 1 417 ? 27.492 -19.881 5.362 1.00 37.69 417 GLY A N 1
ATOM 3238 C CA . GLY A 1 417 ? 27.677 -19.392 6.724 1.00 37.69 417 GLY A CA 1
ATOM 3239 C C . GLY A 1 417 ? 28.433 -20.461 7.517 1.00 37.69 417 GLY A C 1
ATOM 3240 O O . GLY A 1 417 ? 28.304 -21.641 7.184 1.00 37.69 417 GLY A O 1
ATOM 3241 N N . PRO A 1 418 ? 29.202 -20.107 8.559 1.00 57.59 418 PRO A N 1
ATOM 3242 C CA . PRO A 1 418 ? 29.642 -21.083 9.539 1.00 57.59 418 PRO A CA 1
ATOM 3243 C C . PRO A 1 418 ? 28.901 -20.903 10.867 1.00 57.59 418 PRO A C 1
ATOM 3245 O O . PRO A 1 418 ? 28.890 -19.834 11.478 1.00 57.59 418 PRO A O 1
ATOM 3248 N N . ALA A 1 419 ? 28.314 -22.008 11.320 1.00 37.25 419 ALA A N 1
ATOM 3249 C CA . ALA A 1 419 ? 27.915 -22.227 12.697 1.00 37.25 419 ALA A CA 1
ATOM 3250 C C . ALA A 1 419 ? 29.156 -22.486 13.569 1.00 37.25 419 ALA A C 1
ATOM 3252 O O . ALA A 1 419 ? 30.043 -23.248 13.190 1.00 37.25 419 ALA A O 1
ATOM 3253 N N . GLY A 1 420 ? 29.173 -21.897 14.764 1.00 35.25 420 GLY A N 1
ATOM 3254 C CA . GLY A 1 420 ? 30.038 -22.286 15.872 1.00 35.25 420 GLY A CA 1
ATOM 3255 C C . GLY A 1 420 ? 29.171 -22.628 17.079 1.00 35.25 420 GLY A C 1
ATOM 3256 O O . GLY A 1 420 ? 28.560 -21.750 17.679 1.00 35.25 420 GLY A O 1
ATOM 3257 N N . SER A 1 421 ? 29.086 -23.919 17.390 1.00 36.50 421 SER A N 1
ATOM 3258 C CA . SER A 1 421 ? 28.384 -24.490 18.538 1.00 36.50 421 SER A CA 1
ATOM 3259 C C . SER A 1 421 ? 29.229 -24.453 19.815 1.00 36.50 421 SER A C 1
ATOM 3261 O O . SER A 1 421 ? 30.412 -24.781 19.780 1.00 36.50 421 SER A O 1
ATOM 3263 N N . GLY A 1 422 ? 28.581 -24.205 20.953 1.00 33.31 422 GLY A N 1
ATOM 3264 C CA . GLY A 1 422 ? 29.078 -24.489 22.305 1.00 33.31 422 GLY A CA 1
ATOM 3265 C C . GLY A 1 422 ? 28.000 -24.077 23.311 1.00 33.31 422 GLY A C 1
ATOM 3266 O O . GLY A 1 422 ? 27.866 -22.905 23.618 1.00 33.31 422 GLY A O 1
ATOM 3267 N N . SER A 1 423 ? 26.996 -24.917 23.558 1.00 33.38 423 SER A N 1
ATOM 3268 C CA . SER A 1 423 ? 26.971 -25.981 24.572 1.00 33.38 423 SER A CA 1
ATOM 3269 C C . SER A 1 423 ? 26.832 -25.470 26.013 1.00 33.38 423 SER A C 1
ATOM 3271 O O . SER A 1 423 ? 27.719 -24.816 26.546 1.00 33.38 423 SER A O 1
ATOM 3273 N N . SER A 1 424 ? 25.750 -25.955 26.633 1.00 36.28 424 SER A N 1
ATOM 3274 C CA . SER A 1 424 ? 25.540 -26.195 28.067 1.00 36.28 424 SER A CA 1
ATOM 3275 C C . SER A 1 424 ? 24.964 -25.076 28.940 1.00 36.28 424 SER A C 1
ATOM 3277 O O . SER A 1 424 ? 25.596 -24.064 29.208 1.00 36.28 424 SER A O 1
ATOM 3279 N N . GLY A 1 425 ? 23.810 -25.388 29.544 1.00 34.03 425 GLY A N 1
ATOM 3280 C CA . GLY A 1 425 ? 23.669 -25.193 30.988 1.00 34.03 425 GLY A CA 1
ATOM 3281 C C . GLY A 1 425 ? 22.480 -24.365 31.467 1.00 34.03 425 GLY A C 1
ATOM 3282 O O . GLY A 1 425 ? 22.621 -23.190 31.760 1.00 34.03 425 GLY A O 1
ATOM 3283 N N . SER A 1 426 ? 21.351 -25.049 31.671 1.00 39.34 426 SER A N 1
ATOM 3284 C CA . SER A 1 426 ? 20.506 -24.965 32.878 1.00 39.34 426 SER A CA 1
ATOM 3285 C C . SER A 1 426 ? 20.000 -23.606 33.403 1.00 39.34 426 SER A C 1
ATOM 3287 O O . SER A 1 426 ? 20.750 -22.802 33.940 1.00 39.34 426 SER A O 1
ATOM 3289 N N . GLY A 1 427 ? 18.670 -23.518 33.539 1.00 34.91 427 GLY A N 1
ATOM 3290 C CA . GLY A 1 427 ? 18.086 -23.188 34.847 1.00 34.91 427 GLY A CA 1
ATOM 3291 C C . GLY A 1 427 ? 17.458 -21.804 35.041 1.00 34.91 427 GLY A C 1
ATOM 3292 O O . GLY A 1 427 ? 18.087 -20.927 35.605 1.00 34.91 427 GLY A O 1
ATOM 3293 N N . ARG A 1 428 ? 16.154 -21.724 34.726 1.00 46.19 428 ARG A N 1
ATOM 3294 C CA . ARG A 1 428 ? 15.056 -20.997 35.416 1.00 46.19 428 ARG A CA 1
ATOM 3295 C C . ARG A 1 428 ? 15.160 -19.478 35.735 1.00 46.19 428 ARG A C 1
ATOM 3297 O O . ARG A 1 428 ? 16.227 -18.914 35.924 1.00 46.19 428 ARG A O 1
ATOM 3304 N N . PRO A 1 429 ? 13.997 -18.794 35.816 1.00 51.91 429 PRO A N 1
ATOM 3305 C CA . PRO A 1 429 ? 13.900 -17.349 35.631 1.00 51.91 429 PRO A CA 1
ATOM 3306 C C . PRO A 1 429 ? 14.026 -16.564 36.942 1.00 51.91 429 PRO A C 1
ATOM 3308 O O . PRO A 1 429 ? 13.655 -17.046 38.014 1.00 51.91 429 PRO A O 1
ATOM 3311 N N . ARG A 1 430 ? 14.470 -15.305 36.842 1.00 45.84 430 ARG A N 1
ATOM 3312 C CA . ARG A 1 430 ? 14.335 -14.293 37.900 1.00 45.84 430 ARG A CA 1
ATOM 3313 C C . ARG A 1 430 ? 13.395 -13.159 37.462 1.00 45.84 430 ARG A C 1
ATOM 3315 O O . ARG A 1 430 ? 13.312 -12.881 36.268 1.00 45.84 430 ARG A O 1
ATOM 3322 N N . PRO A 1 431 ? 12.668 -12.539 38.410 1.00 54.38 431 PRO A N 1
ATOM 3323 C CA . PRO A 1 431 ? 11.501 -11.717 38.122 1.00 54.38 431 PRO A CA 1
ATOM 3324 C C . PRO A 1 431 ? 11.840 -10.232 37.940 1.00 54.38 431 PRO A C 1
ATOM 3326 O O . PRO A 1 431 ? 12.835 -9.723 38.454 1.00 54.38 431 PRO A O 1
ATOM 3329 N N . SER A 1 432 ? 10.951 -9.538 37.233 1.00 49.22 432 SER A N 1
ATOM 3330 C CA . SER A 1 432 ? 10.919 -8.086 37.047 1.00 49.22 432 SER A CA 1
ATOM 3331 C C . SER A 1 432 ? 10.701 -7.327 38.368 1.00 49.22 432 SER A C 1
ATOM 3333 O O . SER A 1 432 ? 9.931 -7.794 39.210 1.00 49.22 432 SER A O 1
ATOM 3335 N N . PRO A 1 433 ? 11.256 -6.113 38.539 1.00 56.12 433 PRO A N 1
ATOM 3336 C CA . PRO A 1 433 ? 10.844 -5.213 39.606 1.00 56.12 433 PRO A CA 1
ATOM 3337 C C . PRO A 1 433 ? 9.655 -4.353 39.151 1.00 56.12 433 PRO A C 1
ATOM 3339 O O . PRO A 1 433 ? 9.702 -3.688 38.115 1.00 56.12 433 PRO A O 1
ATOM 3342 N N . ARG A 1 434 ? 8.586 -4.338 39.954 1.00 41.88 434 ARG A N 1
ATOM 3343 C CA . ARG A 1 434 ? 7.470 -3.392 39.838 1.00 41.88 434 ARG A CA 1
ATOM 3344 C C . ARG A 1 434 ? 7.497 -2.409 41.014 1.00 41.88 434 ARG A C 1
ATOM 3346 O O . ARG A 1 434 ? 7.678 -2.816 42.154 1.00 41.88 434 ARG A O 1
ATOM 3353 N N . ALA A 1 435 ? 7.177 -1.159 40.680 1.00 39.12 435 ALA A N 1
ATOM 3354 C CA . ALA A 1 435 ? 6.511 -0.135 41.491 1.00 39.12 435 ALA A CA 1
ATOM 3355 C C . ALA A 1 435 ? 7.295 0.616 42.592 1.00 39.12 435 ALA A C 1
ATOM 3357 O O . ALA A 1 435 ? 7.591 0.098 43.663 1.00 39.12 435 ALA A O 1
ATOM 3358 N N . ARG A 1 436 ? 7.414 1.938 42.397 1.00 38.66 436 ARG A N 1
ATOM 3359 C CA . ARG A 1 436 ? 7.153 2.921 43.459 1.00 38.66 436 ARG A CA 1
ATOM 3360 C C . ARG A 1 436 ? 6.066 3.878 42.981 1.00 38.66 436 ARG A C 1
ATOM 3362 O O . ARG A 1 436 ? 6.297 4.716 42.119 1.00 38.66 436 ARG A O 1
ATOM 3369 N N . SER A 1 437 ? 4.878 3.687 43.549 1.00 40.69 437 SER A N 1
ATOM 3370 C CA . SER A 1 437 ? 3.789 4.657 43.586 1.00 40.69 437 SER A CA 1
ATOM 3371 C C . SER A 1 437 ? 4.001 5.559 44.797 1.00 40.69 437 SER A C 1
ATOM 3373 O O . SER A 1 437 ? 4.300 5.084 45.892 1.00 40.69 437 SER A O 1
ATOM 3375 N N . SER A 1 438 ? 3.841 6.856 44.578 1.00 41.16 438 SER A N 1
ATOM 3376 C CA . SER A 1 438 ? 3.780 7.915 45.577 1.00 41.16 438 SER A CA 1
ATOM 3377 C C . SER A 1 438 ? 2.580 7.745 46.510 1.00 41.16 438 SER A C 1
ATOM 3379 O O . SER A 1 438 ? 1.461 7.549 46.037 1.00 41.16 438 SER A O 1
ATOM 3381 N N . TYR A 1 439 ? 2.798 7.911 47.813 1.00 41.22 439 TYR A N 1
ATOM 3382 C CA . TYR A 1 439 ? 1.753 8.269 48.771 1.00 41.22 439 TYR A CA 1
ATOM 3383 C C . TYR A 1 439 ? 2.335 9.277 49.766 1.00 41.22 439 TYR A C 1
ATOM 3385 O O . TYR A 1 439 ? 3.298 8.983 50.476 1.00 41.22 439 TYR A O 1
ATOM 3393 N N . GLY A 1 440 ? 1.779 10.488 49.754 1.00 38.59 440 GLY A N 1
ATOM 3394 C CA . GLY A 1 440 ? 1.966 11.495 50.791 1.00 38.59 440 GLY A CA 1
ATOM 3395 C C . GLY A 1 440 ? 1.006 11.255 51.957 1.00 38.59 440 GLY A C 1
ATOM 3396 O O . GLY A 1 440 ? -0.009 10.578 51.804 1.00 38.59 440 GLY A O 1
ATOM 3397 N N . GLY A 1 441 ? 1.316 11.823 53.125 1.00 36.53 441 GLY A N 1
ATOM 3398 C CA . GLY A 1 441 ? 0.402 11.779 54.268 1.00 36.53 441 GLY A CA 1
ATOM 3399 C C . GLY A 1 441 ? 1.033 12.113 55.616 1.00 36.53 441 GLY A C 1
ATOM 3400 O O . GLY A 1 441 ? 1.379 11.221 56.377 1.00 36.53 441 GLY A O 1
ATOM 3401 N N . SER A 1 442 ? 1.146 13.415 55.889 1.00 38.72 442 SER A N 1
ATOM 3402 C CA . SER A 1 442 ? 0.952 14.088 57.188 1.00 38.72 442 SER A CA 1
ATOM 3403 C C . SER A 1 442 ? 1.484 13.453 58.490 1.00 38.72 442 SER A C 1
ATOM 3405 O O . SER A 1 442 ? 0.911 12.501 59.017 1.00 38.72 442 SER A O 1
ATOM 3407 N N . LYS A 1 443 ? 2.424 14.144 59.152 1.00 46.34 443 LYS A N 1
ATOM 3408 C CA . LYS A 1 443 ? 2.535 14.140 60.621 1.00 46.34 443 LYS A CA 1
ATOM 3409 C C . LYS A 1 443 ? 2.333 15.556 61.158 1.00 46.34 443 LYS A C 1
ATOM 3411 O O . LYS A 1 443 ? 3.063 16.474 60.797 1.00 46.34 443 LYS A O 1
ATOM 3416 N N . ARG A 1 444 ? 1.295 15.700 61.990 1.00 48.97 444 ARG A N 1
ATOM 3417 C CA . ARG A 1 444 ? 0.971 16.890 62.784 1.00 48.97 444 ARG A CA 1
ATOM 3418 C C . ARG A 1 444 ? 1.942 17.047 63.951 1.00 48.97 444 ARG A C 1
ATOM 3420 O O . ARG A 1 444 ? 2.466 16.080 64.496 1.00 48.97 444 ARG A O 1
ATOM 3427 N N . THR A 1 445 ? 2.119 18.312 64.286 1.00 54.91 445 THR A N 1
ATOM 3428 C CA . THR A 1 445 ? 2.990 18.940 65.270 1.00 54.91 445 THR A CA 1
ATOM 3429 C C . THR A 1 445 ? 2.672 18.580 66.717 1.00 54.91 445 THR A C 1
ATOM 3431 O O . THR A 1 445 ? 1.515 18.422 67.107 1.00 54.91 445 THR A O 1
ATOM 3434 N N . ALA A 1 446 ? 3.742 18.512 67.507 1.00 53.66 446 ALA A N 1
ATOM 3435 C CA . ALA A 1 446 ? 3.727 18.363 68.947 1.00 53.66 446 ALA A CA 1
ATOM 3436 C C . ALA A 1 446 ? 3.309 19.656 69.668 1.00 53.66 446 ALA A C 1
ATOM 3438 O O . ALA A 1 446 ? 3.493 20.775 69.197 1.00 53.66 446 ALA A O 1
ATOM 3439 N N . ARG A 1 447 ? 2.746 19.397 70.840 1.00 47.81 447 ARG A N 1
ATOM 3440 C CA . ARG A 1 447 ? 2.202 20.247 71.892 1.00 47.81 447 ARG A CA 1
ATOM 3441 C C . ARG A 1 447 ? 3.303 21.040 72.612 1.00 47.81 447 ARG A C 1
ATOM 3443 O O . ARG A 1 447 ? 4.253 20.436 73.101 1.00 47.81 447 ARG A O 1
ATOM 3450 N N . THR A 1 448 ? 3.111 22.347 72.774 1.00 55.09 448 THR A N 1
ATOM 3451 C CA . THR A 1 448 ? 3.712 23.148 73.852 1.00 55.09 448 THR A CA 1
ATOM 3452 C C . THR A 1 448 ? 2.687 24.154 74.381 1.00 55.09 448 THR A C 1
ATOM 3454 O O . THR A 1 448 ? 2.086 24.891 73.604 1.00 55.09 448 THR A O 1
ATOM 3457 N N . ARG A 1 449 ? 2.587 24.163 75.719 1.00 54.44 449 ARG A N 1
ATOM 3458 C CA . ARG A 1 449 ? 1.702 24.907 76.635 1.00 54.44 449 ARG A CA 1
ATOM 3459 C C . ARG A 1 449 ? 0.291 24.361 76.813 1.00 54.44 449 ARG A C 1
ATOM 3461 O O . ARG A 1 449 ? -0.536 24.461 75.887 1.00 54.44 449 ARG A O 1
#

Organism: Pseudonocardia alni (NCBI:txid33907)

Secondary structure (DSSP, 8-state):
------------SPPP-SS---HHHHHHHHHHHHHHHHHHHHHHHHHHHHHHHHHHHHHHHHHHHHHHHHHHHHHHS-S--HHHHHHHHHHHHHHHHHHHHHHHHHHHHHHHHHHHHHHHHHHHHHHHHHHHHHHHHHHHHHHHHHHHHHHHHHHHHHHHHHHHHHHHHHHHHHHHHHHHHHHHHHHHHHHHHHHHHHHHHHHHHHHHHHHHHHHHHHHHHHHHHHHHHHHHHHHHHHHHHHHHHHHHHHHHHHHHHHHHHHHHHHHHHHHHHHHHHHHHHHHHHHHHHHHHHHHHHHHHHHHHHHHHHHHHHHHHHHHHHHHHHHHHHHSSSSS-----------------------------------------------------------------------------------------------PPP----------PPPP--

Radius of gyration: 124.06 Å; chains: 1; bounding box: 216×89×341 Å

pLDDT: mean 74.9, std 24.65, range [28.38, 98.5]